Protein AF-A0A9P4Y1M3-F1 (afdb_monomer_lite)

Sequence (756 aa):
MPPRPTIQCCRALQGRNDVSVDAVWVTDDVLSRAFRRYLDVSVTKRRAVSSAPGPMYHRKRFGRRQMTELNAMQSIGSLPVWALSNAPDMTNWRWQPPKPDLWSSPPPKATIRRTLEPPTPLETTVIRPAGREVERPPPLRVDFNPQFVMSFMKELKELHINSFSTADEYRAEFIGLVCRATKIVSRGGFTSSGVGEIYFAAFEHLETARRVHPELQTLFPYLMSSAARGIMGAKSLDGNFFVPTARFWEKWLEQLRDCEVNIANTKLLMFVMDNLRPRQVRRSSNLLLSVLYRYFDLWSTSDLHGEPEVWHHGEISRLSSSASLWSGRIDKLFKAMESDLADGQVQRARSHMRLAEKLLARVQRIALKQAHLIMRYNWLQILARLPNVQTDEFKQLLCMFAPNGHAALSYMELCDLFLLHWSSQGMLTDPDWTRSIWNNIRGKDDHFAIAALALAVNKTNTPKQCTAIFWNLWSLLRFRGGPKKLLRQLSLLSDSRTVSSAFLQRLAWTSNDHRVALLLHFILCKQEGRVRNFWWPAFWDKFAAKQTTRWKYPQIDPILLARKMTIQISGKQPLNPLANQTVESSYEQQLMEVESESVERQLDSYEPVACVPKTKAWVRQVKRIQWSLKLLLHARQLTDRQALHYVTAFTGILANKQGHLSARDLATLTSVIMRTLDQGKTGSVERLRWYLGIIYTHLGEQSCIRVGVILKRRREANWQVGELPKVIITQTRTLGLSAEGEGFLTILEEFEKTRS

Structure (mmCIF, N/CA/C/O backbone):
data_AF-A0A9P4Y1M3-F1
#
_entry.id   AF-A0A9P4Y1M3-F1
#
loop_
_atom_site.group_PDB
_atom_site.id
_atom_site.type_symbol
_atom_site.label_atom_id
_atom_site.label_alt_id
_atom_site.label_comp_id
_atom_site.label_asym_id
_atom_site.label_entity_id
_atom_site.label_seq_id
_atom_site.pdbx_PDB_ins_code
_atom_site.Cartn_x
_atom_site.Cartn_y
_atom_site.Cartn_z
_atom_site.occupancy
_atom_site.B_iso_or_equiv
_atom_site.auth_seq_id
_atom_site.auth_comp_id
_atom_site.auth_asym_id
_atom_site.auth_atom_id
_atom_site.pdbx_PDB_model_num
ATOM 1 N N . MET A 1 1 ? -36.200 -4.105 -52.683 1.00 40.75 1 MET A N 1
ATOM 2 C CA . MET A 1 1 ? -35.604 -3.123 -51.750 1.00 40.75 1 MET A CA 1
ATOM 3 C C . MET A 1 1 ? -34.196 -2.803 -52.229 1.00 40.75 1 MET A C 1
ATOM 5 O O . MET A 1 1 ? -33.439 -3.746 -52.423 1.00 40.75 1 MET A O 1
ATOM 9 N N . PRO A 1 2 ? -33.875 -1.531 -52.506 1.00 37.09 2 PRO A N 1
ATOM 10 C CA . PRO A 1 2 ? -32.607 -1.148 -53.119 1.00 37.09 2 PRO A CA 1
ATOM 11 C C . PRO A 1 2 ? -31.465 -1.024 -52.086 1.00 37.09 2 PRO A C 1
ATOM 13 O O . PRO A 1 2 ? -31.733 -0.793 -50.902 1.00 37.09 2 PRO A O 1
ATOM 16 N N . PRO A 1 3 ? -30.197 -1.171 -52.517 1.00 40.81 3 PRO A N 1
ATOM 17 C CA . PRO A 1 3 ? -29.021 -1.064 -51.657 1.00 40.81 3 PRO A CA 1
ATOM 18 C C . PRO A 1 3 ? -28.727 0.390 -51.256 1.00 40.81 3 PRO A C 1
ATOM 20 O O . PRO A 1 3 ? -28.915 1.325 -52.034 1.00 40.81 3 PRO A O 1
ATOM 23 N N . ARG A 1 4 ? -28.257 0.575 -50.015 1.00 39.84 4 ARG A N 1
ATOM 24 C CA . ARG A 1 4 ? -27.884 1.882 -49.449 1.00 39.84 4 ARG A CA 1
ATOM 25 C C . ARG A 1 4 ? -26.594 2.424 -50.088 1.00 39.84 4 ARG A C 1
ATOM 27 O O . ARG A 1 4 ? -25.654 1.651 -50.266 1.00 39.84 4 ARG A O 1
A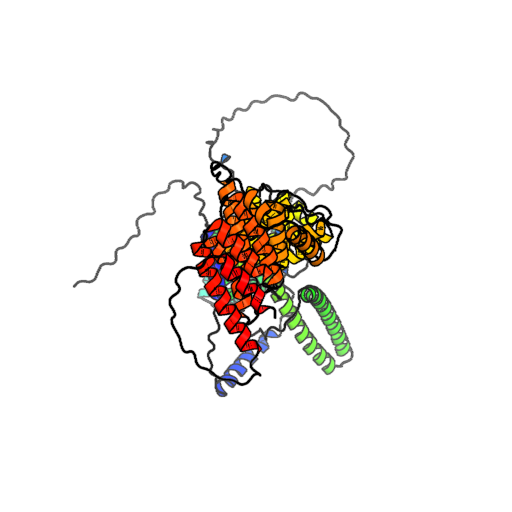TOM 34 N N . PRO A 1 5 ? -26.516 3.739 -50.361 1.00 39.72 5 PRO A N 1
ATOM 35 C CA . PRO A 1 5 ? -25.343 4.368 -50.949 1.00 39.72 5 PRO A CA 1
ATOM 36 C C . PRO A 1 5 ? -24.243 4.615 -49.908 1.00 39.72 5 PRO A C 1
ATOM 38 O O . PRO A 1 5 ? -24.502 4.956 -48.753 1.00 39.72 5 PRO A O 1
ATOM 41 N N . THR A 1 6 ? -22.996 4.489 -50.352 1.00 36.91 6 THR A N 1
ATOM 42 C CA . THR A 1 6 ? -21.794 4.996 -49.684 1.00 36.91 6 THR A CA 1
ATOM 43 C C . THR A 1 6 ? -21.804 6.522 -49.673 1.00 36.91 6 THR A C 1
ATOM 45 O O . THR A 1 6 ? -21.747 7.143 -50.734 1.00 36.91 6 THR A O 1
ATOM 48 N N . ILE A 1 7 ? -21.833 7.133 -48.486 1.00 31.00 7 ILE A N 1
ATOM 49 C CA . ILE A 1 7 ? -21.654 8.580 -48.327 1.00 31.00 7 ILE A CA 1
ATOM 50 C C . ILE A 1 7 ? -20.187 8.863 -47.999 1.00 31.00 7 ILE A C 1
ATOM 52 O O . ILE A 1 7 ? -19.670 8.498 -46.943 1.00 31.00 7 ILE A O 1
ATOM 56 N N . GLN A 1 8 ? -19.539 9.521 -48.958 1.00 38.88 8 GLN A N 1
ATOM 57 C CA . GLN A 1 8 ? -18.292 10.260 -48.816 1.00 38.88 8 GLN A CA 1
ATOM 58 C C . GLN A 1 8 ? -18.441 11.340 -47.739 1.00 38.88 8 GLN A C 1
ATOM 60 O O . GLN A 1 8 ? -19.396 12.112 -47.769 1.00 38.88 8 GLN A O 1
ATOM 65 N N . CYS A 1 9 ? -17.461 11.467 -46.846 1.00 31.34 9 CYS A N 1
ATOM 66 C CA . CYS A 1 9 ? -17.301 12.688 -46.062 1.00 31.34 9 CYS A CA 1
ATOM 67 C C . CYS A 1 9 ? -15.814 13.012 -45.869 1.00 31.34 9 CYS A C 1
ATOM 69 O O . CYS A 1 9 ? -15.238 12.836 -44.800 1.00 31.34 9 CYS A O 1
ATOM 71 N N . CYS A 1 10 ? -15.195 13.494 -46.949 1.00 41.31 10 CYS A N 1
ATOM 72 C CA . CYS A 1 10 ? -13.955 14.264 -46.921 1.00 41.31 10 CYS A CA 1
ATOM 73 C C . CYS A 1 10 ? -14.294 15.702 -47.322 1.00 41.31 10 CYS A C 1
ATOM 75 O O . CYS A 1 10 ? -14.192 16.042 -48.497 1.00 41.31 10 CYS A O 1
ATOM 77 N N . ARG A 1 11 ? -14.734 16.538 -46.373 1.00 39.62 11 ARG A N 1
ATOM 78 C CA . ARG A 1 11 ? -14.751 18.008 -46.518 1.00 39.62 11 ARG A CA 1
ATOM 79 C C . ARG A 1 11 ? -15.028 18.689 -45.175 1.00 39.62 11 ARG A C 1
ATOM 81 O O . ARG A 1 11 ? -16.129 19.148 -44.917 1.00 39.62 11 ARG A O 1
ATOM 88 N N . ALA A 1 12 ? -14.012 18.746 -44.317 1.00 36.28 12 ALA A N 1
ATOM 89 C CA . ALA A 1 12 ? -13.963 19.703 -43.207 1.00 36.28 12 ALA A CA 1
ATOM 90 C C . ALA A 1 12 ? -12.536 19.832 -42.648 1.00 36.28 12 ALA A C 1
ATOM 92 O O . ALA A 1 12 ? -12.312 19.533 -41.487 1.00 36.28 12 ALA A O 1
ATOM 93 N N . LEU A 1 13 ? -11.556 20.239 -43.462 1.00 37.47 13 LEU A N 1
ATOM 94 C CA . LEU A 1 13 ? -10.237 20.677 -42.970 1.00 37.47 13 LEU A CA 1
ATOM 95 C C . LEU A 1 13 ? -9.602 21.670 -43.959 1.00 37.47 13 LEU A C 1
ATOM 97 O O . LEU A 1 13 ? -8.548 21.426 -44.536 1.00 37.47 13 LEU A O 1
ATOM 101 N N . GLN A 1 14 ? -10.263 22.805 -44.175 1.00 38.41 14 GLN A N 1
ATOM 102 C CA . GLN A 1 14 ? -9.615 24.009 -44.698 1.00 38.41 14 GLN A CA 1
ATOM 103 C C . GLN A 1 14 ? -10.110 25.202 -43.883 1.00 38.41 14 GLN A C 1
ATOM 105 O O . GLN A 1 14 ? -11.116 25.828 -44.187 1.00 38.41 14 GLN A O 1
ATOM 110 N N . GLY A 1 15 ? -9.399 25.443 -42.787 1.00 30.00 15 GLY A N 1
ATOM 111 C CA . GLY A 1 15 ? -9.589 26.561 -41.877 1.00 30.00 15 GLY A CA 1
ATOM 112 C C . GLY A 1 15 ? -8.330 26.690 -41.035 1.00 30.00 15 GLY A C 1
ATOM 113 O O . GLY A 1 15 ? -8.211 26.086 -39.976 1.00 30.00 15 GLY A O 1
ATOM 114 N N . ARG A 1 16 ? -7.344 27.402 -41.579 1.00 40.34 16 ARG A N 1
ATOM 115 C CA . ARG A 1 16 ? -6.118 27.810 -40.895 1.00 40.34 16 ARG A CA 1
ATOM 116 C C . ARG A 1 16 ? -6.513 28.951 -39.957 1.00 40.34 16 ARG A C 1
ATOM 118 O O . ARG A 1 16 ? -6.968 29.965 -40.462 1.00 40.34 16 ARG A O 1
ATOM 125 N N . ASN A 1 17 ? -6.382 28.767 -38.646 1.00 33.19 17 ASN A N 1
ATOM 126 C CA . ASN A 1 17 ? -6.258 29.835 -37.649 1.00 33.19 17 ASN A CA 1
ATOM 127 C C . ASN A 1 17 ? -5.647 29.243 -36.372 1.00 33.19 17 ASN A C 1
ATOM 129 O O . ASN A 1 17 ? -5.970 28.117 -35.999 1.00 33.19 17 ASN A O 1
ATOM 133 N N . ASP A 1 18 ? -4.718 29.989 -35.772 1.00 38.75 18 ASP A N 1
ATOM 134 C CA . ASP A 1 18 ? -3.934 29.653 -34.582 1.00 38.75 18 ASP A CA 1
ATOM 135 C C . ASP A 1 18 ? -4.753 28.954 -33.490 1.00 38.75 18 ASP A C 1
ATOM 137 O O . ASP A 1 18 ? -5.542 29.575 -32.777 1.00 38.75 18 ASP A O 1
ATOM 141 N N . VAL A 1 19 ? -4.525 27.650 -33.318 1.00 34.62 19 VAL A N 1
ATOM 142 C CA . VAL A 1 19 ? -4.995 26.929 -32.136 1.00 34.62 19 VAL A CA 1
ATOM 143 C C . VAL A 1 19 ? -3.915 27.085 -31.074 1.00 34.62 19 VAL A C 1
ATOM 145 O O . VAL A 1 19 ? -2.858 26.453 -31.132 1.00 34.62 19 VAL A O 1
ATOM 148 N N . SER A 1 20 ? -4.188 27.984 -30.126 1.00 36.78 20 SER A N 1
ATOM 149 C CA . SER A 1 20 ? -3.577 28.011 -28.797 1.00 36.78 20 SER A CA 1
ATOM 150 C C . SER A 1 20 ? -3.309 26.587 -28.306 1.00 36.78 20 SER A C 1
ATOM 152 O O . SER A 1 20 ? -4.145 25.709 -28.474 1.00 36.78 20 SER A O 1
ATOM 154 N N . VAL A 1 21 ? -2.133 26.380 -27.712 1.00 41.00 21 VAL A N 1
ATOM 155 C CA . VAL A 1 21 ? -1.610 25.116 -27.178 1.00 41.00 21 VAL A CA 1
ATOM 156 C C . VAL A 1 21 ? -2.652 24.388 -26.323 1.00 41.00 21 VAL A C 1
ATOM 158 O O . VAL A 1 21 ? -2.670 24.516 -25.100 1.00 41.00 21 VAL A O 1
ATOM 161 N N . ASP A 1 22 ? -3.483 23.569 -26.958 1.00 35.88 22 ASP A N 1
ATOM 162 C CA . ASP A 1 22 ? -4.395 22.692 -26.245 1.00 35.88 22 ASP A CA 1
ATOM 163 C C . ASP A 1 22 ? -3.593 21.493 -25.750 1.00 35.88 22 ASP A C 1
ATOM 165 O O . ASP A 1 22 ? -3.204 20.577 -26.484 1.00 35.88 22 ASP A O 1
ATOM 169 N N . ALA A 1 23 ? -3.273 21.549 -24.459 1.00 38.03 23 ALA A N 1
ATOM 170 C CA . ALA A 1 23 ? -2.745 20.435 -23.704 1.00 38.03 23 ALA A CA 1
ATOM 171 C C . ALA A 1 23 ? -3.639 19.210 -23.942 1.00 38.03 23 ALA A C 1
ATOM 173 O O . ALA A 1 23 ? -4.783 19.177 -23.506 1.00 38.03 23 ALA A O 1
ATOM 174 N N . VAL A 1 24 ? -3.130 18.177 -24.615 1.00 46.25 24 VAL A N 1
ATOM 175 C CA . VAL A 1 24 ? -3.844 16.898 -24.656 1.00 46.25 24 VAL A CA 1
ATOM 176 C C . VAL A 1 24 ? -3.558 16.166 -23.349 1.00 46.25 24 VAL A C 1
ATOM 178 O O . VAL A 1 24 ? -2.445 15.701 -23.077 1.00 46.25 24 VAL A O 1
ATOM 181 N N . TRP A 1 25 ? -4.584 16.138 -22.510 1.00 50.44 25 TRP A N 1
ATOM 182 C CA . TRP A 1 25 ? -4.597 15.563 -21.176 1.00 50.44 25 TRP A CA 1
ATOM 183 C C . TRP A 1 25 ? -4.597 14.032 -21.264 1.00 50.44 25 TRP A C 1
ATOM 185 O O . TRP A 1 25 ? -5.602 13.422 -21.619 1.00 50.44 25 TRP A O 1
ATOM 195 N N . VAL A 1 26 ? -3.483 13.380 -20.907 1.00 47.00 26 VAL A N 1
ATOM 196 C CA . VAL A 1 26 ? -3.554 11.970 -20.494 1.00 47.00 26 VAL A CA 1
ATOM 197 C C . VAL A 1 26 ? -4.102 11.993 -19.083 1.00 47.00 26 VAL A C 1
ATOM 199 O O . VAL A 1 26 ? -3.377 12.269 -18.130 1.00 47.00 26 VAL A O 1
ATOM 202 N N . THR A 1 27 ? -5.408 11.790 -18.973 1.00 56.59 27 THR A N 1
ATOM 203 C CA . THR A 1 27 ? -6.060 11.696 -17.674 1.00 56.59 27 THR A CA 1
ATOM 204 C C . THR A 1 27 ? -5.475 10.502 -16.930 1.00 56.59 27 THR A C 1
ATOM 206 O O . THR A 1 27 ? -5.290 9.437 -17.522 1.00 56.59 27 THR A O 1
ATOM 209 N N . ASP A 1 28 ? -5.236 10.650 -15.639 1.00 54.62 28 ASP A N 1
ATOM 210 C CA . ASP A 1 28 ? -4.792 9.570 -14.750 1.00 54.62 28 ASP A CA 1
ATOM 211 C C . ASP A 1 28 ? -5.659 8.303 -14.860 1.00 54.62 28 ASP A C 1
ATOM 213 O O . ASP A 1 28 ? -5.157 7.193 -14.700 1.00 54.62 28 ASP A O 1
ATOM 217 N N . ASP A 1 29 ? -6.936 8.447 -15.218 1.00 56.72 29 ASP A N 1
ATOM 218 C CA . ASP A 1 29 ? -7.846 7.331 -15.475 1.00 56.72 29 ASP A CA 1
ATOM 219 C C . ASP A 1 29 ? -7.410 6.463 -16.674 1.00 56.72 29 ASP A C 1
ATOM 221 O O . ASP A 1 29 ? -7.508 5.239 -16.639 1.00 56.72 29 ASP A O 1
ATOM 225 N N . VAL A 1 30 ? -6.829 7.064 -17.718 1.00 66.19 30 VAL A N 1
ATOM 226 C CA . VAL A 1 30 ? -6.261 6.325 -18.859 1.00 66.19 30 VAL A CA 1
ATOM 227 C C . VAL A 1 30 ? -5.024 5.536 -18.424 1.00 66.19 30 VAL A C 1
ATOM 229 O O . VAL A 1 30 ? -4.889 4.373 -18.805 1.00 66.19 30 VAL A O 1
ATOM 232 N N . LEU A 1 31 ? -4.161 6.114 -17.579 1.00 65.25 31 LEU A N 1
ATOM 233 C CA . LEU A 1 31 ? -3.000 5.415 -17.007 1.00 65.25 31 LEU A CA 1
ATOM 234 C C . LEU A 1 31 ? -3.427 4.268 -16.080 1.00 65.25 31 LEU A C 1
ATOM 236 O O . LEU A 1 31 ? -2.904 3.160 -16.192 1.00 65.25 31 LEU A O 1
ATOM 240 N N . SER A 1 32 ? -4.412 4.504 -15.210 1.00 57.88 32 SER A N 1
ATOM 241 C CA . SER A 1 32 ? -4.974 3.489 -14.311 1.00 57.88 32 SER A CA 1
ATOM 242 C C . SER A 1 32 ? -5.628 2.341 -15.088 1.00 57.88 32 SER A C 1
ATOM 244 O O . SER A 1 32 ? -5.359 1.170 -14.808 1.00 57.88 32 SER A O 1
ATOM 246 N N . ARG A 1 33 ? -6.428 2.641 -16.123 1.00 62.94 33 ARG A N 1
ATOM 247 C CA . ARG A 1 33 ? -7.062 1.633 -16.993 1.00 62.94 33 ARG A CA 1
ATOM 248 C C . ARG A 1 33 ? -6.048 0.843 -17.810 1.00 62.94 33 ARG A C 1
ATOM 250 O O . ARG A 1 33 ? -6.165 -0.379 -17.909 1.00 62.94 33 ARG A O 1
ATOM 257 N N . ALA A 1 34 ? -5.045 1.514 -18.369 1.00 66.56 34 ALA A N 1
ATOM 258 C CA . ALA A 1 34 ? -3.950 0.851 -19.061 1.00 66.56 34 ALA A CA 1
ATOM 259 C C . ALA A 1 34 ? -3.147 -0.050 -18.125 1.00 66.56 34 ALA A C 1
ATOM 261 O O . ALA A 1 34 ? -2.665 -1.090 -18.552 1.00 66.56 34 ALA A O 1
ATOM 262 N N . PHE A 1 35 ? -3.022 0.300 -16.850 1.00 58.50 35 PHE A N 1
ATOM 263 C CA . PHE A 1 35 ? -2.371 -0.579 -15.898 1.00 58.50 35 PHE A CA 1
ATOM 264 C C . PHE A 1 35 ? -3.258 -1.760 -15.491 1.00 58.50 35 PHE A C 1
ATOM 266 O O . PHE A 1 35 ? -2.796 -2.893 -15.504 1.00 58.50 35 PHE A O 1
ATOM 273 N N . ARG A 1 36 ? -4.548 -1.541 -15.214 1.00 55.59 36 ARG A N 1
ATOM 274 C CA . ARG A 1 36 ? -5.494 -2.626 -14.889 1.00 55.59 36 ARG A CA 1
ATOM 275 C C . ARG A 1 36 ? -5.575 -3.685 -15.984 1.00 55.59 36 ARG A C 1
ATOM 277 O O . ARG A 1 36 ? -5.447 -4.865 -15.685 1.00 55.59 36 ARG A O 1
ATOM 284 N N . ARG A 1 37 ? -5.667 -3.270 -17.249 1.00 61.84 37 ARG A N 1
ATOM 285 C CA . ARG A 1 37 ? -5.639 -4.193 -18.396 1.00 61.84 37 ARG A CA 1
ATOM 286 C C . ARG A 1 37 ? -4.350 -5.026 -18.452 1.00 61.84 37 ARG A C 1
ATOM 288 O O . ARG A 1 37 ? -4.405 -6.196 -18.812 1.00 61.84 37 ARG A O 1
ATOM 295 N N . TYR A 1 38 ? -3.211 -4.461 -18.050 1.00 53.47 38 TYR A N 1
ATOM 296 C CA . TYR A 1 38 ? -1.944 -5.189 -17.935 1.00 53.47 38 TYR A CA 1
ATOM 297 C C . TYR A 1 38 ? -2.027 -6.276 -16.865 1.00 53.47 38 TYR A C 1
ATOM 299 O O . TYR A 1 38 ? -1.594 -7.409 -17.084 1.00 53.47 38 TYR A O 1
ATOM 307 N N . LEU A 1 39 ? -2.667 -5.964 -15.742 1.00 53.31 39 LEU A N 1
ATOM 308 C CA . LEU A 1 39 ? -2.856 -6.926 -14.667 1.00 53.31 39 LEU A CA 1
ATOM 309 C C . LEU A 1 39 ? -3.821 -8.042 -15.052 1.00 53.31 39 LEU A C 1
ATOM 311 O O . LEU A 1 39 ? -3.492 -9.204 -14.825 1.00 53.31 39 LEU A O 1
ATOM 315 N N . ASP A 1 40 ? -4.940 -7.720 -15.694 1.00 53.97 40 ASP A N 1
ATOM 316 C CA . ASP A 1 40 ? -5.938 -8.710 -16.110 1.00 53.97 40 ASP A CA 1
ATOM 317 C C . ASP A 1 40 ? -5.357 -9.746 -17.087 1.00 53.97 40 ASP A C 1
ATOM 319 O O . ASP A 1 40 ? -5.642 -10.938 -16.966 1.00 53.97 40 ASP A O 1
ATOM 323 N N . VAL A 1 41 ? -4.472 -9.319 -17.997 1.00 52.62 41 VAL A N 1
ATOM 324 C CA . VAL A 1 41 ? -3.749 -10.222 -18.910 1.00 52.62 41 VAL A CA 1
ATOM 325 C C . VAL A 1 41 ? -2.747 -11.101 -18.149 1.00 52.62 41 VAL A C 1
ATOM 327 O O . VAL A 1 41 ? -2.635 -12.290 -18.425 1.00 52.62 41 VAL A O 1
ATOM 330 N N . SER A 1 42 ? -2.069 -10.564 -17.130 1.00 40.19 42 SER A N 1
ATOM 331 C CA . SER A 1 42 ? -1.082 -11.320 -16.340 1.00 40.19 42 SER A CA 1
ATOM 332 C C . SER A 1 42 ? -1.685 -12.334 -15.349 1.00 40.19 42 SER A C 1
ATOM 334 O O . SER A 1 42 ? -0.982 -13.229 -14.876 1.00 40.19 42 SER A O 1
ATOM 336 N N . VAL A 1 43 ? -2.976 -12.204 -15.018 1.00 45.62 43 VAL A N 1
ATOM 337 C CA . VAL A 1 43 ? -3.683 -13.014 -14.005 1.00 45.62 43 VAL A CA 1
ATOM 338 C C . VAL A 1 43 ? -4.491 -14.157 -14.633 1.00 45.62 43 VAL A C 1
ATOM 340 O O . VAL A 1 43 ? -5.185 -14.869 -13.906 1.00 45.62 43 VAL A O 1
ATOM 343 N N . THR A 1 44 ? -4.404 -14.406 -15.951 1.00 37.22 44 THR A N 1
ATOM 344 C CA . THR A 1 44 ? -5.156 -15.497 -16.597 1.00 37.22 44 THR A CA 1
ATOM 345 C C . THR A 1 44 ? -4.968 -16.814 -15.842 1.00 37.22 44 THR A C 1
ATOM 347 O O . THR A 1 44 ? -3.913 -17.450 -15.900 1.00 37.22 44 THR A O 1
ATOM 350 N N . LYS A 1 45 ? -6.015 -17.216 -15.104 1.00 42.91 45 LYS A N 1
ATOM 351 C CA . LYS A 1 45 ? -6.105 -18.509 -14.429 1.00 42.91 45 LYS A CA 1
ATOM 352 C C . LYS A 1 45 ? -5.850 -19.563 -15.492 1.00 42.91 45 LYS A C 1
ATOM 354 O O . LYS A 1 45 ? -6.648 -19.692 -16.422 1.00 42.91 45 LYS A O 1
ATOM 359 N N . ARG A 1 46 ? -4.738 -20.292 -15.358 1.00 40.44 46 ARG A N 1
ATOM 360 C CA . ARG A 1 46 ? -4.433 -21.467 -16.177 1.00 40.44 46 ARG A CA 1
ATOM 361 C C . ARG A 1 46 ? -5.698 -22.319 -16.239 1.00 40.44 46 ARG A C 1
ATOM 363 O O . ARG A 1 46 ? -6.121 -22.862 -15.220 1.00 40.44 46 ARG A O 1
ATOM 370 N N . ARG A 1 47 ? -6.318 -22.425 -17.417 1.00 42.75 47 ARG A N 1
ATOM 371 C CA . ARG A 1 47 ? -7.251 -23.522 -17.668 1.00 42.75 47 ARG A CA 1
ATOM 372 C C . ARG A 1 47 ? -6.417 -24.785 -17.497 1.00 42.75 47 ARG A C 1
ATOM 374 O O . ARG A 1 47 ? -5.471 -24.994 -18.252 1.00 42.75 47 ARG A O 1
ATOM 381 N N . ALA A 1 48 ? -6.716 -25.572 -16.470 1.00 37.28 48 ALA A N 1
ATOM 382 C CA . ALA A 1 48 ? -6.177 -26.912 -16.328 1.00 37.28 48 ALA A CA 1
ATOM 383 C C . ALA A 1 48 ? -6.762 -27.755 -17.467 1.00 37.28 48 ALA A C 1
ATOM 385 O O . ALA A 1 48 ? -7.811 -28.373 -17.326 1.00 37.28 48 ALA A O 1
ATOM 386 N N . VAL A 1 49 ? -6.135 -27.699 -18.642 1.00 36.91 49 VAL A N 1
ATOM 387 C CA . VAL A 1 49 ? -6.467 -28.599 -19.741 1.00 36.91 49 VAL A CA 1
ATOM 388 C C . VAL A 1 49 ? -5.745 -29.906 -19.447 1.00 36.91 49 VAL A C 1
ATOM 390 O O . VAL A 1 49 ? -4.580 -30.088 -19.793 1.00 36.91 49 VAL A O 1
ATOM 393 N N . SER A 1 50 ? -6.432 -30.807 -18.750 1.00 46.41 50 SER A N 1
ATOM 394 C CA . SER A 1 50 ? -6.039 -32.207 -18.655 1.00 46.41 50 SER A CA 1
ATOM 395 C C . SER A 1 50 ? -6.178 -32.847 -20.036 1.00 46.41 50 SER A C 1
ATOM 397 O O . SER A 1 50 ? -7.261 -33.256 -20.440 1.00 46.41 50 SER A O 1
ATOM 399 N N . SER A 1 51 ? -5.083 -32.914 -20.783 1.00 41.72 51 SER A N 1
ATOM 400 C CA . SER A 1 51 ? -4.895 -33.926 -21.823 1.00 41.72 51 SER A CA 1
ATOM 401 C C . SER A 1 51 ? -3.397 -34.093 -22.039 1.00 41.72 51 SER A C 1
ATOM 403 O O . SER A 1 51 ? -2.710 -33.190 -22.512 1.00 41.72 51 SER A O 1
ATOM 405 N N . ALA A 1 52 ? -2.866 -35.233 -21.603 1.00 39.94 52 ALA A N 1
ATOM 406 C CA . ALA A 1 52 ? -1.504 -35.619 -21.924 1.00 39.94 52 ALA A CA 1
ATOM 407 C C . ALA A 1 52 ? -1.419 -35.814 -23.450 1.00 39.94 52 ALA A C 1
ATOM 409 O O . ALA A 1 52 ? -2.161 -36.635 -23.994 1.00 39.94 52 ALA A O 1
ATOM 410 N N . PRO A 1 53 ? -0.570 -35.065 -24.174 1.00 48.44 53 PRO A N 1
ATOM 411 C CA . PRO A 1 53 ? -0.410 -35.271 -25.602 1.00 48.44 53 PRO A CA 1
ATOM 412 C C . PRO A 1 53 ? 0.341 -36.589 -25.823 1.00 48.44 53 PRO A C 1
ATOM 414 O O . PRO A 1 53 ? 1.395 -36.820 -25.230 1.00 48.44 53 PRO A O 1
ATOM 417 N N . GLY A 1 54 ? -0.216 -37.463 -26.664 1.00 55.62 54 GLY A N 1
ATOM 418 C CA . GLY A 1 54 ? 0.327 -38.797 -26.912 1.00 55.62 54 GLY A CA 1
ATOM 419 C C . GLY A 1 54 ? 1.790 -38.800 -27.399 1.00 55.62 54 GLY A C 1
ATOM 420 O O . GLY A 1 54 ? 2.290 -37.800 -27.929 1.00 55.62 54 GLY A O 1
ATOM 421 N N . PRO A 1 55 ? 2.489 -39.942 -27.267 1.00 53.03 55 PRO A N 1
ATOM 422 C CA . PRO A 1 55 ? 3.947 -40.063 -27.407 1.00 53.03 55 PRO A CA 1
ATOM 423 C C . PRO A 1 55 ? 4.527 -39.574 -28.749 1.00 53.03 55 PRO A C 1
ATOM 425 O O . PRO A 1 55 ? 5.671 -39.114 -28.798 1.00 53.03 55 PRO A O 1
ATOM 428 N N . MET A 1 56 ? 3.746 -39.569 -29.835 1.00 45.44 56 MET A N 1
ATOM 429 C CA . MET A 1 56 ? 4.184 -39.002 -31.120 1.00 45.44 56 MET A CA 1
ATOM 430 C C . MET A 1 56 ? 4.313 -37.473 -31.108 1.00 45.44 56 MET A C 1
ATOM 432 O O . MET A 1 56 ? 5.204 -36.918 -31.756 1.00 45.44 56 MET A O 1
ATOM 436 N N . TYR A 1 57 ? 3.471 -36.774 -30.346 1.00 54.84 57 TYR A N 1
ATOM 437 C CA . TYR A 1 57 ? 3.528 -35.315 -30.246 1.00 54.84 57 TYR A CA 1
ATOM 438 C C . TYR A 1 57 ? 4.741 -34.859 -29.420 1.00 54.84 57 TYR A C 1
ATOM 440 O O . TYR A 1 57 ? 5.347 -33.821 -29.702 1.00 54.84 57 TYR A O 1
ATOM 448 N N . HIS A 1 58 ? 5.157 -35.686 -28.455 1.00 56.16 58 HIS A N 1
ATOM 449 C CA . HIS A 1 58 ? 6.358 -35.460 -27.656 1.00 56.16 58 HIS A CA 1
ATOM 450 C C . HIS A 1 58 ? 7.634 -35.532 -28.511 1.00 56.16 58 HIS A C 1
ATOM 452 O O . HIS A 1 58 ? 8.504 -34.674 -28.375 1.00 56.16 58 HIS A O 1
ATOM 458 N N . ARG A 1 59 ? 7.723 -36.478 -29.461 1.00 58.56 59 ARG A N 1
ATOM 459 C CA . ARG A 1 59 ? 8.876 -36.593 -30.379 1.00 58.56 59 ARG A CA 1
ATOM 460 C C . ARG A 1 59 ? 8.979 -35.417 -31.358 1.00 58.56 59 ARG A C 1
ATOM 462 O O . ARG A 1 59 ? 10.067 -34.867 -31.521 1.00 58.56 59 ARG A O 1
ATOM 469 N N . LYS A 1 60 ? 7.859 -34.949 -31.931 1.00 58.41 60 LYS A N 1
ATOM 470 C CA . LYS A 1 60 ? 7.853 -33.753 -32.805 1.00 58.41 60 LYS A CA 1
ATOM 471 C C . LYS A 1 60 ? 8.256 -32.472 -32.063 1.00 58.41 60 LYS A C 1
ATOM 473 O O . LYS A 1 60 ? 8.947 -31.629 -32.632 1.00 58.41 60 LYS A O 1
ATOM 478 N N . ARG A 1 61 ? 7.868 -32.318 -30.789 1.00 58.34 61 ARG A N 1
ATOM 479 C CA . ARG A 1 61 ? 8.307 -31.177 -29.964 1.00 58.34 61 ARG A CA 1
ATOM 480 C C . ARG A 1 61 ? 9.755 -31.301 -29.488 1.00 58.34 61 ARG A C 1
ATOM 482 O O . ARG A 1 61 ? 10.416 -30.272 -29.384 1.00 58.34 61 ARG A O 1
ATOM 489 N N . PHE A 1 62 ? 10.262 -32.511 -29.252 1.00 51.66 62 PHE A N 1
ATOM 490 C CA . PHE A 1 62 ? 11.659 -32.721 -28.857 1.00 51.66 62 PHE A CA 1
ATOM 491 C C . PHE A 1 62 ? 12.633 -32.309 -29.975 1.00 51.66 62 PHE A C 1
ATOM 493 O O . PHE A 1 62 ? 13.577 -31.568 -29.713 1.00 51.66 62 PHE A O 1
ATOM 500 N N . GLY A 1 63 ? 12.333 -32.656 -31.235 1.00 48.38 63 GLY A N 1
ATOM 501 C CA . GLY A 1 63 ? 13.140 -32.235 -32.392 1.00 48.38 63 GLY A CA 1
ATOM 502 C C . GLY A 1 63 ? 13.157 -30.716 -32.627 1.00 48.38 63 GLY A C 1
ATOM 503 O O . GLY A 1 63 ? 14.198 -30.151 -32.949 1.00 48.38 63 GLY A O 1
ATOM 504 N N . ARG A 1 64 ? 12.035 -30.014 -32.389 1.00 49.34 64 ARG A N 1
ATOM 505 C CA . ARG A 1 64 ? 11.987 -28.538 -32.481 1.00 49.34 64 ARG A CA 1
ATOM 506 C C . ARG A 1 64 ? 12.743 -27.836 -31.346 1.00 49.34 64 ARG A C 1
ATOM 508 O O . ARG A 1 64 ? 13.309 -26.770 -31.568 1.00 49.34 64 ARG A O 1
ATOM 515 N N . ARG A 1 65 ? 12.779 -28.427 -30.146 1.00 48.59 65 ARG A N 1
ATOM 516 C CA . ARG A 1 65 ? 13.524 -27.876 -29.001 1.00 48.59 65 ARG A CA 1
ATOM 517 C C . ARG A 1 65 ? 15.039 -28.005 -29.190 1.00 48.59 65 ARG A C 1
ATOM 519 O O . ARG A 1 65 ? 15.735 -27.023 -28.960 1.00 48.59 65 ARG A O 1
ATOM 526 N N . GLN A 1 66 ? 15.532 -29.120 -29.737 1.00 42.16 66 GLN A N 1
ATOM 527 C CA . GLN A 1 66 ? 16.967 -29.292 -30.019 1.00 42.16 66 GLN A CA 1
ATOM 528 C C . GLN A 1 66 ? 17.525 -28.280 -31.037 1.00 42.16 66 GLN A C 1
ATOM 530 O O . GLN A 1 66 ? 18.637 -27.790 -30.864 1.00 42.16 66 GLN A O 1
ATOM 535 N N . MET A 1 67 ? 16.744 -27.897 -32.054 1.00 40.97 67 MET A N 1
ATOM 536 C CA . MET A 1 67 ? 17.158 -26.861 -33.017 1.00 40.97 67 MET A CA 1
ATOM 537 C C . MET A 1 67 ? 17.188 -25.447 -32.417 1.00 40.97 67 MET A C 1
ATOM 539 O O . MET A 1 67 ? 17.922 -24.590 -32.896 1.00 40.97 67 MET A O 1
ATOM 543 N N . THR A 1 68 ? 16.416 -25.198 -31.356 1.00 42.72 68 THR A N 1
ATOM 544 C CA . THR A 1 68 ? 16.405 -23.895 -30.669 1.00 42.72 68 THR A CA 1
ATOM 545 C C . THR A 1 68 ? 17.542 -23.801 -29.640 1.00 42.72 68 THR A C 1
ATOM 547 O O . THR A 1 68 ? 18.097 -22.726 -29.435 1.00 42.72 68 THR A O 1
ATOM 550 N N . GLU A 1 69 ? 17.950 -24.928 -29.040 1.00 38.28 69 GLU A N 1
ATOM 551 C CA . GLU A 1 69 ? 19.080 -24.998 -28.097 1.00 38.28 69 GLU A CA 1
ATOM 552 C C . GLU A 1 69 ? 20.451 -24.815 -28.770 1.00 38.28 69 GLU A C 1
ATOM 554 O O . GLU A 1 69 ? 21.350 -24.234 -28.163 1.00 38.28 69 GLU A O 1
ATOM 559 N N . LEU A 1 70 ? 20.612 -25.216 -30.037 1.00 36.91 70 LEU A N 1
ATOM 560 C CA . LEU A 1 70 ? 21.865 -25.018 -30.783 1.00 36.91 70 LEU A CA 1
ATOM 561 C C . LEU A 1 70 ? 22.164 -23.535 -31.086 1.00 36.91 70 LEU A C 1
ATOM 563 O O . LEU A 1 70 ? 23.328 -23.144 -31.114 1.00 36.91 70 LEU A O 1
ATOM 567 N N . ASN A 1 71 ? 21.137 -22.685 -31.206 1.00 37.47 71 ASN A N 1
ATOM 568 C CA . ASN A 1 71 ? 21.299 -21.236 -31.409 1.00 37.47 71 ASN A CA 1
ATOM 569 C C . ASN A 1 71 ? 21.517 -20.445 -30.103 1.00 37.47 71 ASN A C 1
ATOM 571 O O . ASN A 1 71 ? 21.855 -19.264 -30.145 1.00 37.47 71 ASN A O 1
ATOM 575 N N . ALA A 1 72 ? 21.373 -21.080 -28.934 1.00 34.88 72 ALA A N 1
ATOM 576 C CA . ALA A 1 72 ? 21.622 -20.453 -27.634 1.00 34.88 72 ALA A CA 1
ATOM 577 C C . ALA A 1 72 ? 23.115 -20.439 -27.233 1.00 34.88 72 ALA A C 1
ATOM 579 O O . ALA A 1 72 ? 23.468 -19.879 -26.196 1.00 34.88 72 ALA A O 1
ATOM 580 N N . MET A 1 73 ? 24.003 -21.034 -28.041 1.00 32.09 73 MET A N 1
ATOM 581 C CA . MET A 1 73 ? 25.406 -21.276 -27.677 1.00 32.09 73 MET A CA 1
ATOM 582 C C . MET A 1 73 ? 26.375 -20.096 -27.888 1.00 32.09 73 MET A C 1
ATOM 584 O O . MET A 1 73 ? 27.555 -20.244 -27.588 1.00 32.09 73 MET A O 1
ATOM 588 N N . GLN A 1 74 ? 25.936 -18.922 -28.365 1.00 34.56 74 GLN A N 1
ATOM 589 C CA . GLN A 1 74 ? 26.872 -17.860 -28.797 1.00 34.56 74 GLN A CA 1
ATOM 590 C C . GLN A 1 74 ? 26.760 -16.485 -28.116 1.00 34.56 74 GLN A C 1
ATOM 592 O O . GLN A 1 74 ? 27.343 -15.520 -28.600 1.00 34.56 74 GLN A O 1
ATOM 597 N N . SER A 1 75 ? 26.098 -16.332 -26.965 1.00 35.66 75 SER A N 1
ATOM 598 C CA . SER A 1 75 ? 26.237 -15.064 -26.221 1.00 35.66 75 SER A CA 1
ATOM 599 C C . SER A 1 75 ? 26.173 -15.227 -24.706 1.00 35.66 75 SER A C 1
ATOM 601 O O . SER A 1 75 ? 25.116 -15.340 -24.089 1.00 35.66 75 SER A O 1
ATOM 603 N N . ILE A 1 76 ? 27.358 -15.189 -24.098 1.00 34.50 76 ILE A N 1
ATOM 604 C CA . ILE A 1 76 ? 27.574 -15.058 -22.657 1.00 34.50 76 ILE A CA 1
ATOM 605 C C . ILE A 1 76 ? 26.984 -13.702 -22.227 1.00 34.50 76 ILE A C 1
ATOM 607 O O . ILE A 1 76 ? 27.557 -12.640 -22.466 1.00 34.50 76 ILE A O 1
ATOM 611 N N . GLY A 1 77 ? 25.767 -13.728 -21.680 1.00 38.19 77 GLY A N 1
ATOM 612 C CA . GLY A 1 77 ? 24.981 -12.533 -21.374 1.00 38.19 77 GLY A CA 1
ATOM 613 C C . GLY A 1 77 ? 25.478 -11.786 -20.137 1.00 38.19 77 GLY A C 1
ATOM 614 O O . GLY A 1 77 ? 25.391 -12.303 -19.021 1.00 38.19 77 GLY A O 1
ATOM 615 N N . SER A 1 78 ? 25.929 -10.542 -20.327 1.00 41.72 78 SER A N 1
ATOM 616 C CA . SER A 1 78 ? 26.158 -9.587 -19.240 1.00 41.72 78 SER A CA 1
ATOM 617 C C . SER A 1 78 ? 24.836 -9.071 -18.665 1.00 41.72 78 SER A C 1
ATOM 619 O O . SER A 1 78 ? 23.850 -8.883 -19.387 1.00 41.72 78 SER A O 1
ATOM 621 N N . LEU A 1 79 ? 24.820 -8.853 -17.345 1.00 36.03 79 LEU A N 1
ATOM 622 C CA . LEU A 1 79 ? 23.683 -8.295 -16.614 1.00 36.03 79 LEU A CA 1
ATOM 623 C C . LEU A 1 79 ? 23.220 -6.972 -17.261 1.00 36.03 79 LEU A C 1
ATOM 625 O O . LEU A 1 79 ? 24.046 -6.179 -17.723 1.00 36.03 79 LEU A O 1
ATOM 629 N N . PRO A 1 80 ? 21.906 -6.710 -17.327 1.00 41.00 80 PRO A N 1
ATOM 630 C CA . PRO A 1 80 ? 21.400 -5.452 -17.863 1.00 41.00 80 PRO A CA 1
ATOM 631 C C . PRO A 1 80 ? 21.871 -4.263 -17.003 1.00 41.00 80 PRO A C 1
ATOM 633 O O . PRO A 1 80 ? 22.016 -4.393 -15.793 1.00 41.00 80 PRO A O 1
ATOM 636 N N . VAL A 1 81 ? 22.107 -3.096 -17.620 1.00 37.97 81 VAL A N 1
ATOM 637 C CA . VAL A 1 81 ? 22.819 -1.946 -17.006 1.00 37.97 81 VAL A CA 1
ATOM 638 C C . VAL A 1 81 ? 22.189 -1.425 -15.703 1.00 37.97 81 VAL A C 1
ATOM 640 O O . VAL A 1 81 ? 22.880 -0.888 -14.852 1.00 37.97 81 VAL A O 1
ATOM 643 N N . TRP A 1 82 ? 20.894 -1.638 -15.497 1.00 45.84 82 TRP A N 1
ATOM 644 C CA . TRP A 1 82 ? 20.163 -1.246 -14.285 1.00 45.84 82 TRP A CA 1
ATOM 645 C C . TRP A 1 82 ? 20.220 -2.287 -13.158 1.00 45.84 82 TRP A C 1
ATOM 647 O O . TRP A 1 82 ? 19.817 -1.998 -12.037 1.00 45.84 82 TRP A O 1
ATOM 657 N N . ALA A 1 83 ? 20.701 -3.497 -13.454 1.00 36.34 83 ALA A N 1
ATOM 658 C CA . ALA A 1 83 ? 21.141 -4.469 -12.457 1.00 36.34 83 ALA A CA 1
ATOM 659 C C . ALA A 1 83 ? 22.620 -4.261 -12.082 1.00 36.34 83 ALA A C 1
ATOM 661 O O . ALA A 1 83 ? 23.127 -4.955 -11.201 1.00 36.34 83 ALA A O 1
ATOM 662 N N . LEU A 1 84 ? 23.313 -3.326 -12.747 1.00 45.00 84 LEU A N 1
ATOM 663 C CA . LEU A 1 84 ? 24.625 -2.862 -12.318 1.00 45.00 84 LEU A CA 1
ATOM 664 C C . LEU A 1 84 ? 24.440 -1.867 -11.168 1.00 45.00 84 LEU A C 1
ATOM 666 O O . LEU A 1 84 ? 23.457 -1.130 -11.105 1.00 45.00 84 LEU A O 1
ATOM 670 N N . SER A 1 85 ? 25.408 -1.828 -10.262 1.00 35.62 85 SER A N 1
ATOM 671 C CA . SER A 1 85 ? 25.437 -1.009 -9.042 1.00 35.62 85 SER A CA 1
ATOM 672 C C . SER A 1 85 ? 25.374 0.520 -9.255 1.00 35.62 85 SER A C 1
ATOM 674 O O . SER A 1 85 ? 25.453 1.275 -8.294 1.00 35.62 85 SER A O 1
ATOM 676 N N . ASN A 1 86 ? 25.228 0.980 -10.497 1.00 38.62 86 ASN A N 1
ATOM 677 C CA . ASN A 1 86 ? 25.368 2.355 -10.973 1.00 38.62 86 ASN A CA 1
ATOM 678 C C . ASN A 1 86 ? 24.136 2.855 -11.769 1.00 38.62 86 ASN A C 1
ATOM 680 O O . ASN A 1 86 ? 24.249 3.779 -12.573 1.00 38.62 86 ASN A O 1
ATOM 684 N N . ALA A 1 87 ? 22.954 2.264 -11.552 1.00 40.53 87 ALA A N 1
ATOM 685 C CA . ALA A 1 87 ? 21.690 2.723 -12.141 1.00 40.53 87 ALA A CA 1
ATOM 686 C C . ALA A 1 87 ? 21.268 4.134 -11.639 1.00 40.53 87 ALA A C 1
ATOM 688 O O . ALA A 1 87 ? 21.490 4.438 -10.464 1.00 40.53 87 ALA A O 1
ATOM 689 N N . PRO A 1 88 ? 20.635 4.991 -12.477 1.00 43.78 88 PRO A N 1
ATOM 690 C CA . PRO A 1 88 ? 20.227 6.343 -12.082 1.00 43.78 88 PRO A CA 1
ATOM 691 C C . PRO A 1 88 ? 19.136 6.352 -10.999 1.00 43.78 88 PRO A C 1
ATOM 693 O O . PRO A 1 88 ? 18.125 5.656 -11.100 1.00 43.78 88 PRO A O 1
ATOM 696 N N . ASP A 1 89 ? 19.314 7.200 -9.985 1.00 43.44 89 ASP A N 1
ATOM 697 C CA . ASP A 1 89 ? 18.387 7.345 -8.862 1.00 43.44 89 ASP A CA 1
ATOM 698 C C . ASP A 1 89 ? 17.122 8.141 -9.249 1.00 43.44 89 ASP A C 1
ATOM 700 O O . ASP A 1 89 ? 17.119 9.372 -9.355 1.00 43.44 89 ASP A O 1
ATOM 704 N N . MET A 1 90 ? 16.017 7.416 -9.437 1.00 45.22 90 MET A N 1
ATOM 705 C CA . MET A 1 90 ? 14.696 7.952 -9.794 1.00 45.22 90 MET A CA 1
ATOM 706 C C . MET A 1 90 ? 14.002 8.701 -8.638 1.00 45.22 90 MET A C 1
ATOM 708 O O . MET A 1 90 ? 12.915 9.259 -8.825 1.00 45.22 90 MET A O 1
ATOM 712 N N . THR A 1 91 ? 14.592 8.744 -7.436 1.00 43.28 91 THR A N 1
ATOM 713 C CA . THR A 1 91 ? 14.025 9.481 -6.293 1.00 43.28 91 THR A CA 1
ATOM 714 C C . THR A 1 91 ? 14.177 11.001 -6.414 1.00 43.28 91 THR A C 1
ATOM 716 O O . THR A 1 91 ? 13.378 11.733 -5.829 1.00 43.28 91 THR A O 1
ATOM 719 N N . ASN A 1 92 ? 15.109 11.487 -7.243 1.00 42.22 92 ASN A N 1
ATOM 720 C CA . ASN A 1 92 ? 15.390 12.920 -7.421 1.00 42.22 92 ASN A CA 1
ATOM 721 C C . ASN A 1 92 ? 14.436 13.641 -8.394 1.00 42.22 92 ASN A C 1
ATOM 723 O O . ASN A 1 92 ? 14.504 14.860 -8.553 1.00 42.22 92 ASN A O 1
ATOM 727 N N . TRP A 1 93 ? 13.519 12.918 -9.040 1.00 47.94 93 TRP A N 1
ATOM 728 C CA . TRP A 1 93 ? 12.563 13.498 -9.984 1.00 47.94 93 TRP A CA 1
ATOM 729 C C . TRP A 1 93 ? 11.388 14.156 -9.242 1.00 47.94 93 TRP A C 1
ATOM 731 O O . TRP A 1 93 ? 10.549 13.471 -8.652 1.00 47.94 93 TRP A O 1
ATOM 741 N N . ARG A 1 94 ? 11.301 15.494 -9.287 1.00 40.28 94 ARG A N 1
ATOM 742 C CA . ARG A 1 94 ? 10.187 16.279 -8.721 1.00 40.28 94 ARG A CA 1
ATOM 743 C C . ARG A 1 94 ? 9.229 16.733 -9.825 1.00 40.28 94 ARG A C 1
ATOM 745 O O . ARG A 1 94 ? 9.638 17.400 -10.770 1.00 40.28 94 ARG A O 1
ATOM 752 N N . TRP A 1 95 ? 7.948 16.393 -9.699 1.00 44.78 95 TRP A N 1
ATOM 753 C CA . TRP A 1 95 ? 6.886 16.935 -10.551 1.00 44.78 95 TRP A CA 1
ATOM 754 C C . TRP A 1 95 ? 6.446 18.308 -10.018 1.00 44.78 95 TRP A C 1
ATOM 756 O O . TRP A 1 95 ? 6.263 18.453 -8.811 1.00 44.78 95 TRP A O 1
ATOM 766 N N . GLN A 1 96 ? 6.270 19.304 -10.893 1.00 36.94 96 GLN A N 1
ATOM 767 C CA . GLN A 1 96 ? 5.665 20.596 -10.543 1.00 36.94 96 GLN A CA 1
ATOM 768 C C . GLN A 1 96 ? 4.413 20.846 -11.400 1.00 36.94 96 GLN A C 1
ATOM 770 O O . GLN A 1 96 ? 4.483 20.672 -12.623 1.00 36.94 96 GLN A O 1
ATOM 775 N N . PRO A 1 97 ? 3.282 21.263 -10.795 1.00 39.22 97 PRO A N 1
ATOM 776 C CA . PRO A 1 97 ? 2.108 21.694 -11.543 1.00 39.22 97 PRO A CA 1
ATOM 777 C C . PRO A 1 97 ? 2.396 23.007 -12.298 1.00 39.22 97 PRO A C 1
ATOM 779 O O . PRO A 1 97 ? 3.206 23.814 -11.831 1.00 39.22 97 PRO A O 1
ATOM 782 N N . PRO A 1 98 ? 1.745 23.262 -13.449 1.00 48.09 98 PRO A N 1
ATOM 783 C CA . PRO A 1 98 ? 1.862 24.543 -14.145 1.00 48.09 98 PRO A CA 1
ATOM 784 C C . PRO A 1 98 ? 1.365 25.686 -13.247 1.00 48.09 98 PRO A C 1
ATOM 786 O O . PRO A 1 98 ? 0.284 25.584 -12.671 1.00 48.09 98 PRO A O 1
ATOM 789 N N . LYS A 1 99 ? 2.138 26.773 -13.126 1.00 57.94 99 LYS A N 1
ATOM 790 C CA . LYS A 1 99 ? 1.720 27.956 -12.358 1.00 57.94 99 LYS A CA 1
ATOM 791 C C . LYS A 1 99 ? 0.611 28.715 -13.113 1.00 57.94 99 LYS A C 1
ATOM 793 O O . LYS A 1 99 ? 0.793 28.966 -14.308 1.00 57.94 99 LYS A O 1
ATOM 798 N N . PRO A 1 100 ? -0.499 29.092 -12.451 1.00 49.56 100 PRO A N 1
ATOM 799 C CA . PRO A 1 100 ? -1.619 29.798 -13.082 1.00 49.56 100 PRO A CA 1
ATOM 800 C C . PRO A 1 100 ? -1.279 31.236 -13.515 1.00 49.56 100 PRO A C 1
ATOM 802 O O . PRO A 1 100 ? -1.897 31.750 -14.440 1.00 49.56 100 PRO A O 1
ATOM 805 N N . ASP A 1 101 ? -0.241 31.855 -12.948 1.00 47.38 101 ASP A N 1
ATOM 806 C CA . ASP A 1 101 ? 0.107 33.261 -13.231 1.00 47.38 101 ASP A CA 1
ATOM 807 C C . ASP A 1 101 ? 0.731 33.487 -14.619 1.00 47.38 101 ASP A C 1
ATOM 809 O O . ASP A 1 101 ? 0.853 34.618 -15.078 1.00 47.38 101 ASP A O 1
ATOM 813 N N . LEU A 1 102 ? 1.102 32.413 -15.325 1.00 48.00 102 LEU A N 1
ATOM 814 C CA . LEU A 1 102 ? 1.650 32.492 -16.685 1.00 48.00 102 LEU A CA 1
ATOM 815 C C . LEU A 1 102 ? 0.581 32.731 -17.767 1.00 48.00 102 LEU A C 1
ATOM 817 O O . LEU A 1 102 ? 0.928 32.809 -18.943 1.00 48.00 102 LEU A O 1
ATOM 821 N N . TRP A 1 103 ? -0.696 32.836 -17.388 1.00 54.97 103 TRP A N 1
ATOM 822 C CA . TRP A 1 103 ? -1.829 32.830 -18.321 1.00 54.97 103 TRP A CA 1
ATOM 823 C C . TRP A 1 103 ? -2.625 34.146 -18.359 1.00 54.97 103 TRP A C 1
ATOM 825 O O . TRP A 1 103 ? -3.542 34.260 -19.167 1.00 54.97 103 TRP A O 1
ATOM 835 N N . SER A 1 104 ? -2.276 35.148 -17.537 1.00 41.75 104 SER A N 1
ATOM 836 C CA . SER A 1 104 ? -3.121 36.344 -17.330 1.00 41.75 104 SER A CA 1
ATOM 837 C C . SER A 1 104 ? -2.540 37.673 -17.826 1.00 41.75 104 SER A C 1
ATOM 839 O O . SER A 1 104 ? -3.181 38.706 -17.646 1.00 41.75 104 SER A O 1
ATOM 841 N N . SER A 1 105 ? -1.356 37.707 -18.444 1.00 41.47 105 SER A N 1
ATOM 842 C CA . SER A 1 105 ? -0.799 38.964 -18.967 1.00 41.47 105 SER A CA 1
ATOM 843 C C . SER A 1 105 ? -0.646 38.920 -20.487 1.00 41.47 105 SER A C 1
ATOM 845 O O . SER A 1 105 ? 0.109 38.084 -20.988 1.00 41.47 105 SER A O 1
ATOM 847 N N . PRO A 1 106 ? -1.318 39.812 -21.244 1.00 52.78 106 PRO A N 1
ATOM 848 C CA . PRO A 1 106 ? -0.993 40.002 -22.649 1.00 52.78 106 PRO A CA 1
ATOM 849 C C . PRO A 1 106 ? 0.451 40.522 -22.773 1.00 52.78 106 PRO A C 1
ATOM 851 O O . PRO A 1 106 ? 0.922 41.248 -21.892 1.00 52.78 106 PRO A O 1
ATOM 854 N N . PRO A 1 107 ? 1.176 40.156 -23.843 1.00 43.25 107 PRO A N 1
ATOM 855 C CA . PRO A 1 107 ? 2.571 40.546 -24.006 1.00 43.25 107 PRO A CA 1
ATOM 856 C C . PRO A 1 107 ? 2.699 42.080 -24.058 1.00 43.25 107 PRO A C 1
ATOM 858 O O . PRO A 1 107 ? 1.953 42.723 -24.805 1.00 43.25 107 PRO A O 1
ATOM 861 N N . PRO A 1 108 ? 3.627 42.699 -23.301 1.00 40.94 108 PRO A N 1
ATOM 862 C CA . PRO A 1 108 ? 3.861 44.131 -23.403 1.00 40.94 108 PRO A CA 1
ATOM 863 C C . PRO A 1 108 ? 4.400 44.457 -24.800 1.00 40.94 108 PRO A C 1
ATOM 865 O O . PRO A 1 108 ? 5.362 43.850 -25.276 1.00 40.94 108 PRO A O 1
ATOM 868 N N . LYS A 1 109 ? 3.763 45.424 -25.470 1.00 41.12 109 LYS A N 1
ATOM 869 C CA . LYS A 1 109 ? 4.234 45.979 -26.743 1.00 41.12 109 LYS A CA 1
ATOM 870 C C . LYS A 1 109 ? 5.617 46.594 -26.524 1.00 41.12 109 LYS A C 1
ATOM 872 O O . LYS A 1 109 ? 5.765 47.537 -25.750 1.00 41.12 109 LYS A O 1
ATOM 877 N N . ALA A 1 110 ? 6.622 46.044 -27.196 1.00 36.50 110 ALA A N 1
ATOM 878 C CA . ALA A 1 110 ? 7.993 46.526 -27.137 1.00 36.50 110 ALA A CA 1
ATOM 879 C C . ALA A 1 110 ? 8.116 47.881 -27.856 1.00 36.50 110 ALA A C 1
ATOM 881 O O . ALA A 1 110 ? 8.255 47.939 -29.076 1.00 36.50 110 ALA A O 1
ATOM 882 N N . THR A 1 111 ? 8.081 48.976 -27.097 1.00 36.16 111 THR A N 1
ATOM 883 C CA . THR A 1 111 ? 8.540 50.288 -27.565 1.00 36.16 111 THR A CA 1
ATOM 884 C C . THR A 1 111 ? 10.043 50.371 -27.330 1.00 36.16 111 THR A C 1
ATOM 886 O O . THR A 1 111 ? 10.503 50.498 -26.197 1.00 36.16 111 THR A O 1
ATOM 889 N N . ILE A 1 112 ? 10.822 50.280 -28.406 1.00 44.00 112 ILE A N 1
ATOM 890 C CA . ILE A 1 112 ? 12.267 50.512 -28.383 1.00 44.00 112 ILE A CA 1
ATOM 891 C C . ILE A 1 112 ? 12.498 52.012 -28.154 1.00 44.00 112 ILE A C 1
ATOM 893 O O . ILE A 1 112 ? 12.273 52.822 -29.051 1.00 44.00 112 ILE A O 1
ATOM 897 N N . ARG A 1 113 ? 12.977 52.390 -26.966 1.00 31.12 113 ARG A N 1
ATOM 898 C CA . ARG A 1 113 ? 13.665 53.668 -26.737 1.00 31.12 113 ARG A CA 1
ATOM 899 C C . ARG A 1 113 ? 15.102 53.374 -26.319 1.00 31.12 113 ARG A C 1
ATOM 901 O O . ARG A 1 113 ? 15.346 52.798 -25.266 1.00 31.12 113 ARG A O 1
ATOM 908 N N . ARG A 1 114 ? 16.043 53.761 -27.184 1.00 44.78 114 ARG A N 1
ATOM 909 C CA . ARG A 1 114 ? 17.459 53.928 -26.847 1.00 44.78 114 ARG A CA 1
ATOM 910 C C . ARG A 1 114 ? 17.588 55.172 -25.973 1.00 44.78 114 ARG A C 1
ATOM 912 O O . ARG A 1 114 ? 17.186 56.252 -26.401 1.00 44.78 114 ARG A O 1
ATOM 919 N N . THR A 1 115 ? 18.202 55.033 -24.808 1.00 33.66 115 THR A N 1
ATOM 920 C CA . THR A 1 115 ? 18.768 56.166 -24.074 1.00 33.66 115 THR A CA 1
ATOM 921 C C . THR A 1 115 ? 20.106 55.710 -23.510 1.00 33.66 115 THR A C 1
ATOM 923 O O . THR A 1 115 ? 20.171 54.761 -22.734 1.00 33.66 115 THR A O 1
ATOM 926 N N . LEU A 1 116 ? 21.167 56.321 -24.036 1.00 55.69 116 LEU A N 1
ATOM 927 C CA . LEU A 1 116 ? 22.520 56.276 -23.501 1.00 55.69 116 LEU A CA 1
ATOM 928 C C . LEU A 1 116 ? 22.554 57.124 -22.230 1.00 55.69 116 LEU A C 1
ATOM 930 O O . LEU A 1 116 ? 22.133 58.274 -22.295 1.00 55.69 116 LEU A O 1
ATOM 934 N N . GLU A 1 117 ? 23.126 56.600 -21.149 1.00 35.03 117 GLU A N 1
ATOM 935 C CA . GLU A 1 117 ? 23.734 57.420 -20.097 1.00 35.03 117 GLU A CA 1
ATOM 936 C C . GLU A 1 117 ? 25.021 56.765 -19.548 1.00 35.03 117 GLU A C 1
ATOM 938 O O . GLU A 1 117 ? 25.189 55.547 -19.685 1.00 35.03 117 GLU A O 1
ATOM 943 N N . PRO A 1 118 ? 25.966 57.580 -19.032 1.00 47.06 118 PRO A N 1
ATOM 944 C CA . PRO A 1 118 ? 27.386 57.253 -18.871 1.00 47.06 118 PRO A CA 1
ATOM 945 C C . PRO A 1 118 ? 27.729 56.696 -17.471 1.00 47.06 118 PRO A C 1
ATOM 947 O O . PRO A 1 118 ? 26.886 56.728 -16.575 1.00 47.06 118 PRO A O 1
ATOM 950 N N . PRO A 1 119 ? 28.956 56.175 -17.247 1.00 46.94 119 PRO A N 1
ATOM 951 C CA . PRO A 1 119 ? 29.305 55.537 -15.985 1.00 46.94 119 PRO A CA 1
ATOM 952 C C . PRO A 1 119 ? 29.817 56.554 -14.958 1.00 46.94 119 PRO A C 1
ATOM 954 O O . PRO A 1 119 ? 30.727 57.333 -15.243 1.00 46.94 119 PRO A O 1
ATOM 957 N N . THR A 1 120 ? 29.297 56.469 -13.736 1.00 37.28 120 THR A N 1
ATOM 958 C CA . THR A 1 120 ? 29.894 57.088 -12.543 1.00 37.28 120 THR A CA 1
ATOM 959 C C . THR A 1 120 ? 30.475 55.974 -11.663 1.00 37.28 120 THR A C 1
ATOM 961 O O . THR A 1 120 ? 29.831 54.930 -11.518 1.00 37.28 120 THR A O 1
ATOM 964 N N . PRO A 1 121 ? 31.693 56.138 -11.115 1.00 55.12 121 PRO A N 1
ATOM 965 C CA . PRO A 1 121 ? 32.408 55.074 -10.423 1.00 55.12 121 PRO A CA 1
ATOM 966 C C . PRO A 1 121 ? 32.004 55.023 -8.949 1.00 55.12 121 PRO A C 1
ATOM 968 O O . PRO A 1 121 ? 31.624 56.049 -8.395 1.00 55.12 121 PRO A O 1
ATOM 971 N N . LEU A 1 122 ? 32.145 53.856 -8.314 1.00 37.59 122 LEU A N 1
ATOM 972 C CA . LEU A 1 122 ? 32.606 53.754 -6.927 1.00 37.59 122 LEU A CA 1
ATOM 973 C C . LEU A 1 122 ? 32.950 52.305 -6.560 1.00 37.59 122 LEU A C 1
ATOM 975 O O . LEU A 1 122 ? 32.145 51.378 -6.635 1.00 37.59 122 LEU A O 1
ATOM 979 N N . GLU A 1 123 ? 34.217 52.183 -6.189 1.00 37.16 123 GLU A N 1
ATOM 980 C CA . GLU A 1 123 ? 34.826 51.287 -5.216 1.00 37.16 123 GLU A CA 1
ATOM 981 C C . GLU A 1 123 ? 33.856 50.664 -4.201 1.00 37.16 123 GLU A C 1
ATOM 983 O O . GLU A 1 123 ? 33.099 51.366 -3.541 1.00 37.16 123 GLU A O 1
ATOM 988 N N . THR A 1 124 ? 33.985 49.358 -3.957 1.00 35.59 124 THR A N 1
ATOM 989 C CA . THR A 1 124 ? 34.317 48.858 -2.611 1.00 35.59 124 THR A CA 1
ATOM 990 C C . THR A 1 124 ? 34.938 47.469 -2.729 1.00 35.59 124 THR A C 1
ATOM 992 O O . THR A 1 124 ? 34.319 46.491 -3.147 1.00 35.59 124 THR A O 1
ATOM 995 N N . THR A 1 125 ? 36.201 47.412 -2.342 1.00 40.81 125 THR A N 1
ATOM 996 C CA . THR A 1 125 ? 37.060 46.242 -2.222 1.00 40.81 125 THR A CA 1
ATOM 997 C C . THR A 1 125 ? 36.555 45.333 -1.098 1.00 40.81 125 THR A C 1
ATOM 999 O O . THR A 1 125 ? 36.585 45.716 0.068 1.00 40.81 125 THR A O 1
ATOM 1002 N N . VAL A 1 126 ? 36.139 44.105 -1.417 1.00 38.53 126 VAL A N 1
ATOM 1003 C CA . VAL A 1 126 ? 36.035 43.017 -0.431 1.00 38.53 126 VAL A CA 1
ATOM 1004 C C . VAL A 1 126 ? 36.880 41.856 -0.930 1.00 38.53 126 VAL A C 1
ATOM 1006 O O . VAL A 1 126 ? 36.520 41.137 -1.861 1.00 38.53 126 VAL A O 1
ATOM 1009 N N . ILE A 1 127 ? 38.044 41.715 -0.302 1.00 44.66 127 ILE A N 1
ATOM 1010 C CA . ILE A 1 127 ? 39.002 40.633 -0.508 1.00 44.66 127 ILE A CA 1
ATOM 1011 C C . ILE A 1 127 ? 38.328 39.317 -0.102 1.00 44.66 127 ILE A C 1
ATOM 1013 O O . ILE A 1 127 ? 37.977 39.118 1.061 1.00 44.66 127 ILE A O 1
ATOM 1017 N N . ARG A 1 128 ? 38.152 38.408 -1.066 1.00 35.94 128 ARG A N 1
ATOM 1018 C CA . ARG A 1 128 ? 37.699 37.027 -0.849 1.00 35.94 128 ARG A CA 1
ATOM 1019 C C . ARG A 1 128 ? 38.832 36.080 -1.270 1.00 35.94 128 ARG A C 1
ATOM 1021 O O . ARG A 1 128 ? 39.435 36.314 -2.317 1.00 35.94 128 ARG A O 1
ATOM 1028 N N . PRO A 1 129 ? 39.174 35.055 -0.469 1.00 42.72 129 PRO A N 1
ATOM 1029 C CA . PRO A 1 129 ? 40.395 34.285 -0.671 1.00 42.72 129 PRO A CA 1
ATOM 1030 C C . PRO A 1 129 ? 40.292 33.377 -1.900 1.00 42.72 129 PRO A C 1
ATOM 1032 O O . PRO A 1 129 ? 39.259 32.755 -2.152 1.00 42.72 129 PRO A O 1
ATOM 1035 N N . ALA A 1 130 ? 41.395 33.323 -2.644 1.00 43.06 130 ALA A N 1
ATOM 1036 C CA . ALA A 1 130 ? 41.571 32.593 -3.889 1.00 43.06 130 ALA A CA 1
ATOM 1037 C C . ALA A 1 130 ? 41.375 31.077 -3.706 1.00 43.06 130 ALA A C 1
ATOM 1039 O O . ALA A 1 130 ? 42.294 30.344 -3.340 1.00 43.06 130 ALA A O 1
ATOM 1040 N N . GLY A 1 131 ? 40.168 30.600 -4.003 1.00 40.66 131 GLY A N 1
ATOM 1041 C CA . GLY A 1 131 ? 39.947 29.220 -4.410 1.00 40.66 131 GLY A CA 1
ATOM 1042 C C . GLY A 1 131 ? 40.333 29.090 -5.879 1.00 40.66 131 GLY A C 1
ATOM 1043 O O . GLY A 1 131 ? 39.798 29.808 -6.716 1.00 40.66 131 GLY A O 1
ATOM 1044 N N . ARG A 1 132 ? 41.283 28.204 -6.181 1.00 46.31 132 ARG A N 1
ATOM 1045 C CA . ARG A 1 132 ? 41.711 27.849 -7.541 1.00 46.31 132 ARG A CA 1
ATOM 1046 C C . ARG A 1 132 ? 40.516 27.242 -8.290 1.00 46.31 132 ARG A C 1
ATOM 1048 O O . ARG A 1 132 ? 40.269 26.040 -8.218 1.00 46.31 132 ARG A O 1
ATOM 1055 N N . GLU A 1 133 ? 39.736 28.088 -8.949 1.00 39.91 133 GLU A N 1
ATOM 1056 C CA . GLU A 1 133 ? 38.702 27.677 -9.888 1.00 39.91 133 GLU A CA 1
ATOM 1057 C C . GLU A 1 133 ? 39.433 27.154 -11.128 1.00 39.91 133 GLU A C 1
ATOM 1059 O O . GLU A 1 133 ? 40.119 27.895 -11.828 1.00 39.91 133 GLU A O 1
ATOM 1064 N N . VAL A 1 134 ? 39.390 25.838 -11.340 1.00 52.31 134 VAL A N 1
ATOM 1065 C CA . VAL A 1 134 ? 39.832 25.237 -12.599 1.00 52.31 134 VAL A CA 1
ATOM 1066 C C . VAL A 1 134 ? 38.884 25.778 -13.662 1.00 52.31 134 VAL A C 1
ATOM 1068 O O . VAL A 1 134 ? 37.741 25.322 -13.736 1.00 52.31 134 VAL A O 1
ATOM 1071 N N . GLU A 1 135 ? 39.331 26.782 -14.421 1.00 39.62 135 GLU A N 1
ATOM 1072 C CA . GLU A 1 135 ? 38.626 27.308 -15.588 1.00 39.62 135 GLU A CA 1
ATOM 1073 C C . GLU A 1 135 ? 38.226 26.123 -16.467 1.00 39.62 135 GLU A C 1
ATOM 1075 O O . GLU A 1 135 ? 39.055 25.487 -17.125 1.00 39.62 135 GLU A O 1
ATOM 1080 N N . ARG A 1 136 ? 36.938 25.765 -16.434 1.00 43.91 136 ARG A N 1
ATOM 1081 C CA . ARG A 1 136 ? 36.396 24.842 -17.423 1.00 43.91 136 ARG A CA 1
ATOM 1082 C C . ARG A 1 136 ? 36.527 25.563 -18.760 1.00 43.91 136 ARG A C 1
ATOM 1084 O O . ARG A 1 136 ? 35.995 26.671 -18.864 1.00 43.91 136 ARG A O 1
ATOM 1091 N N . PRO A 1 137 ? 37.202 24.974 -19.761 1.00 46.47 137 PRO A N 1
ATOM 1092 C CA . PRO A 1 137 ? 37.255 25.574 -21.081 1.00 46.47 137 PRO A CA 1
ATOM 1093 C C . PRO A 1 137 ? 35.817 25.877 -21.528 1.00 46.47 137 PRO A C 1
ATOM 1095 O O . PRO A 1 137 ? 34.923 25.057 -21.271 1.00 46.47 137 PRO A O 1
ATOM 1098 N N . PRO A 1 138 ? 35.564 27.056 -22.126 1.00 59.44 138 PRO A N 1
ATOM 1099 C CA . PRO A 1 138 ? 34.233 27.419 -22.585 1.00 59.44 138 PRO A CA 1
ATOM 1100 C C . PRO A 1 138 ? 33.690 26.279 -23.453 1.00 59.44 138 PRO A C 1
ATOM 1102 O O . PRO A 1 138 ? 34.458 25.709 -24.235 1.00 59.44 138 PRO A O 1
ATOM 1105 N N . PRO A 1 139 ? 32.407 25.896 -23.300 1.00 55.62 139 PRO A N 1
ATOM 1106 C CA . PRO A 1 139 ? 31.834 24.809 -24.077 1.00 55.62 139 PRO A CA 1
ATOM 1107 C C . PRO A 1 139 ? 32.086 25.109 -25.551 1.00 55.62 139 PRO A C 1
ATOM 1109 O O . PRO A 1 139 ? 31.610 26.124 -26.061 1.00 55.62 139 PRO A O 1
ATOM 1112 N N . LEU A 1 140 ? 32.890 24.255 -26.194 1.00 53.28 140 LEU A N 1
ATOM 1113 C CA . LEU A 1 140 ? 33.180 24.317 -27.620 1.00 53.28 140 LEU A CA 1
ATOM 1114 C C . LEU A 1 140 ? 31.836 24.330 -28.347 1.00 53.28 140 LEU A C 1
ATOM 1116 O O . LEU A 1 140 ? 31.178 23.298 -28.482 1.00 53.28 140 LEU A O 1
ATOM 1120 N N . ARG A 1 141 ? 31.397 25.518 -28.772 1.00 54.91 141 ARG A N 1
ATOM 1121 C CA . ARG A 1 141 ? 30.282 25.667 -29.700 1.00 54.91 141 ARG A CA 1
ATOM 1122 C C . ARG A 1 141 ? 30.788 25.135 -31.029 1.00 54.91 141 ARG A C 1
ATOM 1124 O O . ARG A 1 141 ? 31.430 25.848 -31.785 1.00 54.91 141 ARG A O 1
ATOM 1131 N N . VAL A 1 142 ? 30.575 23.844 -31.257 1.00 61.81 142 VAL A N 1
ATOM 1132 C CA . VAL A 1 142 ? 30.775 23.244 -32.571 1.00 61.81 142 VAL A CA 1
ATOM 1133 C C . VAL A 1 142 ? 29.734 23.886 -33.480 1.00 61.81 142 VAL A C 1
ATOM 1135 O O . VAL A 1 142 ? 28.535 23.649 -33.314 1.00 61.81 142 VAL A O 1
ATOM 1138 N N . ASP A 1 143 ? 30.185 24.756 -34.381 1.00 69.69 143 ASP A N 1
ATOM 1139 C CA . ASP A 1 143 ? 29.313 25.389 -35.361 1.00 69.69 143 ASP A CA 1
ATOM 1140 C C . ASP A 1 143 ? 28.622 24.303 -36.188 1.00 69.69 143 ASP A C 1
ATOM 1142 O O . ASP A 1 143 ? 29.252 23.426 -36.787 1.00 69.69 143 ASP A O 1
ATOM 1146 N N . PHE A 1 144 ? 27.291 24.326 -36.171 1.00 76.00 144 PHE A N 1
ATOM 1147 C CA . PHE A 1 144 ? 26.481 23.374 -36.913 1.00 76.00 144 PHE A CA 1
ATOM 1148 C C . PHE A 1 144 ? 26.729 23.548 -38.411 1.00 76.00 144 PHE A C 1
ATOM 1150 O O . PHE A 1 144 ? 26.438 24.606 -38.967 1.00 76.00 144 PHE A O 1
ATOM 1157 N N . ASN A 1 145 ? 27.195 22.488 -39.074 1.00 85.00 145 ASN A N 1
ATOM 1158 C CA . ASN A 1 145 ? 27.288 22.471 -40.526 1.00 85.00 145 ASN A CA 1
ATOM 1159 C C . ASN A 1 145 ? 26.074 21.731 -41.136 1.00 85.00 145 ASN A C 1
ATOM 1161 O O . ASN A 1 145 ? 26.047 20.494 -41.130 1.00 85.00 145 ASN A O 1
ATOM 1165 N N . PRO A 1 146 ? 25.078 22.444 -41.706 1.00 86.00 146 PRO A N 1
ATOM 1166 C CA . PRO A 1 146 ? 23.914 21.826 -42.350 1.00 86.00 146 PRO A CA 1
ATOM 1167 C C . PRO A 1 146 ? 24.280 20.915 -43.532 1.00 86.00 146 PRO A C 1
ATOM 1169 O O . PRO A 1 146 ? 23.493 20.039 -43.900 1.00 86.00 146 PRO A O 1
ATOM 1172 N N . GLN A 1 147 ? 25.480 21.065 -44.105 1.00 90.06 147 GLN A N 1
ATOM 1173 C CA . GLN A 1 147 ? 25.954 20.234 -45.212 1.00 90.06 147 GLN A CA 1
ATOM 1174 C C . GLN A 1 147 ? 26.046 18.754 -44.828 1.00 90.06 147 GLN A C 1
ATOM 1176 O O . GLN A 1 147 ? 25.809 17.905 -45.683 1.00 90.06 147 GLN A O 1
ATOM 1181 N N . PHE A 1 148 ? 26.302 18.413 -43.558 1.00 89.50 148 PHE A N 1
ATOM 1182 C CA . PHE A 1 148 ? 26.354 17.009 -43.136 1.00 89.50 148 PHE A CA 1
ATOM 1183 C C . PHE A 1 148 ? 24.988 16.318 -43.225 1.00 89.50 148 PHE A C 1
ATOM 1185 O O . PHE A 1 148 ? 24.919 15.154 -43.617 1.00 89.50 148 PHE A O 1
ATOM 1192 N N . VAL A 1 149 ? 23.899 17.025 -42.893 1.00 90.25 149 VAL A N 1
ATOM 1193 C CA . VAL A 1 149 ? 22.536 16.470 -42.988 1.00 90.25 149 VAL A CA 1
ATOM 1194 C C . VAL A 1 149 ? 22.184 16.256 -44.456 1.00 90.25 149 VAL A C 1
ATOM 1196 O O . VAL A 1 149 ? 21.703 15.190 -44.831 1.00 90.25 149 VAL A O 1
ATOM 1199 N N . MET A 1 150 ? 22.494 17.240 -45.302 1.00 92.25 150 MET A N 1
ATOM 1200 C CA . MET A 1 150 ? 22.232 17.165 -46.739 1.00 92.25 150 MET A CA 1
ATOM 1201 C C . MET A 1 150 ? 23.067 16.079 -47.430 1.00 92.25 150 MET A C 1
ATOM 1203 O O . MET A 1 150 ? 22.525 15.361 -48.268 1.00 92.25 150 MET A O 1
ATOM 1207 N N . SER A 1 151 ? 24.340 15.908 -47.052 1.00 93.88 151 SER A N 1
ATOM 1208 C CA . SER A 1 151 ? 25.205 14.829 -47.559 1.00 93.88 151 SER A CA 1
ATOM 1209 C C . SER A 1 151 ? 24.638 13.462 -47.203 1.00 93.88 151 SER A C 1
ATOM 1211 O O . SER A 1 151 ? 24.472 12.622 -48.081 1.00 93.88 151 SER A O 1
ATOM 1213 N N . PHE A 1 152 ? 24.241 13.264 -45.940 1.00 94.88 152 PHE A N 1
ATOM 1214 C CA . PHE A 1 152 ? 23.631 12.009 -45.509 1.00 94.88 152 PHE A CA 1
ATOM 1215 C C . PHE A 1 152 ? 22.331 11.714 -46.268 1.00 94.88 152 PHE A C 1
ATOM 1217 O O . PHE A 1 152 ? 22.129 10.602 -46.745 1.00 94.88 152 PHE A O 1
ATOM 1224 N N . MET A 1 153 ? 21.457 12.714 -46.419 1.00 95.44 153 MET A N 1
ATOM 1225 C CA . MET A 1 153 ? 20.205 12.564 -47.167 1.00 95.44 153 MET A CA 1
ATOM 1226 C C . MET A 1 153 ? 20.444 12.274 -48.654 1.00 95.44 153 MET A C 1
ATOM 1228 O O . MET A 1 153 ? 19.645 11.569 -49.268 1.00 95.44 153 MET A O 1
ATOM 1232 N N . LYS A 1 154 ? 21.523 12.807 -49.240 1.00 96.06 154 LYS A N 1
ATOM 1233 C CA . LYS A 1 154 ? 21.932 12.515 -50.617 1.00 96.06 154 LYS A CA 1
ATOM 1234 C C . LYS A 1 154 ? 22.423 11.071 -50.747 1.00 96.06 154 LYS A C 1
ATOM 1236 O O . LYS A 1 154 ? 21.889 10.352 -51.582 1.00 96.06 154 LYS A O 1
ATOM 1241 N N . GLU A 1 155 ? 23.331 10.631 -49.876 1.00 96.56 155 GLU A N 1
ATOM 1242 C CA . GLU A 1 155 ? 23.828 9.245 -49.846 1.00 96.56 155 GLU A CA 1
ATOM 1243 C C . GLU A 1 155 ? 22.682 8.239 -49.629 1.00 96.56 155 GLU A C 1
ATOM 1245 O O . GLU A 1 155 ? 22.612 7.218 -50.305 1.00 96.56 155 GLU A O 1
ATOM 1250 N N . LEU A 1 156 ? 21.726 8.549 -48.746 1.00 95.88 156 LEU A N 1
ATOM 1251 C CA . LEU A 1 156 ? 20.548 7.708 -48.508 1.00 95.88 156 LEU A CA 1
ATOM 1252 C C . LEU A 1 156 ? 19.633 7.617 -49.747 1.00 95.88 156 LEU A C 1
ATOM 1254 O O . LEU A 1 156 ? 19.038 6.573 -50.006 1.00 95.88 156 LEU A O 1
ATOM 1258 N N . LYS A 1 157 ? 19.514 8.701 -50.528 1.00 94.25 157 LYS A N 1
ATOM 1259 C CA . LYS A 1 157 ? 18.773 8.701 -51.801 1.00 94.25 157 LYS A CA 1
ATOM 1260 C C . LYS A 1 157 ? 19.507 7.925 -52.890 1.00 94.25 157 LYS A C 1
ATOM 1262 O O . LYS A 1 157 ? 18.860 7.186 -53.622 1.00 94.25 157 LYS A O 1
ATOM 1267 N N . GLU A 1 158 ? 20.827 8.062 -52.987 1.00 95.50 158 GLU A N 1
ATOM 1268 C CA . GLU A 1 158 ? 21.656 7.286 -53.919 1.00 95.50 158 GLU A CA 1
ATOM 1269 C C . GLU A 1 158 ? 21.544 5.784 -53.625 1.00 95.50 158 GLU A C 1
ATOM 1271 O O . GLU A 1 158 ? 21.354 4.994 -54.545 1.00 95.50 158 GLU A O 1
ATOM 1276 N N . LEU A 1 159 ? 21.510 5.403 -52.344 1.00 94.75 159 LEU A N 1
ATOM 1277 C CA . LEU A 1 159 ? 21.259 4.027 -51.908 1.00 94.75 159 LEU A CA 1
ATOM 1278 C C . LEU A 1 159 ? 19.867 3.519 -52.342 1.00 94.75 159 LEU A C 1
ATOM 1280 O O . LEU A 1 159 ? 19.694 2.334 -52.587 1.00 94.75 159 LEU A O 1
ATOM 1284 N N . HIS A 1 160 ? 18.871 4.397 -52.507 1.00 89.06 160 HIS A N 1
ATOM 1285 C CA . HIS A 1 160 ? 17.561 4.004 -53.045 1.00 89.06 160 HIS A CA 1
ATOM 1286 C C . HIS A 1 160 ? 17.572 3.772 -54.558 1.00 89.06 160 HIS A C 1
ATOM 1288 O O . HIS A 1 160 ? 16.858 2.906 -55.056 1.00 89.06 160 HIS A O 1
ATOM 1294 N N . ILE A 1 161 ? 18.322 4.607 -55.281 1.00 92.06 161 ILE A N 1
ATOM 1295 C CA . ILE A 1 161 ? 18.379 4.601 -56.748 1.00 92.06 161 ILE A CA 1
ATOM 1296 C C . ILE A 1 161 ? 19.221 3.425 -57.239 1.00 92.06 161 ILE A C 1
ATOM 1298 O O . ILE A 1 161 ? 18.893 2.816 -58.257 1.00 92.06 161 ILE A O 1
ATOM 1302 N N . ASN A 1 162 ? 20.283 3.092 -56.507 1.00 90.31 162 ASN A N 1
ATOM 1303 C CA . ASN A 1 162 ? 21.113 1.939 -56.802 1.00 90.31 162 ASN A CA 1
ATOM 1304 C C . ASN A 1 162 ? 20.293 0.668 -56.558 1.00 90.31 162 ASN A C 1
ATOM 1306 O O . ASN A 1 162 ? 20.044 0.268 -55.423 1.00 90.31 162 ASN A O 1
ATOM 1310 N N . SER A 1 163 ? 19.843 0.035 -57.639 1.00 81.62 163 SER A N 1
ATOM 1311 C CA . SER A 1 163 ? 19.185 -1.265 -57.586 1.00 81.62 163 SER A CA 1
ATOM 1312 C C . SER A 1 163 ? 20.209 -2.323 -57.175 1.00 81.62 163 SER A C 1
ATOM 1314 O O . SER A 1 163 ? 20.954 -2.830 -58.015 1.00 81.62 163 SER A O 1
ATOM 1316 N N . PHE A 1 164 ? 20.277 -2.629 -55.882 1.00 90.31 164 PHE A N 1
ATOM 1317 C CA . PHE A 1 164 ? 21.123 -3.703 -55.372 1.00 90.31 164 PHE A CA 1
ATOM 1318 C C . PHE A 1 164 ? 20.592 -5.060 -55.836 1.00 90.31 164 PHE A C 1
ATOM 1320 O O . PHE A 1 164 ? 19.396 -5.337 -55.734 1.00 90.31 164 PHE A O 1
ATOM 1327 N N . SER A 1 165 ? 21.487 -5.911 -56.338 1.00 88.19 165 SER A N 1
ATOM 1328 C CA . SER A 1 165 ? 21.150 -7.268 -56.779 1.00 88.19 165 SER A CA 1
ATOM 1329 C C . SER A 1 165 ? 20.805 -8.188 -55.612 1.00 88.19 165 SER A C 1
ATOM 1331 O O . SER A 1 165 ? 20.023 -9.124 -55.775 1.00 88.19 165 SER A O 1
ATOM 1333 N N . THR A 1 166 ? 21.382 -7.934 -54.435 1.00 94.44 166 THR A N 1
ATOM 1334 C CA . THR A 1 166 ? 21.183 -8.765 -53.245 1.00 94.44 166 THR A CA 1
ATOM 1335 C C . THR A 1 166 ? 20.939 -7.926 -51.990 1.00 94.44 166 THR A C 1
ATOM 1337 O O . THR A 1 166 ? 21.415 -6.796 -51.853 1.00 94.44 166 THR A O 1
ATOM 1340 N N . ALA A 1 167 ? 20.217 -8.499 -51.024 1.00 94.56 167 ALA A N 1
ATOM 1341 C CA . ALA A 1 167 ? 19.977 -7.851 -49.736 1.00 94.56 167 ALA A CA 1
ATOM 1342 C C . ALA A 1 167 ? 21.256 -7.675 -48.901 1.00 94.56 167 ALA A C 1
ATOM 1344 O O . ALA A 1 167 ? 21.326 -6.759 -48.082 1.00 94.56 167 ALA A O 1
ATOM 1345 N N . ASP A 1 168 ? 22.269 -8.519 -49.115 1.00 94.31 168 ASP A N 1
ATOM 1346 C CA . ASP A 1 168 ? 23.554 -8.430 -48.420 1.00 94.31 168 ASP A CA 1
ATOM 1347 C C . ASP A 1 168 ? 24.388 -7.232 -48.895 1.00 94.31 168 ASP A C 1
ATOM 1349 O O . ASP A 1 168 ? 24.979 -6.539 -48.064 1.00 94.31 168 ASP A O 1
ATOM 1353 N N . GLU A 1 169 ? 24.367 -6.922 -50.197 1.00 95.00 169 GLU A N 1
ATOM 1354 C CA . GLU A 1 169 ? 24.993 -5.711 -50.749 1.00 95.00 169 GLU A CA 1
ATOM 1355 C C . GLU A 1 169 ? 24.336 -4.446 -50.180 1.00 95.00 169 GLU A C 1
ATOM 1357 O O . GLU A 1 169 ? 25.023 -3.588 -49.620 1.00 95.00 169 GLU A O 1
ATOM 1362 N N . TYR A 1 170 ? 22.998 -4.374 -50.216 1.00 95.81 170 TYR A N 1
ATOM 1363 C CA . TYR A 1 170 ? 22.249 -3.273 -49.600 1.00 95.81 170 TYR A CA 1
ATOM 1364 C C . TYR A 1 170 ? 22.582 -3.149 -48.106 1.00 95.81 170 TYR A C 1
ATOM 1366 O O . TYR A 1 170 ? 22.809 -2.055 -47.584 1.00 95.81 170 TYR A O 1
ATOM 1374 N N . ARG A 1 171 ? 22.618 -4.281 -47.392 1.00 96.19 171 ARG A N 1
ATOM 1375 C CA . ARG A 1 171 ? 22.913 -4.336 -45.958 1.00 96.19 171 ARG A CA 1
ATOM 1376 C C . ARG A 1 171 ? 24.297 -3.777 -45.646 1.00 96.19 171 ARG A C 1
ATOM 1378 O O . ARG A 1 171 ? 24.414 -3.018 -44.683 1.00 96.19 171 ARG A O 1
ATOM 1385 N N . ALA A 1 172 ? 25.321 -4.153 -46.409 1.00 96.25 172 ALA A N 1
ATOM 1386 C CA . ALA A 1 172 ? 26.687 -3.679 -46.206 1.00 96.25 172 ALA A CA 1
ATOM 1387 C C . ALA A 1 172 ? 26.782 -2.155 -46.383 1.00 96.25 172 ALA A C 1
ATOM 1389 O O . ALA A 1 172 ? 27.286 -1.465 -45.490 1.00 96.25 172 ALA A O 1
ATOM 1390 N N . GLU A 1 173 ? 26.208 -1.624 -47.466 1.00 96.75 173 GLU A N 1
ATOM 1391 C CA . GLU A 1 173 ? 26.196 -0.184 -47.751 1.00 96.75 173 GLU A CA 1
ATOM 1392 C C . GLU A 1 173 ? 25.395 0.608 -46.709 1.00 96.75 173 GLU A C 1
ATOM 1394 O O . GLU A 1 173 ? 25.875 1.608 -46.162 1.00 96.75 173 GLU A O 1
ATOM 1399 N N . PHE A 1 174 ? 24.204 0.125 -46.339 1.00 97.00 174 PHE A N 1
ATOM 1400 C CA . PHE A 1 174 ? 23.361 0.775 -45.335 1.00 97.00 174 PHE A CA 1
ATOM 1401 C C . PHE A 1 174 ? 24.039 0.804 -43.957 1.00 97.00 174 PHE A C 1
ATOM 1403 O O . PHE A 1 174 ? 24.030 1.830 -43.271 1.00 97.00 174 PHE A O 1
ATOM 1410 N N . ILE A 1 175 ? 24.676 -0.299 -43.547 1.00 96.56 175 ILE A N 1
ATOM 1411 C CA . ILE A 1 175 ? 25.457 -0.357 -42.303 1.00 96.56 175 ILE A CA 1
ATOM 1412 C C . ILE A 1 175 ? 26.623 0.638 -42.350 1.00 96.56 175 ILE A C 1
ATOM 1414 O O . ILE A 1 175 ? 26.846 1.358 -41.370 1.00 96.56 175 ILE A O 1
ATOM 1418 N N . GLY A 1 176 ? 27.343 0.711 -43.473 1.00 96.69 176 GLY A N 1
ATOM 1419 C CA . GLY A 1 176 ? 28.427 1.670 -43.680 1.00 96.69 176 GLY A CA 1
ATOM 1420 C C . GLY A 1 176 ? 27.957 3.115 -43.501 1.00 96.69 176 GLY A C 1
ATOM 1421 O O . GLY A 1 176 ? 28.558 3.876 -42.733 1.00 96.69 176 GLY A O 1
ATOM 1422 N N . LEU A 1 177 ? 26.835 3.467 -44.130 1.00 97.06 177 LEU A N 1
ATOM 1423 C CA . LEU A 1 177 ? 26.211 4.787 -44.042 1.00 97.06 177 LEU A CA 1
ATOM 1424 C C . LEU A 1 177 ? 25.790 5.141 -42.602 1.00 97.06 177 LEU A C 1
ATOM 1426 O O . LEU A 1 177 ? 26.140 6.208 -42.086 1.00 97.06 177 LEU A O 1
ATOM 1430 N N . VAL A 1 178 ? 25.112 4.226 -41.902 1.00 96.81 178 VAL A N 1
ATOM 1431 C CA . VAL A 1 178 ? 24.679 4.420 -40.503 1.00 96.81 178 VAL A CA 1
ATOM 1432 C C . VAL A 1 178 ? 25.872 4.563 -39.551 1.00 96.81 178 VAL A C 1
ATOM 1434 O O . VAL A 1 178 ? 25.844 5.406 -38.648 1.00 96.81 178 VAL A O 1
ATOM 1437 N N . CYS A 1 179 ? 26.941 3.785 -39.750 1.00 96.88 179 CYS A N 1
ATOM 1438 C CA . CYS A 1 179 ? 28.182 3.892 -38.979 1.00 96.88 179 CYS A CA 1
ATOM 1439 C C . CYS A 1 179 ? 28.843 5.267 -39.134 1.00 96.88 179 CYS A C 1
ATOM 1441 O O . CYS A 1 179 ? 29.252 5.866 -38.132 1.00 96.88 179 CYS A O 1
ATOM 1443 N N . ARG A 1 180 ? 28.922 5.792 -40.368 1.00 96.56 180 ARG A N 1
ATOM 1444 C CA . ARG A 1 180 ? 29.449 7.141 -40.632 1.00 96.56 180 ARG A CA 1
ATOM 1445 C C . ARG A 1 180 ? 28.615 8.203 -39.919 1.00 96.56 180 ARG A C 1
ATOM 1447 O O . ARG A 1 180 ? 29.179 9.012 -39.182 1.00 96.56 180 ARG A O 1
ATOM 1454 N N . ALA A 1 181 ? 27.287 8.139 -40.040 1.00 95.50 181 ALA A N 1
ATOM 1455 C CA . ALA A 1 181 ? 26.389 9.052 -39.335 1.00 95.50 181 ALA A CA 1
ATOM 1456 C C . ALA A 1 181 ? 26.579 8.981 -37.815 1.00 95.50 181 ALA A C 1
ATOM 1458 O O . ALA A 1 181 ? 26.769 10.009 -37.172 1.00 95.50 181 ALA A O 1
ATOM 1459 N N . THR A 1 182 ? 26.637 7.778 -37.236 1.00 96.75 182 THR A N 1
ATOM 1460 C CA . THR A 1 182 ? 26.860 7.583 -35.792 1.00 96.75 182 THR A CA 1
ATOM 1461 C C . THR A 1 182 ? 28.158 8.227 -35.317 1.00 96.75 182 THR A C 1
ATOM 1463 O O . THR A 1 182 ? 28.161 8.902 -34.286 1.00 96.75 182 THR A O 1
ATOM 1466 N N . LYS A 1 183 ? 29.247 8.079 -36.080 1.00 96.25 183 LYS A N 1
ATOM 1467 C CA . LYS A 1 183 ? 30.546 8.689 -35.767 1.00 96.25 183 LYS A CA 1
ATOM 1468 C C . LYS A 1 183 ? 30.469 10.218 -35.775 1.00 96.25 183 LYS A C 1
ATOM 1470 O O . LYS A 1 183 ? 30.998 10.848 -34.861 1.00 96.25 183 LYS A O 1
ATOM 1475 N N . ILE A 1 184 ? 29.782 10.811 -36.751 1.00 94.19 184 ILE A N 1
ATOM 1476 C CA . ILE A 1 184 ? 29.596 12.269 -36.834 1.00 94.19 184 ILE A CA 1
ATOM 1477 C C . ILE A 1 184 ? 28.711 12.767 -35.679 1.00 94.19 184 ILE A C 1
ATOM 1479 O O . ILE A 1 184 ? 29.081 13.726 -35.003 1.00 94.19 184 ILE A O 1
ATOM 1483 N N . VAL A 1 185 ? 27.607 12.071 -35.372 1.00 95.38 185 VAL A N 1
ATOM 1484 C CA . VAL A 1 185 ? 26.730 12.392 -34.228 1.00 95.38 185 VAL A CA 1
ATOM 1485 C C . VAL A 1 185 ? 27.507 12.348 -32.912 1.00 95.38 185 VAL A C 1
ATOM 1487 O O . VAL A 1 185 ? 27.445 13.297 -32.137 1.00 95.38 185 VAL A O 1
ATOM 1490 N N . SER A 1 186 ? 28.291 11.291 -32.672 1.00 94.75 186 SER A N 1
ATOM 1491 C CA . SER A 1 186 ? 29.065 11.146 -31.429 1.00 94.75 186 SER A CA 1
ATOM 1492 C C . SER A 1 186 ? 30.128 12.228 -31.228 1.00 94.75 186 SER A C 1
ATOM 1494 O O . SER A 1 186 ? 30.565 12.443 -30.105 1.00 94.75 186 SER A O 1
ATOM 1496 N N . ARG A 1 187 ? 30.533 12.906 -32.309 1.00 94.31 187 ARG A N 1
ATOM 1497 C CA . ARG A 1 187 ? 31.496 14.015 -32.305 1.00 94.31 187 ARG A CA 1
ATOM 1498 C C . ARG A 1 187 ? 30.821 15.388 -32.219 1.00 94.31 187 ARG A C 1
ATOM 1500 O O . ARG A 1 187 ? 31.501 16.395 -32.361 1.00 94.31 187 ARG A O 1
ATOM 1507 N N . GLY A 1 188 ? 29.500 15.436 -32.029 1.00 92.19 188 GLY A N 1
ATOM 1508 C CA . GLY A 1 188 ? 28.743 16.687 -31.969 1.00 92.19 188 GLY A CA 1
ATOM 1509 C C . GLY A 1 188 ? 28.551 17.365 -33.329 1.00 92.19 188 GLY A C 1
ATOM 1510 O O . GLY A 1 188 ? 28.206 18.537 -33.374 1.00 92.19 188 GLY A O 1
ATOM 1511 N N . GLY A 1 189 ? 28.745 16.648 -34.444 1.00 90.94 189 GLY A N 1
ATOM 1512 C CA . GLY A 1 189 ? 28.624 17.219 -35.793 1.00 90.94 189 GLY A CA 1
ATOM 1513 C C . GLY A 1 189 ? 27.190 17.544 -36.234 1.00 90.94 189 GLY A C 1
ATOM 1514 O O . GLY A 1 189 ? 26.997 18.100 -37.312 1.00 90.94 189 GLY A O 1
ATOM 1515 N N . PHE A 1 190 ? 26.181 17.208 -35.425 1.00 90.25 190 PHE A N 1
ATOM 1516 C CA . PHE A 1 190 ? 24.767 17.445 -35.718 1.00 90.25 190 PHE A CA 1
ATOM 1517 C C . PHE A 1 190 ? 24.057 18.147 -34.562 1.00 90.25 190 PHE A C 1
ATOM 1519 O O . PHE A 1 190 ? 24.278 17.829 -33.393 1.00 90.25 190 PHE A O 1
ATOM 1526 N N . THR A 1 191 ? 23.117 19.035 -34.898 1.00 92.44 191 THR A N 1
ATOM 1527 C CA . THR A 1 191 ? 22.142 19.552 -33.931 1.00 92.44 191 THR A CA 1
ATOM 1528 C C . THR A 1 191 ? 21.206 18.443 -33.478 1.00 92.44 191 THR A C 1
ATOM 1530 O O . THR A 1 191 ? 20.970 17.463 -34.187 1.00 92.44 191 THR A O 1
ATOM 1533 N N . SER A 1 192 ? 20.596 18.614 -32.310 1.00 91.25 192 SER A N 1
ATOM 1534 C CA . SER A 1 192 ? 19.654 17.628 -31.794 1.00 91.25 192 SER A CA 1
ATOM 1535 C C . SER A 1 192 ? 18.427 17.393 -32.690 1.00 91.25 192 SER A C 1
ATOM 1537 O O . SER A 1 192 ? 17.916 16.273 -32.716 1.00 91.25 192 SER A O 1
ATOM 1539 N N . SER A 1 193 ? 17.985 18.403 -33.457 1.00 90.56 193 SER A N 1
ATOM 1540 C CA . SER A 1 193 ? 16.962 18.235 -34.507 1.00 90.56 193 SER A CA 1
ATOM 1541 C C . SER A 1 193 ? 17.497 17.417 -35.680 1.00 90.56 193 SER A C 1
ATOM 1543 O O . SER A 1 193 ? 16.875 16.429 -36.066 1.00 90.56 193 SER A O 1
ATOM 1545 N N . GLY A 1 194 ? 18.694 17.759 -36.177 1.00 93.00 194 GLY A N 1
ATOM 1546 C CA . GLY A 1 194 ? 19.326 17.062 -37.299 1.00 93.00 194 GLY A CA 1
ATOM 1547 C C . GLY A 1 194 ? 19.569 15.577 -37.023 1.00 93.00 194 GLY A C 1
ATOM 1548 O O . GLY A 1 194 ? 19.346 14.746 -37.898 1.00 93.00 194 GLY A O 1
ATOM 1549 N N . VAL A 1 195 ? 19.930 15.209 -35.787 1.00 93.88 195 VAL A N 1
ATOM 1550 C CA . VAL A 1 195 ? 20.045 13.795 -35.381 1.00 93.88 195 VAL A CA 1
ATOM 1551 C C . VAL A 1 195 ? 18.711 13.062 -35.497 1.00 93.88 195 VAL A C 1
ATOM 1553 O O . VAL A 1 195 ? 18.669 11.938 -35.999 1.00 93.88 195 VAL A O 1
ATOM 1556 N N . GLY A 1 196 ? 17.622 13.694 -35.050 1.00 91.19 196 GLY A N 1
ATOM 1557 C CA . GLY A 1 196 ? 16.281 13.132 -35.174 1.00 91.19 196 GLY A CA 1
ATOM 1558 C C . GLY A 1 196 ? 15.879 12.924 -36.633 1.00 91.19 196 GLY A C 1
ATOM 1559 O O . GLY A 1 196 ? 15.363 11.864 -36.966 1.00 91.19 196 GLY A O 1
ATOM 1560 N N . GLU A 1 197 ? 16.154 13.899 -37.499 1.00 92.56 197 GLU A N 1
ATOM 1561 C CA . GLU A 1 197 ? 15.830 13.851 -38.932 1.00 92.56 197 GLU A CA 1
ATOM 1562 C C . GLU A 1 197 ? 16.616 12.769 -39.681 1.00 92.56 197 GLU A C 1
ATOM 1564 O O . GLU A 1 197 ? 16.022 11.990 -40.421 1.00 92.56 197 GLU A O 1
ATOM 1569 N N . ILE A 1 198 ? 17.926 12.664 -39.442 1.00 94.75 198 ILE A N 1
ATOM 1570 C CA . ILE A 1 198 ? 18.809 11.679 -40.087 1.00 94.75 198 ILE A CA 1
ATOM 1571 C C . ILE A 1 198 ? 18.368 10.255 -39.788 1.00 94.75 198 ILE A C 1
ATOM 1573 O O . ILE A 1 198 ? 18.170 9.451 -40.699 1.00 94.75 198 ILE A O 1
ATOM 1577 N N . TYR A 1 199 ? 18.198 9.929 -38.506 1.00 95.38 199 TYR A N 1
ATOM 1578 C CA . TYR A 1 199 ? 17.830 8.569 -38.135 1.00 95.38 199 TYR A CA 1
ATOM 1579 C C . TYR A 1 199 ? 16.373 8.256 -38.460 1.00 95.38 199 TYR A C 1
ATOM 1581 O O . TYR A 1 199 ? 16.070 7.101 -38.742 1.00 95.38 199 TYR A O 1
ATOM 1589 N N . PHE A 1 200 ? 15.482 9.251 -38.460 1.00 94.19 200 PHE A N 1
ATOM 1590 C CA . PHE A 1 200 ? 14.113 9.069 -38.937 1.00 94.19 200 PHE A CA 1
ATOM 1591 C C . PHE A 1 200 ? 14.084 8.770 -40.442 1.00 94.19 200 PHE A C 1
ATOM 1593 O O . PHE A 1 200 ? 13.441 7.809 -40.852 1.00 94.19 200 PHE A O 1
ATOM 1600 N N . ALA A 1 201 ? 14.848 9.503 -41.255 1.00 94.94 201 ALA A N 1
ATOM 1601 C CA . ALA A 1 201 ? 14.958 9.241 -42.688 1.00 94.94 201 ALA A CA 1
ATOM 1602 C C . ALA A 1 201 ? 15.581 7.869 -42.979 1.00 94.94 201 ALA A C 1
ATOM 1604 O O . ALA A 1 201 ? 15.050 7.110 -43.787 1.00 94.94 201 ALA A O 1
ATOM 1605 N N . ALA A 1 202 ? 16.658 7.505 -42.271 1.00 96.12 202 ALA A N 1
ATOM 1606 C CA . ALA A 1 202 ? 17.273 6.180 -42.381 1.00 96.12 202 ALA A CA 1
ATOM 1607 C C . ALA A 1 202 ? 16.276 5.055 -42.065 1.00 96.12 202 ALA A C 1
ATOM 1609 O O . ALA A 1 202 ? 16.309 3.988 -42.674 1.00 96.12 202 ALA A O 1
ATOM 1610 N N . PHE A 1 203 ? 15.373 5.305 -41.121 1.00 95.56 203 PHE A N 1
ATOM 1611 C CA . PHE A 1 203 ? 14.342 4.366 -40.725 1.00 95.56 203 PHE A CA 1
ATOM 1612 C C . PHE A 1 203 ? 13.234 4.233 -41.775 1.00 95.56 203 PHE A C 1
ATOM 1614 O O . PHE A 1 203 ? 12.878 3.110 -42.119 1.00 95.56 203 PHE A O 1
ATOM 1621 N N . GLU A 1 204 ? 12.711 5.340 -42.314 1.00 94.88 204 GLU A N 1
ATOM 1622 C CA . GLU A 1 204 ? 11.719 5.305 -43.405 1.00 94.88 204 GLU A CA 1
ATOM 1623 C C . GLU A 1 204 ? 12.287 4.638 -44.664 1.00 94.88 204 GLU A C 1
ATOM 1625 O O . GLU A 1 204 ? 11.606 3.862 -45.344 1.00 94.88 204 GLU A O 1
ATOM 1630 N N . HIS A 1 205 ? 13.565 4.888 -44.943 1.00 94.94 205 HIS A N 1
ATOM 1631 C CA . HIS A 1 205 ? 14.278 4.255 -46.039 1.00 94.94 205 HIS A CA 1
ATOM 1632 C C . HIS A 1 205 ? 14.406 2.739 -45.828 1.00 94.94 205 HIS A C 1
ATOM 1634 O O . HIS A 1 205 ? 14.034 1.964 -46.709 1.00 94.94 205 HIS A O 1
ATOM 1640 N N . LEU A 1 206 ? 14.816 2.299 -44.632 1.00 95.75 206 LEU A N 1
ATOM 1641 C CA . LEU A 1 206 ? 14.869 0.877 -44.285 1.00 95.75 206 LEU A CA 1
ATOM 1642 C C . LEU A 1 206 ? 13.480 0.216 -44.322 1.00 95.75 206 LEU A C 1
ATOM 1644 O O . LEU A 1 206 ? 13.354 -0.927 -44.757 1.00 95.75 206 LEU A O 1
ATOM 1648 N N . GLU A 1 207 ? 12.425 0.924 -43.910 1.00 94.81 207 GLU A N 1
ATOM 1649 C CA . GLU A 1 207 ? 11.044 0.434 -43.980 1.00 94.81 207 GLU A CA 1
ATOM 1650 C C . GLU A 1 207 ? 10.580 0.227 -45.428 1.00 94.81 207 GLU A C 1
ATOM 1652 O O . GLU A 1 207 ? 9.868 -0.741 -45.709 1.00 94.81 207 GLU A O 1
ATOM 1657 N N . THR A 1 208 ? 11.024 1.089 -46.345 1.00 94.75 208 THR A N 1
ATOM 1658 C CA . THR A 1 208 ? 10.769 0.965 -47.785 1.00 94.75 208 THR A CA 1
ATOM 1659 C C . THR A 1 208 ? 11.545 -0.207 -48.381 1.00 94.75 208 THR A C 1
ATOM 1661 O O . THR A 1 208 ? 10.943 -1.062 -49.028 1.00 94.75 208 THR A O 1
ATOM 1664 N N . ALA A 1 209 ? 12.847 -0.309 -48.097 1.00 94.19 209 ALA A N 1
ATOM 1665 C CA . ALA A 1 209 ? 13.691 -1.404 -48.576 1.00 94.19 209 ALA A CA 1
ATOM 1666 C C . ALA A 1 209 ? 13.216 -2.772 -48.067 1.00 94.19 209 ALA A C 1
ATOM 1668 O O . ALA A 1 209 ? 13.193 -3.742 -48.821 1.00 94.19 209 ALA A O 1
ATOM 1669 N N . ARG A 1 210 ? 12.725 -2.844 -46.822 1.00 95.19 210 ARG A N 1
ATOM 1670 C CA . ARG A 1 210 ? 12.150 -4.067 -46.247 1.00 95.19 210 ARG A CA 1
ATOM 1671 C C . ARG A 1 210 ? 10.970 -4.616 -47.059 1.00 95.19 210 ARG A C 1
ATOM 1673 O O . ARG A 1 210 ? 10.740 -5.820 -47.052 1.00 95.19 210 ARG A O 1
ATOM 1680 N N . ARG A 1 211 ? 10.201 -3.762 -47.747 1.00 94.38 211 ARG A N 1
ATOM 1681 C CA . ARG A 1 211 ? 9.080 -4.227 -48.589 1.00 94.38 211 ARG A CA 1
ATOM 1682 C C . ARG A 1 211 ? 9.562 -5.051 -49.782 1.00 94.38 211 ARG A C 1
ATOM 1684 O O . ARG A 1 211 ? 8.818 -5.910 -50.237 1.00 94.38 211 ARG A O 1
ATOM 1691 N N . VAL A 1 212 ? 10.779 -4.786 -50.256 1.00 93.88 212 VAL A N 1
ATOM 1692 C CA . VAL A 1 212 ? 11.436 -5.534 -51.336 1.00 93.88 212 VAL A CA 1
ATOM 1693 C C . VAL A 1 212 ? 12.237 -6.711 -50.764 1.00 93.88 212 VAL A C 1
ATOM 1695 O O . VAL A 1 212 ? 12.181 -7.806 -51.310 1.00 93.88 212 VAL A O 1
ATOM 1698 N N . HIS A 1 213 ? 12.901 -6.503 -49.621 1.00 94.12 213 HIS A N 1
ATOM 1699 C CA . HIS A 1 213 ? 13.794 -7.462 -48.961 1.00 94.12 213 HIS A CA 1
ATOM 1700 C C . HIS A 1 213 ? 13.413 -7.665 -47.478 1.00 94.12 213 HIS A C 1
ATOM 1702 O O . HIS A 1 213 ? 13.940 -6.972 -46.596 1.00 94.12 213 HIS A O 1
ATOM 1708 N N . PRO A 1 214 ? 12.484 -8.585 -47.151 1.00 94.50 214 PRO A N 1
ATOM 1709 C CA . PRO A 1 214 ? 11.996 -8.800 -45.783 1.00 94.50 214 PRO A CA 1
ATOM 1710 C C . PRO A 1 214 ? 13.088 -9.131 -44.747 1.00 94.50 214 PRO A C 1
ATOM 1712 O O . PRO A 1 214 ? 12.967 -8.764 -43.575 1.00 94.50 214 PRO A O 1
ATOM 1715 N N . GLU A 1 215 ? 14.176 -9.776 -45.169 1.00 94.19 215 GLU A N 1
ATOM 1716 C CA . GLU A 1 215 ? 15.367 -10.118 -44.380 1.00 94.19 215 GLU A CA 1
ATOM 1717 C C . GLU A 1 215 ? 16.051 -8.902 -43.727 1.00 94.19 215 GLU A C 1
ATOM 1719 O O . GLU A 1 215 ? 16.675 -9.025 -42.663 1.00 94.19 215 GLU A O 1
ATOM 1724 N N . LEU A 1 216 ? 15.850 -7.701 -44.285 1.00 95.06 216 LEU A N 1
ATOM 1725 C CA . LEU A 1 216 ? 16.349 -6.442 -43.729 1.00 95.06 216 LEU A CA 1
ATOM 1726 C C . LEU A 1 216 ? 15.668 -6.049 -42.403 1.00 95.06 216 LEU A C 1
ATOM 1728 O O . LEU A 1 216 ? 16.136 -5.129 -41.730 1.00 95.06 216 LEU A O 1
ATOM 1732 N N . GLN A 1 217 ? 14.615 -6.755 -41.958 1.00 93.50 217 GLN A N 1
ATOM 1733 C CA . GLN A 1 217 ? 13.978 -6.547 -40.645 1.00 93.50 217 GLN A CA 1
ATOM 1734 C C . GLN A 1 217 ? 14.993 -6.608 -39.484 1.00 93.50 217 GLN A C 1
ATOM 1736 O O . GLN A 1 217 ? 14.847 -5.910 -38.478 1.00 93.50 217 GLN A O 1
ATOM 1741 N N . THR A 1 218 ? 16.049 -7.411 -39.629 1.00 93.25 218 THR A N 1
ATOM 1742 C CA . THR A 1 218 ? 17.124 -7.549 -38.632 1.00 93.25 218 THR A CA 1
ATOM 1743 C C . THR A 1 218 ? 17.972 -6.281 -38.456 1.00 93.25 218 THR A C 1
ATOM 1745 O O . THR A 1 218 ? 18.668 -6.147 -37.447 1.00 93.25 218 THR A O 1
ATOM 1748 N N . LEU A 1 219 ? 17.892 -5.315 -39.380 1.00 95.69 219 LEU A N 1
ATOM 1749 C CA . LEU A 1 219 ? 18.649 -4.062 -39.322 1.00 95.69 219 LEU A CA 1
ATOM 1750 C C . LEU A 1 219 ? 18.003 -2.981 -38.449 1.00 95.69 219 LEU A C 1
ATOM 1752 O O . LEU A 1 219 ? 18.705 -2.058 -38.040 1.00 95.69 219 LEU A O 1
ATOM 1756 N N . PHE A 1 220 ? 16.719 -3.093 -38.083 1.00 95.44 220 PHE A N 1
ATOM 1757 C CA . PHE A 1 220 ? 16.070 -2.108 -37.202 1.00 95.44 220 PHE A CA 1
ATOM 1758 C C . PHE A 1 220 ? 16.733 -2.026 -35.812 1.00 95.44 220 PHE A C 1
ATOM 1760 O O . PHE A 1 220 ? 17.111 -0.922 -35.406 1.00 95.44 220 PHE A O 1
ATOM 1767 N N . PRO A 1 221 ? 16.971 -3.142 -35.086 1.00 93.62 221 PRO A N 1
ATOM 1768 C CA . PRO A 1 221 ? 17.732 -3.112 -33.834 1.00 93.62 221 PRO A CA 1
ATOM 1769 C C . PRO A 1 221 ? 19.149 -2.557 -33.993 1.00 93.62 221 PRO A C 1
ATOM 1771 O O . PRO A 1 221 ? 19.641 -1.864 -33.099 1.00 93.62 221 PRO A O 1
ATOM 1774 N N . TYR A 1 222 ? 19.803 -2.823 -35.129 1.00 95.56 222 TYR A N 1
ATOM 1775 C CA . TYR A 1 222 ? 21.137 -2.300 -35.422 1.00 95.56 222 TYR A CA 1
ATOM 1776 C C . TYR A 1 222 ? 21.121 -0.776 -35.589 1.00 95.56 222 TYR A C 1
ATOM 1778 O O . TYR A 1 222 ? 21.903 -0.079 -34.939 1.00 95.56 222 TYR A O 1
ATOM 1786 N N . LEU A 1 223 ? 20.195 -0.254 -36.399 1.00 96.69 223 LEU A N 1
ATOM 1787 C CA . LEU A 1 223 ? 19.995 1.179 -36.609 1.00 96.69 223 LEU A CA 1
ATOM 1788 C C . LEU A 1 223 ? 19.715 1.894 -35.282 1.00 96.69 223 LEU A C 1
ATOM 1790 O O . LEU A 1 223 ? 20.391 2.872 -34.961 1.00 96.69 223 LEU A O 1
ATOM 1794 N N . MET A 1 224 ? 18.787 1.366 -34.477 1.00 96.56 224 MET A N 1
ATOM 1795 C CA . MET A 1 224 ? 18.467 1.909 -33.153 1.00 96.56 224 MET A CA 1
ATOM 1796 C C . MET A 1 224 ? 19.680 1.868 -32.209 1.00 96.56 224 MET A C 1
ATOM 1798 O O . MET A 1 224 ? 19.961 2.842 -31.514 1.00 96.56 224 MET A O 1
ATOM 1802 N N . SER A 1 225 ? 20.461 0.783 -32.209 1.00 95.38 225 SER A N 1
ATOM 1803 C CA . SER A 1 225 ? 21.662 0.661 -31.363 1.00 95.38 225 SER A CA 1
ATOM 1804 C C . SER A 1 225 ? 22.765 1.640 -31.763 1.00 95.38 225 SER A C 1
ATOM 1806 O O . SER A 1 225 ? 23.427 2.228 -30.905 1.00 95.38 225 SER A O 1
ATOM 1808 N N . SER A 1 226 ? 22.968 1.845 -33.061 1.00 95.88 226 SER A N 1
ATOM 1809 C CA . SER A 1 226 ? 23.928 2.816 -33.588 1.00 95.88 226 SER A CA 1
ATOM 1810 C C . SER A 1 226 ? 23.491 4.252 -33.287 1.00 95.88 226 SER A C 1
ATOM 1812 O O . SER A 1 226 ? 24.274 5.024 -32.734 1.00 95.88 226 SER A O 1
ATOM 1814 N N . ALA A 1 227 ? 22.210 4.568 -33.476 1.00 96.12 227 ALA A N 1
ATOM 1815 C CA . ALA A 1 227 ? 21.646 5.855 -33.094 1.00 96.12 227 ALA A CA 1
ATOM 1816 C C . ALA A 1 227 ? 21.748 6.138 -31.589 1.00 96.12 227 ALA A C 1
ATOM 1818 O O . ALA A 1 227 ? 22.153 7.234 -31.201 1.00 96.12 227 ALA A O 1
ATOM 1819 N N . ALA A 1 228 ? 21.468 5.145 -30.737 1.00 95.81 228 ALA A N 1
ATOM 1820 C CA . ALA A 1 228 ? 21.617 5.270 -29.290 1.00 95.81 228 ALA A CA 1
ATOM 1821 C C . ALA A 1 228 ? 23.070 5.586 -28.898 1.00 95.81 228 ALA A C 1
ATOM 1823 O O . ALA A 1 228 ? 23.306 6.496 -28.103 1.00 95.81 228 ALA A O 1
ATOM 1824 N N . ARG A 1 229 ? 24.056 4.906 -29.507 1.00 96.31 229 ARG A N 1
ATOM 1825 C CA . ARG A 1 229 ? 25.488 5.207 -29.315 1.00 96.31 229 ARG A CA 1
ATOM 1826 C C . ARG A 1 229 ? 25.843 6.626 -29.752 1.00 96.31 229 ARG A C 1
ATOM 1828 O O . ARG A 1 229 ? 26.532 7.324 -29.012 1.00 96.31 229 ARG A O 1
ATOM 1835 N N . GLY A 1 230 ? 25.347 7.063 -30.910 1.00 95.38 230 GLY A N 1
ATOM 1836 C CA . GLY A 1 230 ? 25.543 8.428 -31.397 1.00 95.38 230 GLY A CA 1
ATOM 1837 C C . GLY A 1 230 ? 25.008 9.464 -30.408 1.00 95.38 230 GLY A C 1
ATOM 1838 O O . GLY A 1 230 ? 25.747 10.353 -29.993 1.00 95.38 230 GLY A O 1
ATOM 1839 N N . ILE A 1 231 ? 23.753 9.310 -29.975 1.00 95.88 231 ILE A N 1
ATOM 1840 C CA . ILE A 1 231 ? 23.092 10.219 -29.026 1.00 95.88 231 ILE A CA 1
ATOM 1841 C C . ILE A 1 231 ? 23.819 10.242 -27.676 1.00 95.88 231 ILE A C 1
ATOM 1843 O O . ILE A 1 231 ? 24.007 11.321 -27.121 1.00 95.88 231 ILE A O 1
ATOM 1847 N N . MET A 1 232 ? 24.266 9.094 -27.150 1.00 94.38 232 MET A N 1
ATOM 1848 C CA . MET A 1 232 ? 25.066 9.057 -25.915 1.00 94.38 232 MET A CA 1
ATOM 1849 C C . MET A 1 232 ? 26.396 9.800 -26.068 1.00 94.38 232 MET A C 1
ATOM 1851 O O . MET A 1 232 ? 26.776 10.542 -25.166 1.00 94.38 232 MET A O 1
ATOM 1855 N N . GLY A 1 233 ? 27.073 9.646 -27.212 1.00 94.62 233 GLY A N 1
ATOM 1856 C CA . GLY A 1 233 ? 28.286 10.403 -27.524 1.00 94.62 233 GLY A CA 1
ATOM 1857 C C . GLY A 1 233 ? 28.028 11.911 -27.547 1.00 94.62 233 GLY A C 1
ATOM 1858 O O . GLY A 1 233 ? 28.705 12.656 -26.845 1.00 94.62 233 GLY A O 1
ATOM 1859 N N . ALA A 1 234 ? 26.978 12.357 -28.241 1.00 93.00 234 ALA A N 1
ATOM 1860 C CA . ALA A 1 234 ? 26.589 13.768 -28.263 1.00 93.00 234 ALA A CA 1
ATOM 1861 C C . ALA A 1 234 ? 26.249 14.304 -26.858 1.00 93.00 234 ALA A C 1
ATOM 1863 O O . ALA A 1 234 ? 26.667 15.399 -26.497 1.00 93.00 234 ALA A O 1
ATOM 1864 N N . LYS A 1 235 ? 25.568 13.501 -26.031 1.00 93.44 235 LYS A N 1
ATOM 1865 C CA . LYS A 1 235 ? 25.215 13.847 -24.644 1.00 93.44 235 LYS A CA 1
ATOM 1866 C C . LYS A 1 235 ? 26.421 13.923 -23.704 1.00 93.44 235 LYS A C 1
ATOM 1868 O O . LYS A 1 235 ? 26.375 14.630 -22.704 1.00 93.44 235 LYS A O 1
ATOM 1873 N N . SER A 1 236 ? 27.499 13.200 -24.016 1.00 92.19 236 SER A N 1
ATOM 1874 C CA . SER A 1 236 ? 28.766 13.305 -23.283 1.00 92.19 236 SER A CA 1
ATOM 1875 C C . SER A 1 236 ? 29.506 14.618 -23.566 1.00 92.19 236 SER A C 1
ATOM 1877 O O . SER A 1 236 ? 30.232 15.096 -22.700 1.00 92.19 236 SER A O 1
ATOM 1879 N N . LEU A 1 237 ? 29.286 15.212 -24.747 1.00 91.69 237 LEU A N 1
ATOM 1880 C CA . LEU A 1 237 ? 29.835 16.515 -25.138 1.00 91.69 237 LEU A CA 1
ATOM 1881 C C . LEU A 1 237 ? 28.958 17.670 -24.636 1.00 91.69 237 LEU A C 1
ATOM 1883 O O . LEU A 1 237 ? 29.469 18.662 -24.126 1.00 91.69 237 LEU A O 1
ATOM 1887 N N . ASP A 1 238 ? 27.637 17.520 -24.747 1.00 90.88 238 ASP A N 1
ATOM 1888 C CA . ASP A 1 238 ? 26.642 18.460 -24.237 1.00 90.88 238 ASP A CA 1
ATOM 1889 C C . ASP A 1 238 ? 25.634 17.719 -23.352 1.00 90.88 238 ASP A C 1
ATOM 1891 O O . ASP A 1 238 ? 24.742 17.024 -23.839 1.00 90.88 238 ASP A O 1
ATOM 1895 N N . GLY A 1 239 ? 25.733 17.904 -22.032 1.00 90.31 239 GLY A N 1
ATOM 1896 C CA . GLY A 1 239 ? 24.825 17.273 -21.067 1.00 90.31 239 GLY A CA 1
ATOM 1897 C C . GLY A 1 239 ? 23.342 17.616 -21.280 1.00 90.31 239 GLY A C 1
ATOM 1898 O O . GLY A 1 239 ? 22.472 16.869 -20.826 1.00 90.31 239 GLY A O 1
ATOM 1899 N N . ASN A 1 240 ? 23.041 18.703 -22.001 1.00 91.38 240 ASN A N 1
ATOM 1900 C CA . ASN A 1 240 ? 21.682 19.116 -22.349 1.00 91.38 240 ASN A CA 1
ATOM 1901 C C . ASN A 1 240 ? 21.197 18.563 -23.700 1.00 91.38 240 ASN A C 1
ATOM 1903 O O . ASN A 1 240 ? 20.040 18.802 -24.076 1.00 91.38 240 ASN A O 1
ATOM 1907 N N . PHE A 1 241 ? 22.034 17.807 -24.416 1.00 92.50 241 PHE A N 1
ATOM 1908 C CA . PHE A 1 241 ? 21.700 17.242 -25.715 1.00 92.50 241 PHE A CA 1
ATOM 1909 C C . PHE A 1 241 ? 20.471 16.330 -25.624 1.00 92.50 241 PHE A C 1
ATOM 1911 O O . PHE A 1 241 ? 20.404 15.387 -24.828 1.00 92.50 241 PHE A O 1
ATOM 1918 N N . PHE A 1 242 ? 19.478 16.601 -26.469 1.00 93.00 242 PHE A N 1
ATOM 1919 C CA . PHE A 1 242 ? 18.224 15.857 -26.484 1.00 93.00 242 PHE A CA 1
ATOM 1920 C C . PHE A 1 242 ? 17.502 15.997 -27.822 1.00 93.00 242 PHE A C 1
ATOM 1922 O O . PHE A 1 242 ? 17.253 17.119 -28.257 1.00 93.00 242 PHE A O 1
ATOM 1929 N N . VAL A 1 243 ? 17.090 14.870 -28.413 1.00 94.00 243 VAL A N 1
ATOM 1930 C CA . VAL A 1 243 ? 16.353 14.811 -29.686 1.00 94.00 243 VAL A CA 1
ATOM 1931 C C . VAL A 1 243 ? 14.885 15.235 -29.480 1.00 94.00 243 VAL A C 1
ATOM 1933 O O . VAL A 1 243 ? 14.104 14.482 -28.878 1.00 94.00 243 VAL A O 1
ATOM 1936 N N . PRO A 1 244 ? 14.466 16.421 -29.973 1.00 91.12 244 PRO A N 1
ATOM 1937 C CA . PRO A 1 244 ? 13.146 16.981 -29.678 1.00 91.12 244 PRO A CA 1
ATOM 1938 C C . PRO A 1 244 ? 12.008 16.310 -30.453 1.00 91.12 244 PRO A C 1
ATOM 1940 O O . PRO A 1 244 ? 10.854 16.338 -30.013 1.00 91.12 244 PRO A O 1
ATOM 1943 N N . THR A 1 245 ? 12.321 15.675 -31.578 1.00 92.44 245 THR A N 1
ATOM 1944 C CA . THR A 1 245 ? 11.354 15.122 -32.524 1.00 92.44 245 THR A CA 1
ATOM 1945 C C . THR A 1 245 ? 10.576 13.956 -31.910 1.00 92.44 245 THR A C 1
ATOM 1947 O O . THR A 1 245 ? 11.090 12.854 -31.774 1.00 92.44 245 THR A O 1
ATOM 1950 N N . ALA A 1 246 ? 9.309 14.167 -31.540 1.00 88.88 246 ALA A N 1
ATOM 1951 C CA . ALA A 1 246 ? 8.489 13.114 -30.924 1.00 88.88 246 ALA A CA 1
ATOM 1952 C C . ALA A 1 246 ? 8.263 11.908 -31.855 1.00 88.88 246 ALA A C 1
ATOM 1954 O O . ALA A 1 246 ? 8.334 10.769 -31.401 1.00 88.88 246 ALA A O 1
ATOM 1955 N N . ARG A 1 247 ? 8.080 12.161 -33.161 1.00 91.25 247 ARG A N 1
ATOM 1956 C CA . ARG A 1 247 ? 7.889 11.118 -34.187 1.00 91.25 247 ARG A CA 1
ATOM 1957 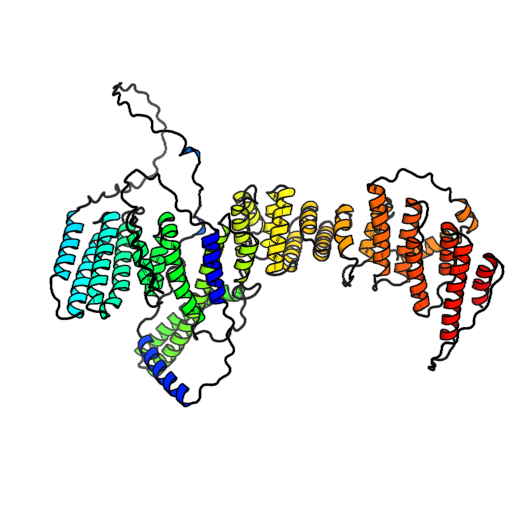C C . ARG A 1 247 ? 9.045 10.118 -34.249 1.00 91.25 247 ARG A C 1
ATOM 1959 O O . ARG A 1 247 ? 8.822 8.947 -34.526 1.00 91.25 247 ARG A O 1
ATOM 1966 N N . PHE A 1 248 ? 10.264 10.575 -33.961 1.00 93.75 248 PHE A N 1
ATOM 1967 C CA . PHE A 1 248 ? 11.443 9.716 -33.894 1.00 93.75 248 PHE A CA 1
ATOM 1968 C C . PHE A 1 248 ? 11.285 8.649 -32.802 1.00 93.75 248 PHE A C 1
ATOM 1970 O O . PHE A 1 248 ? 11.436 7.461 -33.073 1.00 93.75 248 PHE A O 1
ATOM 1977 N N . TRP A 1 249 ? 10.887 9.051 -31.593 1.00 94.00 249 TRP A N 1
ATOM 1978 C CA . TRP A 1 249 ? 10.690 8.119 -30.483 1.00 94.00 249 TRP A CA 1
ATOM 1979 C C . TRP A 1 249 ? 9.450 7.233 -30.649 1.00 94.00 249 TRP A C 1
ATOM 1981 O O . TRP A 1 249 ? 9.490 6.060 -30.284 1.00 94.00 249 TRP A O 1
ATOM 1991 N N . GLU A 1 250 ? 8.368 7.762 -31.229 1.00 93.69 250 GLU A N 1
ATOM 1992 C CA . GLU A 1 250 ? 7.170 6.978 -31.569 1.00 93.69 250 GLU A CA 1
ATOM 1993 C C . GLU A 1 250 ? 7.527 5.824 -32.512 1.00 93.69 250 GLU A C 1
ATOM 1995 O O . GLU A 1 250 ? 7.193 4.675 -32.225 1.00 93.69 250 GLU A O 1
ATOM 2000 N N . LYS A 1 251 ? 8.298 6.098 -33.572 1.00 93.75 251 LYS A N 1
ATOM 2001 C CA . LYS A 1 251 ? 8.763 5.067 -34.508 1.00 93.75 251 LYS A CA 1
ATOM 2002 C C . LYS A 1 251 ? 9.634 4.006 -33.838 1.00 93.75 251 LYS A C 1
ATOM 2004 O O . LYS A 1 251 ? 9.469 2.819 -34.110 1.00 93.75 251 LYS A O 1
ATOM 2009 N N . TRP A 1 252 ? 10.515 4.394 -32.917 1.00 94.62 252 TRP A N 1
ATOM 2010 C CA . TRP A 1 252 ? 11.306 3.422 -32.153 1.00 94.62 252 TRP A CA 1
ATOM 2011 C C . TRP A 1 252 ? 10.428 2.507 -31.306 1.00 94.62 252 TRP A C 1
ATOM 2013 O O . TRP A 1 252 ? 10.640 1.298 -31.291 1.00 94.62 252 TRP A O 1
ATOM 2023 N N . LEU A 1 253 ? 9.423 3.063 -30.627 1.00 93.00 253 LEU A N 1
ATOM 2024 C CA . LEU A 1 253 ? 8.486 2.272 -29.833 1.00 93.00 253 LEU A CA 1
ATOM 2025 C C . LEU A 1 253 ? 7.619 1.361 -30.713 1.00 93.00 253 LEU A C 1
ATOM 2027 O O . LEU A 1 253 ? 7.375 0.223 -30.324 1.00 93.00 253 LEU A O 1
ATOM 2031 N N . GLU A 1 254 ? 7.208 1.802 -31.905 1.00 94.19 254 GLU A N 1
ATOM 2032 C CA . GLU A 1 254 ? 6.533 0.943 -32.892 1.00 94.19 254 GLU A CA 1
ATOM 2033 C C . GLU A 1 254 ? 7.400 -0.262 -33.281 1.00 94.19 254 GLU A C 1
ATOM 2035 O O . GLU A 1 254 ? 6.916 -1.391 -33.264 1.00 94.19 254 GLU A O 1
ATOM 2040 N N . GLN A 1 255 ? 8.693 -0.068 -33.553 1.00 94.19 255 GLN A N 1
ATOM 2041 C CA . GLN A 1 255 ? 9.561 -1.200 -33.909 1.00 94.19 255 GLN A CA 1
ATOM 2042 C C . GLN A 1 255 ? 9.892 -2.081 -32.722 1.00 94.19 255 GLN A C 1
ATOM 2044 O O . GLN A 1 255 ? 9.904 -3.297 -32.865 1.00 94.19 255 GLN A O 1
ATOM 2049 N N . LEU A 1 256 ? 10.133 -1.509 -31.542 1.00 90.81 256 LEU A N 1
ATOM 2050 C CA . LEU A 1 256 ? 10.346 -2.298 -30.328 1.00 90.81 256 LEU A CA 1
ATOM 2051 C C . LEU A 1 256 ? 9.109 -3.121 -29.965 1.00 90.81 256 LEU A C 1
ATOM 2053 O O . LEU A 1 256 ? 9.250 -4.214 -29.420 1.00 90.81 256 LEU A O 1
ATOM 2057 N N . ARG A 1 257 ? 7.908 -2.632 -30.302 1.00 92.25 257 ARG A N 1
ATOM 2058 C CA . ARG A 1 257 ? 6.664 -3.393 -30.164 1.00 92.25 257 ARG A CA 1
ATOM 2059 C C . ARG A 1 257 ? 6.672 -4.587 -31.099 1.00 92.25 257 ARG A C 1
ATOM 2061 O O . ARG A 1 257 ? 6.150 -5.618 -30.704 1.00 92.25 257 ARG A O 1
ATOM 2068 N N . ASP A 1 258 ? 7.233 -4.460 -32.298 1.00 90.38 258 ASP A N 1
ATOM 2069 C CA . ASP A 1 258 ? 7.174 -5.485 -33.342 1.00 90.38 258 ASP A CA 1
ATOM 2070 C C . ASP A 1 258 ? 8.362 -6.473 -33.294 1.00 90.38 258 ASP A C 1
ATOM 2072 O O . ASP A 1 258 ? 8.219 -7.628 -33.708 1.00 90.38 258 ASP A O 1
ATOM 2076 N N . CYS A 1 259 ? 9.483 -6.074 -32.687 1.00 87.50 259 CYS A N 1
ATOM 2077 C CA . CYS A 1 259 ? 10.691 -6.878 -32.516 1.00 87.50 259 CYS A CA 1
ATOM 2078 C C . CYS A 1 259 ? 10.543 -8.039 -31.512 1.00 87.50 259 CYS A C 1
ATOM 2080 O O . CYS A 1 259 ? 9.707 -8.033 -30.608 1.00 87.50 259 CYS A O 1
ATOM 2082 N N . GLU A 1 260 ? 11.414 -9.044 -31.649 1.00 86.12 260 GLU A N 1
ATOM 2083 C CA . GLU A 1 260 ? 11.549 -10.125 -30.669 1.00 86.12 260 GLU A CA 1
ATOM 2084 C C . GLU A 1 260 ? 12.110 -9.599 -29.340 1.00 86.12 260 GLU A C 1
ATOM 2086 O O . GLU A 1 260 ? 13.023 -8.768 -29.307 1.00 86.12 260 GLU A O 1
ATOM 2091 N N . VAL A 1 261 ? 11.577 -10.090 -28.223 1.00 80.00 261 VAL A N 1
ATOM 2092 C CA . VAL A 1 261 ? 12.016 -9.680 -26.887 1.00 80.00 261 VAL A CA 1
ATOM 2093 C C . VAL A 1 261 ? 13.351 -10.344 -26.569 1.00 80.00 261 VAL A C 1
ATOM 2095 O O . VAL A 1 261 ? 13.412 -11.515 -26.210 1.00 80.00 261 VAL A O 1
ATOM 2098 N N . ASN A 1 262 ? 14.433 -9.579 -26.683 1.00 82.56 262 ASN A N 1
ATOM 2099 C CA . ASN A 1 262 ? 15.781 -10.014 -26.329 1.00 82.56 262 ASN A CA 1
ATOM 2100 C C . ASN A 1 262 ? 16.529 -8.926 -25.535 1.00 82.56 262 ASN A C 1
ATOM 2102 O O . ASN A 1 262 ? 16.028 -7.816 -25.312 1.00 82.56 262 ASN A O 1
ATOM 2106 N N . ILE A 1 263 ? 17.743 -9.246 -25.077 1.00 74.56 263 ILE A N 1
ATOM 2107 C CA . ILE A 1 263 ? 18.551 -8.350 -24.234 1.00 74.56 263 ILE A CA 1
ATOM 2108 C C . ILE A 1 263 ? 18.857 -7.031 -24.958 1.00 74.56 263 ILE A C 1
ATOM 2110 O O . ILE A 1 263 ? 18.779 -5.966 -24.344 1.00 74.56 263 ILE A O 1
ATOM 2114 N N . ALA A 1 264 ? 19.174 -7.084 -26.255 1.00 79.56 264 ALA A N 1
ATOM 2115 C CA . ALA A 1 264 ? 19.487 -5.897 -27.045 1.00 79.56 264 ALA A CA 1
ATOM 2116 C C . ALA A 1 264 ? 18.277 -4.954 -27.142 1.00 79.56 264 ALA A C 1
ATOM 2118 O O . ALA A 1 264 ? 18.383 -3.779 -26.797 1.00 79.56 264 ALA A O 1
ATOM 2119 N N . ASN A 1 265 ? 17.101 -5.481 -27.485 1.00 83.50 265 ASN A N 1
ATOM 2120 C CA . ASN A 1 265 ? 15.872 -4.693 -27.599 1.00 83.50 265 ASN A CA 1
ATOM 2121 C C . ASN A 1 265 ? 15.396 -4.161 -26.239 1.00 83.50 265 ASN A C 1
ATOM 2123 O O . ASN A 1 265 ? 14.864 -3.060 -26.150 1.00 83.50 265 ASN A O 1
ATOM 2127 N N . THR A 1 266 ? 15.654 -4.889 -25.147 1.00 77.44 266 THR A N 1
ATOM 2128 C CA . THR A 1 266 ? 15.396 -4.399 -23.781 1.00 77.44 266 THR A CA 1
ATOM 2129 C C . THR A 1 266 ? 16.289 -3.205 -23.432 1.00 77.44 266 THR A C 1
ATOM 2131 O O . THR A 1 266 ? 15.804 -2.213 -22.888 1.00 77.44 266 THR A O 1
ATOM 2134 N N . LYS A 1 267 ? 17.585 -3.264 -23.777 1.00 79.31 267 LYS A N 1
ATOM 2135 C CA . LYS A 1 267 ? 18.515 -2.135 -23.598 1.00 79.31 267 LYS A CA 1
ATOM 2136 C C . LYS A 1 267 ? 18.081 -0.919 -24.424 1.00 79.31 267 LYS A C 1
ATOM 2138 O O . LYS A 1 267 ? 18.165 0.202 -23.933 1.00 79.31 267 LYS A O 1
ATOM 2143 N N . LEU A 1 268 ? 17.571 -1.139 -25.636 1.00 87.44 268 LEU A N 1
ATOM 2144 C CA . LEU A 1 268 ? 17.015 -0.075 -26.475 1.00 87.44 268 LEU A CA 1
ATOM 2145 C C . LEU A 1 268 ? 15.749 0.542 -25.878 1.00 87.44 268 LEU A C 1
ATOM 2147 O O . LEU A 1 268 ? 15.653 1.764 -25.819 1.00 87.44 268 LEU A O 1
ATOM 2151 N N . LEU A 1 269 ? 14.809 -0.271 -25.384 1.00 86.75 269 LEU A N 1
ATOM 2152 C CA . LEU A 1 269 ? 13.598 0.226 -24.726 1.00 86.75 269 LEU A CA 1
ATOM 2153 C C . LEU A 1 269 ? 13.937 1.114 -23.531 1.00 86.75 269 LEU A C 1
ATOM 2155 O O . LEU A 1 269 ? 13.385 2.201 -23.393 1.00 86.75 269 LEU A O 1
ATOM 2159 N N . MET A 1 270 ? 14.874 0.686 -22.691 1.00 75.25 270 MET A N 1
ATOM 2160 C CA . MET A 1 270 ? 15.333 1.527 -21.596 1.00 75.25 270 MET A CA 1
ATOM 2161 C C . MET A 1 270 ? 15.965 2.825 -22.067 1.00 75.25 270 MET A C 1
ATOM 2163 O O . MET A 1 270 ? 15.638 3.878 -21.538 1.00 75.25 270 MET A O 1
ATOM 2167 N N . PHE A 1 271 ? 16.857 2.748 -23.057 1.00 89.88 271 PHE A N 1
ATOM 2168 C CA . PHE A 1 271 ? 17.496 3.931 -23.609 1.00 89.88 271 PHE A CA 1
ATOM 2169 C C . PHE A 1 271 ? 16.442 4.936 -24.093 1.00 89.88 271 PHE A C 1
ATOM 2171 O O . PHE A 1 271 ? 16.576 6.133 -23.844 1.00 89.88 271 PHE A O 1
ATOM 2178 N N . VAL A 1 272 ? 15.365 4.455 -24.723 1.00 88.31 272 VAL A N 1
ATOM 2179 C CA . VAL A 1 272 ? 14.209 5.279 -25.090 1.00 88.31 272 VAL A CA 1
ATOM 2180 C C . VAL A 1 272 ? 13.552 5.875 -23.843 1.00 88.31 272 VAL A C 1
ATOM 2182 O O . VAL A 1 272 ? 13.380 7.088 -23.788 1.00 88.31 272 VAL A O 1
ATOM 2185 N N . MET A 1 273 ? 13.232 5.078 -22.820 1.00 82.31 273 MET A N 1
ATOM 2186 C CA . MET A 1 273 ? 12.606 5.589 -21.590 1.00 82.31 273 MET A CA 1
ATOM 2187 C C . MET A 1 273 ? 13.455 6.649 -20.871 1.00 82.31 273 MET A C 1
ATOM 2189 O O . MET A 1 273 ? 12.905 7.658 -20.436 1.00 82.31 273 MET A O 1
ATOM 2193 N N . ASP A 1 274 ? 14.773 6.460 -20.799 1.00 83.50 274 ASP A N 1
ATOM 2194 C CA . ASP A 1 274 ? 15.710 7.373 -20.131 1.00 83.50 274 ASP A CA 1
ATOM 2195 C C . ASP A 1 274 ? 15.888 8.696 -20.889 1.00 83.50 274 ASP A C 1
ATOM 2197 O O . ASP A 1 274 ? 16.261 9.719 -20.308 1.00 83.50 274 ASP A O 1
ATOM 2201 N N . ASN A 1 275 ? 15.648 8.686 -22.203 1.00 87.69 275 ASN A N 1
ATOM 2202 C CA . ASN A 1 275 ? 15.795 9.865 -23.050 1.00 87.69 275 ASN A CA 1
ATOM 2203 C C . ASN A 1 275 ? 14.466 10.516 -23.427 1.00 87.69 275 ASN A C 1
ATOM 2205 O O . ASN A 1 275 ? 14.494 11.642 -23.911 1.00 87.69 275 ASN A O 1
ATOM 2209 N N . LEU A 1 276 ? 13.316 9.891 -23.172 1.00 84.19 276 LEU A N 1
ATOM 2210 C CA . LEU A 1 276 ? 12.008 10.497 -23.400 1.00 84.19 276 LEU A CA 1
ATOM 2211 C C . LEU A 1 276 ? 11.746 11.630 -22.397 1.00 84.19 276 LEU A C 1
ATOM 2213 O O . LEU A 1 276 ? 11.642 11.420 -21.188 1.00 84.19 276 LEU A O 1
ATOM 2217 N N . ARG A 1 277 ? 11.525 12.853 -22.894 1.00 84.06 277 ARG A N 1
ATOM 2218 C CA . ARG A 1 277 ? 11.013 13.934 -22.031 1.00 84.06 277 ARG A CA 1
ATOM 2219 C C . ARG A 1 277 ? 9.567 13.644 -21.613 1.00 84.06 277 ARG A C 1
ATOM 2221 O O . ARG A 1 277 ? 8.822 13.059 -22.400 1.00 84.06 277 ARG A O 1
ATOM 2228 N N . PRO A 1 278 ? 9.090 14.167 -20.465 1.00 75.62 278 PRO A N 1
ATOM 2229 C CA . PRO A 1 278 ? 7.714 13.951 -19.999 1.00 75.62 278 PRO A CA 1
ATOM 2230 C C . PRO A 1 278 ? 6.629 14.235 -21.053 1.00 75.62 278 PRO A C 1
ATOM 2232 O O . PRO A 1 278 ? 5.627 13.526 -21.127 1.00 75.62 278 PRO A O 1
ATOM 2235 N N . ARG A 1 279 ? 6.844 15.239 -21.921 1.00 75.06 279 ARG A N 1
ATOM 2236 C CA . ARG A 1 279 ? 5.945 15.549 -23.050 1.00 75.06 279 ARG A CA 1
ATOM 2237 C C . ARG A 1 279 ? 5.877 14.415 -24.083 1.00 75.06 279 ARG A C 1
ATOM 2239 O O . ARG A 1 279 ? 4.793 14.091 -24.555 1.00 75.06 279 ARG A O 1
ATOM 2246 N N . GLN A 1 280 ? 7.011 13.798 -24.413 1.00 80.19 280 GLN A N 1
ATOM 2247 C CA . GLN A 1 280 ? 7.085 12.689 -25.368 1.00 80.19 280 GLN A CA 1
ATOM 2248 C C . GLN A 1 280 ? 6.589 11.372 -24.755 1.00 80.19 280 GLN A C 1
ATOM 2250 O O . GLN A 1 280 ? 5.927 10.611 -25.457 1.00 80.19 280 GLN A O 1
ATOM 2255 N N . VAL A 1 281 ? 6.828 11.133 -23.454 1.00 70.81 281 VAL A N 1
ATOM 2256 C CA . VAL A 1 281 ? 6.256 9.982 -22.723 1.00 70.81 281 VAL A CA 1
ATOM 2257 C C . VAL A 1 281 ? 4.731 10.001 -22.808 1.00 70.81 281 VAL A C 1
ATOM 2259 O O . VAL A 1 281 ? 4.123 8.983 -23.118 1.00 70.81 281 VAL A O 1
ATOM 2262 N N . ARG A 1 282 ? 4.100 11.164 -22.585 1.00 67.50 282 ARG A N 1
ATOM 2263 C CA . ARG A 1 282 ? 2.637 11.304 -22.689 1.00 67.50 282 ARG A CA 1
ATOM 2264 C C . ARG A 1 282 ? 2.134 10.968 -24.088 1.00 67.50 282 ARG A C 1
ATOM 2266 O O . ARG A 1 282 ? 1.223 10.154 -24.224 1.00 67.50 282 ARG A O 1
ATOM 2273 N N . ARG A 1 283 ? 2.756 11.557 -25.111 1.00 76.38 283 ARG A N 1
ATOM 2274 C CA . ARG A 1 283 ? 2.371 11.366 -26.515 1.00 76.38 283 ARG A CA 1
ATOM 2275 C C . ARG A 1 283 ? 2.544 9.913 -26.974 1.00 76.38 283 ARG A C 1
ATOM 2277 O O . ARG A 1 283 ? 1.686 9.383 -27.665 1.00 76.38 283 ARG A O 1
ATOM 2284 N N . SER A 1 284 ? 3.593 9.252 -26.491 1.00 76.06 284 SER A N 1
ATOM 2285 C CA . SER A 1 284 ? 3.932 7.872 -26.857 1.00 76.06 284 SER A CA 1
ATOM 2286 C C . SER A 1 284 ? 3.419 6.832 -25.855 1.00 76.06 284 SER A C 1
ATOM 2288 O O . SER A 1 284 ? 3.803 5.668 -25.935 1.00 76.06 284 SER A O 1
ATOM 2290 N N . SER A 1 285 ? 2.571 7.222 -24.897 1.00 69.38 285 SER A N 1
ATOM 2291 C CA . SER A 1 285 ? 2.167 6.371 -23.767 1.00 69.38 285 SER A CA 1
ATOM 2292 C C . SER A 1 285 ? 1.498 5.072 -24.214 1.00 69.38 285 SER A C 1
ATOM 2294 O O . SER A 1 285 ? 1.867 4.008 -23.730 1.00 69.38 285 SER A O 1
ATOM 2296 N N . ASN A 1 286 ? 0.589 5.126 -25.191 1.00 68.31 286 ASN A N 1
ATOM 2297 C CA . ASN A 1 286 ? -0.071 3.936 -25.740 1.00 68.31 286 ASN A CA 1
ATOM 2298 C C . ASN A 1 286 ? 0.914 2.974 -26.422 1.00 68.31 286 ASN A C 1
ATOM 2300 O O . ASN A 1 286 ? 0.787 1.758 -26.274 1.00 68.31 286 ASN A O 1
ATOM 2304 N N . LEU A 1 287 ? 1.909 3.503 -27.142 1.00 74.38 287 LEU A N 1
ATOM 2305 C CA . LEU A 1 287 ? 2.952 2.695 -27.778 1.00 74.38 287 LEU A CA 1
ATOM 2306 C C . LEU A 1 287 ? 3.878 2.084 -26.728 1.00 74.38 287 LEU A C 1
ATOM 2308 O O . LEU A 1 287 ? 4.101 0.880 -26.755 1.00 74.38 287 LEU A O 1
ATOM 2312 N N . LEU A 1 288 ? 4.336 2.880 -25.758 1.00 69.44 288 LEU A N 1
ATOM 2313 C CA . LEU A 1 288 ? 5.160 2.412 -24.645 1.00 69.44 288 LEU A CA 1
ATOM 2314 C C . LEU A 1 288 ? 4.456 1.299 -23.865 1.00 69.44 288 LEU A C 1
ATOM 2316 O O . LEU A 1 288 ? 5.046 0.253 -23.610 1.00 69.44 288 LEU A O 1
ATOM 2320 N N . LEU A 1 289 ? 3.175 1.493 -23.550 1.00 65.31 289 LEU A N 1
ATOM 2321 C CA . LEU A 1 289 ? 2.342 0.467 -22.938 1.00 65.31 289 LEU A CA 1
ATOM 2322 C C . LEU A 1 289 ? 2.294 -0.777 -23.822 1.00 65.31 289 LEU A C 1
ATOM 2324 O O . LEU A 1 289 ? 2.544 -1.860 -23.315 1.00 65.31 289 LEU A O 1
ATOM 2328 N N . SER A 1 290 ? 2.040 -0.644 -25.126 1.00 70.75 290 SER A N 1
ATOM 2329 C CA . SER A 1 290 ? 1.976 -1.782 -26.060 1.00 70.75 290 SER A CA 1
ATOM 2330 C C . SER A 1 290 ? 3.279 -2.589 -26.113 1.00 70.75 290 SER A C 1
ATOM 2332 O O . SER A 1 290 ? 3.231 -3.819 -26.111 1.00 70.75 290 SER A O 1
ATOM 2334 N N . VAL A 1 291 ? 4.439 -1.918 -26.110 1.00 71.06 291 VAL A N 1
ATOM 2335 C CA . VAL A 1 291 ? 5.750 -2.582 -26.004 1.00 71.06 291 VAL A CA 1
ATOM 2336 C C . VAL A 1 291 ? 5.834 -3.358 -24.690 1.00 71.06 291 VAL A C 1
ATOM 2338 O O . VAL A 1 291 ? 6.136 -4.549 -24.692 1.00 71.06 291 VAL A O 1
ATOM 2341 N N . LEU A 1 292 ? 5.510 -2.708 -23.569 1.00 70.25 292 LEU A N 1
ATOM 2342 C CA . LEU A 1 292 ? 5.550 -3.329 -22.246 1.00 70.25 292 LEU A CA 1
ATOM 2343 C C . LEU A 1 292 ? 4.600 -4.534 -22.154 1.00 70.25 292 LEU A C 1
ATOM 2345 O O . LEU A 1 292 ? 5.012 -5.591 -21.690 1.00 70.25 292 LEU A O 1
ATOM 2349 N N . TYR A 1 293 ? 3.371 -4.420 -22.662 1.00 70.25 293 TYR A N 1
ATOM 2350 C CA . TYR A 1 293 ? 2.398 -5.513 -22.736 1.00 70.25 293 TYR A CA 1
ATOM 2351 C C . TYR A 1 293 ? 2.970 -6.745 -23.424 1.00 70.25 293 TYR A C 1
ATOM 2353 O O . TYR A 1 293 ? 2.902 -7.835 -22.863 1.00 70.25 293 TYR A O 1
ATOM 2361 N N . ARG A 1 294 ? 3.568 -6.578 -24.609 1.00 70.94 294 ARG A N 1
ATOM 2362 C CA . ARG A 1 294 ? 4.161 -7.696 -25.352 1.00 70.94 294 ARG A CA 1
ATOM 2363 C C . ARG A 1 294 ? 5.321 -8.330 -24.585 1.00 70.94 294 ARG A C 1
ATOM 2365 O O . ARG A 1 294 ? 5.425 -9.553 -24.534 1.00 70.94 294 ARG A O 1
ATOM 2372 N N . TYR A 1 295 ? 6.163 -7.508 -23.960 1.00 73.62 295 TYR A N 1
ATOM 2373 C CA . TYR A 1 295 ? 7.259 -7.979 -23.110 1.00 73.62 295 TYR A CA 1
ATOM 2374 C C . TYR A 1 295 ? 6.748 -8.812 -21.930 1.00 73.62 295 TYR A C 1
ATOM 2376 O O . TYR A 1 295 ? 7.336 -9.840 -21.592 1.00 73.62 295 TYR A O 1
ATOM 2384 N N . PHE A 1 296 ? 5.637 -8.404 -21.321 1.00 63.81 296 PHE A N 1
ATOM 2385 C CA . PHE A 1 296 ? 5.047 -9.126 -20.204 1.00 63.81 296 PHE A CA 1
ATOM 2386 C C . PHE A 1 296 ? 4.255 -10.379 -20.607 1.00 63.81 296 PHE A C 1
ATOM 2388 O O . PHE A 1 296 ? 4.273 -11.363 -19.868 1.00 63.81 296 PHE A O 1
ATOM 2395 N N . ASP A 1 297 ? 3.588 -10.376 -21.760 1.00 67.56 297 ASP A N 1
ATOM 2396 C CA . ASP A 1 297 ? 2.838 -11.527 -22.282 1.00 67.56 297 ASP A CA 1
ATOM 2397 C C . ASP A 1 297 ? 3.773 -12.707 -22.605 1.00 67.56 297 ASP A C 1
ATOM 2399 O O . ASP A 1 297 ? 3.584 -13.822 -22.108 1.00 67.56 297 ASP A O 1
ATOM 2403 N N . LEU A 1 298 ? 4.877 -12.430 -23.311 1.00 61.41 298 LEU A N 1
ATOM 2404 C CA . LEU A 1 298 ? 5.964 -13.389 -23.560 1.00 61.41 298 LEU A CA 1
ATOM 2405 C C . LEU A 1 298 ? 6.582 -13.933 -22.265 1.00 61.41 298 LEU A C 1
ATOM 2407 O O . LEU A 1 298 ? 7.006 -15.086 -22.202 1.00 61.41 298 LEU A O 1
ATOM 2411 N N . TRP A 1 299 ? 6.619 -13.116 -21.212 1.00 52.06 299 TRP A N 1
ATOM 2412 C CA . TRP A 1 299 ? 7.104 -13.545 -19.904 1.00 52.06 299 TRP A CA 1
ATOM 2413 C C . TRP A 1 299 ? 6.118 -14.488 -19.201 1.00 52.06 299 TRP A C 1
ATOM 2415 O O . TRP A 1 299 ? 6.530 -15.507 -18.651 1.00 52.06 299 TRP A O 1
ATOM 2425 N N . SER A 1 300 ? 4.814 -14.199 -19.259 1.00 49.16 300 SER A N 1
ATOM 2426 C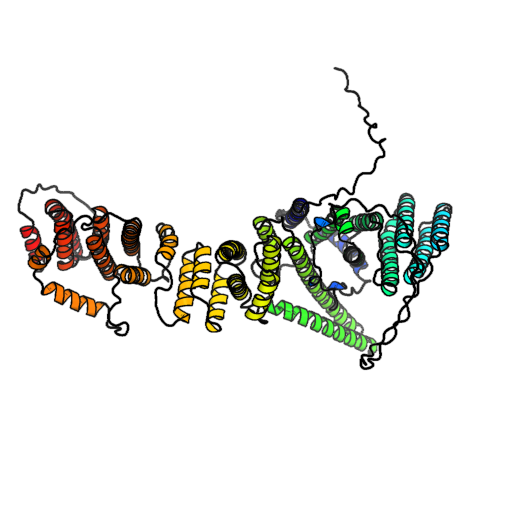 CA . SER A 1 300 ? 3.771 -15.030 -18.638 1.00 49.16 300 SER A CA 1
ATOM 2427 C C . SER A 1 300 ? 3.645 -16.431 -19.258 1.00 49.16 300 SER A C 1
ATOM 2429 O O . SER A 1 300 ? 3.222 -17.376 -18.588 1.00 49.16 300 SER A O 1
ATOM 2431 N N . THR A 1 301 ? 4.057 -16.568 -20.519 1.00 48.28 301 THR A N 1
ATOM 2432 C CA . THR A 1 301 ? 3.960 -17.789 -21.330 1.00 48.28 301 THR A CA 1
ATOM 2433 C C . THR A 1 301 ? 5.255 -18.610 -21.371 1.00 48.28 301 THR A C 1
ATOM 2435 O O . THR A 1 301 ? 5.277 -19.686 -21.967 1.00 48.28 301 THR A O 1
ATOM 2438 N N . SER A 1 302 ? 6.335 -18.150 -20.727 1.00 45.91 302 SER A N 1
ATOM 2439 C CA . SER A 1 302 ? 7.627 -18.842 -20.740 1.00 45.91 302 SER A CA 1
ATOM 2440 C C . SER A 1 302 ? 7.672 -20.028 -19.762 1.00 45.91 302 SER A C 1
ATOM 2442 O O . SER A 1 302 ? 7.591 -19.859 -18.545 1.00 45.91 302 SER A O 1
ATOM 2444 N N . ASP A 1 303 ? 7.895 -21.238 -20.291 1.00 40.72 303 ASP A N 1
ATOM 2445 C CA . ASP A 1 303 ? 8.077 -22.492 -19.530 1.00 40.72 303 ASP A CA 1
ATOM 2446 C C . ASP A 1 303 ? 9.378 -22.525 -18.681 1.00 40.72 303 ASP A C 1
ATOM 2448 O O . ASP A 1 303 ? 9.658 -23.509 -17.997 1.00 40.72 303 ASP A O 1
ATOM 2452 N N . LEU A 1 304 ? 10.189 -21.455 -18.674 1.00 44.25 304 LEU A N 1
ATOM 2453 C CA . LEU A 1 304 ? 11.465 -21.339 -17.938 1.00 44.25 304 LEU A CA 1
ATOM 2454 C C . LEU A 1 304 ? 11.320 -21.305 -16.398 1.00 44.25 304 LEU A C 1
ATOM 2456 O O . LEU A 1 304 ? 12.286 -21.052 -15.664 1.00 44.25 304 LEU A O 1
ATOM 2460 N N . HIS A 1 305 ? 10.121 -21.544 -15.878 1.00 45.25 305 HIS A N 1
ATOM 2461 C CA . HIS A 1 305 ? 9.785 -21.413 -14.469 1.00 45.25 305 HIS A CA 1
ATOM 2462 C C . HIS A 1 305 ? 9.438 -22.779 -13.867 1.00 45.25 305 HIS A C 1
ATOM 2464 O O . HIS A 1 305 ? 8.281 -23.185 -13.837 1.00 45.25 305 HIS A O 1
ATOM 2470 N N . GLY A 1 306 ? 10.460 -23.475 -13.354 1.00 37.34 306 GLY A N 1
ATOM 2471 C CA . GLY A 1 306 ? 10.255 -24.542 -12.368 1.00 37.34 306 GLY A CA 1
ATOM 2472 C C . GLY A 1 306 ? 9.530 -24.009 -11.124 1.00 37.34 306 GLY A C 1
ATOM 2473 O O . GLY A 1 306 ? 9.576 -22.803 -10.855 1.00 37.34 306 GLY A O 1
ATOM 2474 N N . GLU A 1 307 ? 8.842 -24.900 -10.405 1.00 32.44 307 GLU A N 1
ATOM 2475 C CA . GLU A 1 307 ? 8.003 -24.559 -9.248 1.00 32.44 307 GLU A CA 1
ATOM 2476 C C . GLU A 1 307 ? 8.720 -23.670 -8.211 1.00 32.44 307 GLU A C 1
ATOM 2478 O O . GLU A 1 307 ? 9.938 -23.769 -8.028 1.00 32.44 307 GLU A O 1
ATOM 2483 N N . PRO A 1 308 ? 7.994 -22.767 -7.526 1.00 38.62 308 PRO A N 1
ATOM 2484 C CA . PRO A 1 308 ? 8.592 -21.895 -6.532 1.00 38.62 308 PRO A CA 1
ATOM 2485 C C . PRO A 1 308 ? 8.832 -22.654 -5.219 1.00 38.62 308 PRO A C 1
ATOM 2487 O O . PRO A 1 308 ? 7.928 -22.788 -4.398 1.00 38.62 308 PRO A O 1
ATOM 2490 N N . GLU A 1 309 ? 10.073 -23.085 -4.985 1.00 40.69 309 GLU A N 1
ATOM 2491 C CA . GLU A 1 309 ? 10.556 -23.335 -3.620 1.00 40.69 309 GLU A CA 1
ATOM 2492 C C . GLU A 1 309 ? 10.479 -22.040 -2.789 1.00 40.69 309 GLU A C 1
ATOM 2494 O O . GLU A 1 309 ? 10.524 -20.932 -3.331 1.00 40.69 309 GLU A O 1
ATOM 2499 N N . VAL A 1 310 ? 10.325 -22.187 -1.473 1.00 38.47 310 VAL A N 1
ATOM 2500 C CA . VAL A 1 310 ? 10.157 -21.118 -0.474 1.00 38.47 310 VAL A CA 1
ATOM 2501 C C . VAL A 1 310 ? 11.528 -20.572 -0.065 1.00 38.47 310 VAL A C 1
ATOM 2503 O O . VAL A 1 310 ? 12.404 -21.350 0.287 1.00 38.47 310 VAL A O 1
ATOM 2506 N N . TRP A 1 311 ? 11.724 -19.254 -0.086 1.00 41.41 311 TRP A N 1
ATOM 2507 C CA . TRP A 1 311 ? 12.953 -18.585 0.370 1.00 41.41 311 TRP A CA 1
ATOM 2508 C C . TRP A 1 311 ? 12.575 -17.439 1.356 1.00 41.41 311 TRP A C 1
ATOM 2510 O O . TRP A 1 311 ? 11.395 -17.136 1.568 1.00 41.41 311 TRP A O 1
ATOM 2520 N N . HIS A 1 312 ? 13.530 -16.676 1.893 1.00 41.38 312 HIS A N 1
ATOM 2521 C CA . HIS A 1 312 ? 13.293 -15.518 2.782 1.00 41.38 312 HIS A CA 1
ATOM 2522 C C . HIS A 1 312 ? 13.915 -14.188 2.286 1.00 41.38 312 HIS A C 1
ATOM 2524 O O . HIS A 1 312 ? 14.786 -14.167 1.427 1.00 41.38 312 HIS A O 1
ATOM 2530 N N . HIS A 1 313 ? 13.494 -13.026 2.813 1.00 36.97 313 HIS A N 1
ATOM 2531 C CA . HIS A 1 313 ? 14.013 -11.706 2.381 1.00 36.97 313 HIS A CA 1
ATOM 2532 C C . HIS A 1 313 ? 15.483 -11.479 2.781 1.00 36.97 313 HIS A C 1
ATOM 2534 O O . HIS A 1 313 ? 16.262 -10.931 1.998 1.00 36.97 313 HIS A O 1
ATOM 2540 N N . GLY A 1 314 ? 15.884 -11.986 3.954 1.00 44.41 314 GLY A N 1
ATOM 2541 C CA . GLY A 1 314 ? 17.293 -12.091 4.341 1.00 44.41 314 GLY A CA 1
ATOM 2542 C C . GLY A 1 314 ? 18.084 -12.981 3.381 1.00 44.41 314 GLY A C 1
ATOM 2543 O O . GLY A 1 314 ? 19.260 -12.723 3.154 1.00 44.41 314 GLY A O 1
ATOM 2544 N N . GLU A 1 315 ? 17.423 -13.950 2.738 1.00 42.00 315 GLU A N 1
ATOM 2545 C CA . GLU A 1 315 ? 17.996 -14.759 1.664 1.00 42.00 315 GLU A CA 1
ATOM 2546 C C . GLU A 1 315 ? 18.057 -14.031 0.330 1.00 42.00 315 GLU A C 1
ATOM 2548 O O . GLU A 1 315 ? 18.916 -14.402 -0.434 1.00 42.00 315 GLU A O 1
ATOM 2553 N N . ILE A 1 316 ? 17.266 -12.989 0.035 1.00 39.47 316 ILE A N 1
ATOM 2554 C CA . ILE A 1 316 ? 17.439 -12.177 -1.190 1.00 39.47 316 ILE A CA 1
ATOM 2555 C C . ILE A 1 316 ? 18.660 -11.269 -1.067 1.00 39.47 316 ILE A C 1
ATOM 2557 O O . ILE A 1 316 ? 19.462 -11.222 -1.990 1.00 39.47 316 ILE A O 1
ATOM 2561 N N . SER A 1 317 ? 18.871 -10.612 0.078 1.00 41.94 317 SER A N 1
ATOM 2562 C CA . SER A 1 317 ? 20.144 -9.926 0.335 1.00 41.94 317 SER A CA 1
ATOM 2563 C C . SER A 1 317 ? 21.293 -10.932 0.378 1.00 41.94 317 SER A C 1
ATOM 2565 O O . SER A 1 317 ? 22.281 -10.725 -0.315 1.00 41.94 317 SER A O 1
ATOM 2567 N N . ARG A 1 318 ? 21.135 -12.088 1.051 1.00 44.09 318 ARG A N 1
ATOM 2568 C CA . ARG A 1 318 ? 22.110 -13.190 0.965 1.00 44.09 318 ARG A CA 1
ATOM 2569 C C . ARG A 1 318 ? 22.237 -13.766 -0.431 1.00 44.09 318 ARG A C 1
ATOM 2571 O O . ARG A 1 318 ? 23.292 -14.309 -0.672 1.00 44.09 318 ARG A O 1
ATOM 2578 N N . LEU A 1 319 ? 21.252 -13.693 -1.323 1.00 43.59 319 LEU A N 1
ATOM 2579 C CA . LEU A 1 319 ? 21.258 -14.221 -2.694 1.00 43.59 319 LEU A CA 1
ATOM 2580 C C . LEU A 1 319 ? 21.770 -13.196 -3.682 1.00 43.59 319 LEU A C 1
ATOM 2582 O O . LEU A 1 319 ? 22.259 -13.605 -4.712 1.00 43.59 319 LEU A O 1
ATOM 2586 N N . SER A 1 320 ? 21.665 -11.904 -3.398 1.00 42.03 320 SER A N 1
ATOM 2587 C CA . SER A 1 320 ? 22.347 -10.836 -4.118 1.00 42.03 320 SER A CA 1
ATOM 2588 C C . SER A 1 320 ? 23.824 -10.875 -3.740 1.00 42.03 320 SER A C 1
ATOM 2590 O O . SER A 1 320 ? 24.679 -10.904 -4.617 1.00 42.03 320 SER A O 1
ATOM 2592 N N . SER A 1 321 ? 24.125 -11.016 -2.443 1.00 47.59 321 SER A N 1
ATOM 2593 C CA . SER A 1 321 ? 25.463 -11.337 -1.945 1.00 47.59 321 SER A CA 1
ATOM 2594 C C . SER A 1 321 ? 25.920 -12.722 -2.390 1.00 47.59 321 SER A C 1
ATOM 2596 O O . SER A 1 321 ? 27.094 -12.907 -2.649 1.00 47.59 321 SER A O 1
ATOM 2598 N N . SER A 1 322 ? 25.031 -13.711 -2.520 1.00 45.03 322 SER A N 1
ATOM 2599 C CA . SER A 1 322 ? 25.407 -15.024 -3.044 1.00 45.03 322 SER A CA 1
ATOM 2600 C C . SER A 1 322 ? 25.508 -14.959 -4.544 1.00 45.03 322 SER A C 1
ATOM 2602 O O . SER A 1 322 ? 26.327 -15.673 -5.050 1.00 45.03 322 SER A O 1
ATOM 2604 N N . ALA A 1 323 ? 24.744 -14.154 -5.277 1.00 43.00 323 ALA A N 1
ATOM 2605 C CA . ALA A 1 323 ? 24.857 -13.985 -6.723 1.00 43.00 323 ALA A CA 1
ATOM 2606 C C . ALA A 1 323 ? 26.165 -13.277 -7.057 1.00 43.00 323 ALA A C 1
ATOM 2608 O O . ALA A 1 323 ? 26.818 -13.677 -8.011 1.00 43.00 323 ALA A O 1
ATOM 2609 N N . SER A 1 324 ? 26.604 -12.323 -6.229 1.00 49.28 324 SER A N 1
ATOM 2610 C CA . SER A 1 324 ? 27.963 -11.792 -6.306 1.00 49.28 324 SER A CA 1
ATOM 2611 C C . SER A 1 324 ? 29.002 -12.848 -5.903 1.00 49.28 324 SER A C 1
ATOM 2613 O O . SER A 1 324 ? 29.988 -13.020 -6.612 1.00 49.28 324 SER A O 1
ATOM 2615 N N . LEU A 1 325 ? 28.753 -13.658 -4.867 1.00 51.75 325 LEU A N 1
ATOM 2616 C CA . LEU A 1 325 ? 29.619 -14.783 -4.473 1.00 51.75 325 LEU A CA 1
ATOM 2617 C C . LEU A 1 325 ? 29.643 -15.918 -5.514 1.00 51.75 325 LEU A C 1
ATOM 2619 O O . LEU A 1 325 ? 30.658 -16.581 -5.675 1.00 51.75 325 LEU A O 1
ATOM 2623 N N . TRP A 1 326 ? 28.546 -16.135 -6.236 1.00 50.97 326 TRP A N 1
ATOM 2624 C CA . TRP A 1 326 ? 28.348 -17.092 -7.319 1.00 50.97 326 TRP A CA 1
ATOM 2625 C C . TRP A 1 326 ? 28.997 -16.540 -8.575 1.00 50.97 326 TRP A C 1
ATOM 2627 O O . TRP A 1 326 ? 29.611 -17.325 -9.271 1.00 50.97 326 TRP A O 1
ATOM 2637 N N . SER A 1 327 ? 28.956 -15.225 -8.822 1.00 53.41 327 SER A N 1
ATOM 2638 C CA . SER A 1 327 ? 29.772 -14.588 -9.860 1.00 53.41 327 SER A CA 1
ATOM 2639 C C . SER A 1 327 ? 31.257 -14.787 -9.560 1.00 53.41 327 SER A C 1
ATOM 2641 O O . SER A 1 327 ? 31.961 -15.332 -10.393 1.00 53.41 327 SER A O 1
ATOM 2643 N N . GLY A 1 328 ? 31.694 -14.583 -8.310 1.00 65.25 328 GLY A N 1
ATOM 2644 C CA . GLY A 1 328 ? 33.069 -14.875 -7.901 1.00 65.25 328 GLY A CA 1
ATOM 2645 C C . GLY A 1 328 ? 33.425 -16.368 -7.929 1.00 65.25 328 GLY A C 1
ATOM 2646 O O . GLY A 1 328 ? 34.578 -16.727 -8.151 1.00 65.25 328 GLY A O 1
ATOM 2647 N N . ARG A 1 329 ? 32.461 -17.277 -7.719 1.00 64.19 329 ARG A N 1
ATOM 2648 C CA . ARG A 1 329 ? 32.653 -18.729 -7.908 1.00 64.19 329 ARG A CA 1
ATOM 2649 C C . ARG A 1 329 ? 32.682 -19.115 -9.383 1.00 64.19 329 ARG A C 1
ATOM 2651 O O . ARG A 1 329 ? 33.427 -20.022 -9.723 1.00 64.19 329 ARG A O 1
ATOM 2658 N N . ILE A 1 330 ? 31.900 -18.447 -10.228 1.00 60.81 330 ILE A N 1
ATOM 2659 C CA . ILE A 1 330 ? 31.936 -18.580 -11.685 1.00 60.81 330 ILE A CA 1
ATOM 2660 C C . ILE A 1 330 ? 33.307 -18.115 -12.181 1.00 60.81 330 ILE A C 1
ATOM 2662 O O . ILE A 1 330 ? 33.937 -18.857 -12.916 1.00 60.81 330 ILE A O 1
ATOM 2666 N N . ASP A 1 331 ? 33.839 -17.000 -11.677 1.00 66.88 331 ASP A N 1
ATOM 2667 C CA . ASP A 1 331 ? 35.192 -16.528 -12.002 1.00 66.88 331 ASP A CA 1
ATOM 2668 C C . ASP A 1 331 ? 36.272 -17.525 -11.556 1.00 66.88 331 ASP A C 1
ATOM 2670 O O . ASP A 1 331 ? 37.220 -17.797 -12.287 1.00 66.88 331 ASP A O 1
ATOM 2674 N N . LYS A 1 332 ? 36.129 -18.127 -10.366 1.00 72.88 332 LYS A N 1
ATOM 2675 C CA . LYS A 1 332 ? 37.027 -19.203 -9.902 1.00 72.88 332 LYS A CA 1
ATOM 2676 C C . LYS A 1 332 ? 36.909 -20.475 -10.746 1.00 72.88 332 LYS A C 1
ATOM 2678 O O . LYS A 1 332 ? 37.919 -21.126 -10.977 1.00 72.88 332 LYS A O 1
ATOM 2683 N N . LEU A 1 333 ? 35.704 -20.824 -11.199 1.00 65.50 333 LEU A N 1
ATOM 2684 C CA . LEU A 1 333 ? 35.465 -21.945 -12.112 1.00 65.50 333 LEU A CA 1
ATOM 2685 C C . LEU A 1 333 ? 36.063 -21.676 -13.489 1.00 65.50 333 LEU A C 1
ATOM 2687 O O . LEU A 1 333 ? 36.677 -22.576 -14.041 1.00 65.50 333 LEU A O 1
ATOM 2691 N N . PHE A 1 334 ? 35.954 -20.451 -14.006 1.00 61.12 334 PHE A N 1
ATOM 2692 C CA . PHE A 1 334 ? 36.626 -20.045 -15.238 1.00 61.12 334 PHE A CA 1
ATOM 2693 C C . PHE A 1 334 ? 38.144 -20.164 -15.102 1.00 61.12 334 PHE A C 1
ATOM 2695 O O . PHE A 1 334 ? 38.766 -20.788 -15.950 1.00 61.12 334 PHE A O 1
ATOM 2702 N N . LYS A 1 335 ? 38.729 -19.707 -13.988 1.00 77.94 335 LYS A N 1
ATOM 2703 C CA . LYS A 1 335 ? 40.165 -19.898 -13.711 1.00 77.94 335 LYS A CA 1
ATOM 2704 C C . LYS A 1 335 ? 40.568 -21.373 -13.591 1.00 77.94 335 LYS A C 1
ATOM 2706 O O . LYS A 1 335 ? 41.630 -21.759 -14.064 1.00 77.94 335 LYS A O 1
ATOM 2711 N N . ALA A 1 336 ? 39.730 -22.211 -12.976 1.00 73.12 336 ALA A N 1
ATOM 2712 C CA . ALA A 1 336 ? 39.970 -23.653 -12.897 1.00 73.12 336 ALA A CA 1
ATOM 2713 C C . ALA A 1 336 ? 39.864 -24.329 -14.274 1.00 73.12 336 ALA A C 1
ATOM 2715 O O . ALA A 1 336 ? 40.659 -25.206 -14.584 1.00 73.12 336 ALA A O 1
ATOM 2716 N N . MET A 1 337 ? 38.930 -23.887 -15.120 1.00 70.88 337 MET A N 1
ATOM 2717 C CA . MET A 1 337 ? 38.819 -24.333 -16.510 1.00 70.88 337 MET A CA 1
ATOM 2718 C C . MET A 1 337 ? 40.032 -23.917 -17.339 1.00 70.88 337 MET A C 1
ATOM 2720 O O . MET A 1 337 ? 40.530 -24.730 -18.107 1.00 70.88 337 MET A O 1
ATOM 2724 N N . GLU A 1 338 ? 40.510 -22.680 -17.187 1.00 75.00 338 GLU A N 1
ATOM 2725 C CA . GLU A 1 338 ? 41.732 -22.192 -17.837 1.00 75.00 338 GLU A CA 1
ATOM 2726 C C . GLU A 1 338 ? 42.947 -23.039 -17.432 1.00 75.00 338 GLU A C 1
ATOM 2728 O O . GLU A 1 338 ? 43.713 -23.445 -18.302 1.00 75.00 338 GLU A O 1
ATOM 2733 N N . SER A 1 339 ? 43.073 -23.383 -16.144 1.00 84.44 339 SER A N 1
ATOM 2734 C CA . SER A 1 339 ? 44.116 -24.290 -15.640 1.00 84.44 339 SER A CA 1
ATOM 2735 C C . SER A 1 339 ? 43.978 -25.707 -16.205 1.00 84.44 339 SER A C 1
ATOM 2737 O O . SER A 1 339 ? 44.933 -26.235 -16.760 1.00 84.44 339 SER A O 1
ATOM 2739 N N . ASP A 1 340 ? 42.786 -26.312 -16.138 1.00 71.62 340 ASP A N 1
ATOM 2740 C CA . ASP A 1 340 ? 42.541 -27.658 -16.675 1.00 71.62 340 ASP A CA 1
ATOM 2741 C C . ASP A 1 340 ? 42.819 -27.728 -18.187 1.00 71.62 340 ASP A C 1
ATOM 2743 O O . ASP A 1 340 ? 43.269 -28.756 -18.689 1.00 71.62 340 ASP A O 1
ATOM 2747 N N . LEU A 1 341 ? 42.542 -26.651 -18.931 1.00 68.81 341 LEU A N 1
ATOM 2748 C CA . LEU A 1 341 ? 42.851 -26.556 -20.359 1.00 68.81 341 LEU A CA 1
ATOM 2749 C C . LEU A 1 341 ? 44.355 -26.412 -20.610 1.00 68.81 341 LEU A C 1
ATOM 2751 O O . LEU A 1 341 ? 44.860 -27.052 -21.532 1.00 68.81 341 LEU A O 1
ATOM 2755 N N . ALA A 1 342 ? 45.064 -25.626 -19.794 1.00 84.50 342 ALA A N 1
ATOM 2756 C CA . ALA A 1 342 ? 46.521 -25.503 -19.859 1.00 84.50 342 ALA A CA 1
ATOM 2757 C C . ALA A 1 342 ? 47.228 -26.843 -19.573 1.00 84.50 342 ALA A C 1
ATOM 2759 O O . ALA A 1 342 ? 48.214 -27.165 -20.230 1.00 84.50 342 ALA A O 1
ATOM 2760 N N . ASP A 1 343 ? 46.664 -27.660 -18.680 1.00 90.81 343 ASP A N 1
ATOM 2761 C CA . ASP A 1 343 ? 47.178 -28.986 -18.307 1.00 90.81 343 ASP A CA 1
ATOM 2762 C C . ASP A 1 343 ? 46.710 -30.124 -19.248 1.00 90.81 343 ASP A C 1
ATOM 2764 O O . ASP A 1 343 ? 46.941 -31.307 -18.977 1.00 90.81 343 ASP A O 1
ATOM 2768 N N . GLY A 1 344 ? 45.994 -29.810 -20.337 1.00 88.94 344 GLY A N 1
ATOM 2769 C CA . GLY A 1 344 ? 45.464 -30.797 -21.292 1.00 88.94 344 GLY A CA 1
ATOM 2770 C C . GLY A 1 344 ? 44.299 -31.658 -20.766 1.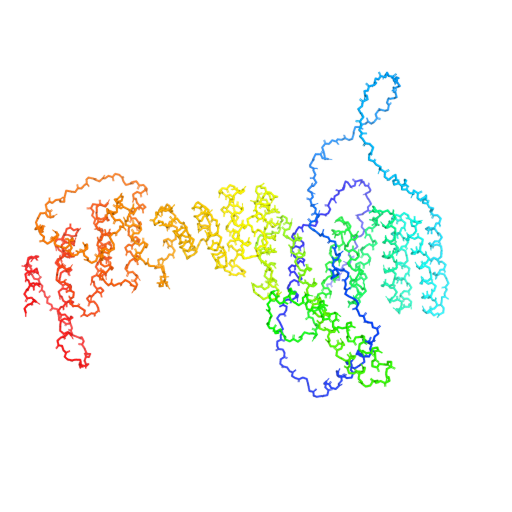00 88.94 344 GLY A C 1
ATOM 2771 O O . GLY A 1 344 ? 43.881 -32.618 -21.418 1.00 88.94 344 GLY A O 1
ATOM 2772 N N . GLN A 1 345 ? 43.721 -31.324 -19.609 1.00 87.00 345 GLN A N 1
ATOM 2773 C CA . GLN A 1 345 ? 42.636 -32.051 -18.936 1.00 87.00 345 GLN A CA 1
ATOM 2774 C C . GLN A 1 345 ? 41.244 -31.677 -19.482 1.00 87.00 345 GLN A C 1
ATOM 2776 O O . GLN A 1 345 ? 40.342 -31.247 -18.756 1.00 87.00 345 GLN A O 1
ATOM 2781 N N . VAL A 1 346 ? 41.021 -31.902 -20.780 1.00 81.31 346 VAL A N 1
ATOM 2782 C CA . VAL A 1 346 ? 39.812 -31.463 -21.512 1.00 81.31 346 VAL A CA 1
ATOM 2783 C C . VAL A 1 346 ? 38.496 -31.953 -20.881 1.00 81.31 346 VAL A C 1
ATOM 2785 O O . VAL A 1 346 ? 37.505 -31.221 -20.850 1.00 81.31 346 VAL A O 1
ATOM 2788 N N . GLN A 1 347 ? 38.456 -33.175 -20.336 1.00 82.81 347 GLN A N 1
ATOM 2789 C CA . GLN A 1 347 ? 37.233 -33.709 -19.714 1.00 82.81 347 GLN A CA 1
ATOM 2790 C C . GLN A 1 347 ? 36.890 -33.019 -18.386 1.00 82.81 347 GLN A C 1
ATOM 2792 O O . GLN A 1 347 ? 35.709 -32.795 -18.102 1.00 82.81 347 GLN A O 1
ATOM 2797 N N . ARG A 1 348 ? 37.901 -32.626 -17.596 1.00 70.69 348 ARG A N 1
ATOM 2798 C CA . ARG A 1 348 ? 37.696 -31.859 -16.356 1.00 70.69 348 ARG A CA 1
ATOM 2799 C C . ARG A 1 348 ? 37.203 -30.453 -16.673 1.00 70.69 348 ARG A C 1
ATOM 2801 O O . ARG A 1 348 ? 36.143 -30.074 -16.167 1.00 70.69 348 ARG A O 1
ATOM 2808 N N . ALA A 1 349 ? 37.838 -29.777 -17.632 1.00 60.66 349 ALA A N 1
ATOM 2809 C CA . ALA A 1 349 ? 37.388 -28.478 -18.131 1.00 60.66 349 ALA A CA 1
ATOM 2810 C C . ALA A 1 349 ? 35.928 -28.520 -18.626 1.00 60.66 349 ALA A C 1
ATOM 2812 O O . ALA A 1 349 ? 35.122 -27.653 -18.284 1.00 60.66 349 ALA A O 1
ATOM 2813 N N . ARG A 1 350 ? 35.529 -29.575 -19.355 1.00 72.25 350 ARG A N 1
ATOM 2814 C CA . ARG A 1 350 ? 34.141 -29.762 -19.824 1.00 72.25 350 ARG A CA 1
ATOM 2815 C C . ARG A 1 350 ? 33.142 -29.955 -18.679 1.00 72.25 350 ARG A C 1
ATOM 2817 O O . ARG A 1 350 ? 32.004 -29.487 -18.762 1.00 72.25 350 ARG A O 1
ATOM 2824 N N . SER A 1 351 ? 33.542 -30.647 -17.613 1.00 74.88 351 SER A N 1
ATOM 2825 C CA . SER A 1 351 ? 32.709 -30.827 -16.419 1.00 74.88 351 SER A CA 1
ATOM 2826 C C . SER A 1 351 ? 32.508 -29.508 -15.661 1.00 74.88 351 SER A C 1
ATOM 2828 O O . SER A 1 351 ? 31.374 -29.175 -15.301 1.00 74.88 351 SER A O 1
ATOM 2830 N N . HIS A 1 352 ? 33.572 -28.708 -15.524 1.00 65.44 352 HIS A N 1
ATOM 2831 C CA . HIS A 1 352 ? 33.526 -27.369 -14.944 1.00 65.44 352 HIS A CA 1
ATOM 2832 C C . HIS A 1 352 ? 32.686 -26.405 -15.796 1.00 65.44 352 HIS A C 1
ATOM 2834 O O . HIS A 1 352 ? 31.882 -25.663 -15.234 1.00 65.44 352 HIS A O 1
ATOM 2840 N N . MET A 1 353 ? 32.751 -26.500 -17.131 1.00 63.75 353 MET A N 1
ATOM 2841 C CA . MET A 1 353 ? 31.925 -25.706 -18.053 1.00 63.75 353 MET A CA 1
ATOM 2842 C C . MET A 1 353 ? 30.425 -25.939 -17.836 1.00 63.75 353 MET A C 1
ATOM 2844 O O . MET A 1 353 ? 29.674 -24.988 -17.627 1.00 63.75 353 MET A O 1
ATOM 2848 N N . ARG A 1 354 ? 29.979 -27.203 -17.776 1.00 69.19 354 ARG A N 1
ATOM 2849 C CA . ARG A 1 354 ? 28.564 -27.538 -17.511 1.00 69.19 354 ARG A CA 1
ATOM 2850 C C . ARG A 1 354 ? 28.085 -27.036 -16.148 1.00 69.19 354 ARG A C 1
ATOM 2852 O O . ARG A 1 354 ? 26.910 -26.703 -15.974 1.00 69.19 354 ARG A O 1
ATOM 2859 N N . LEU A 1 355 ? 28.970 -27.025 -15.152 1.00 67.25 355 LEU A N 1
ATOM 2860 C CA . LEU A 1 355 ? 28.658 -26.515 -13.820 1.00 67.25 355 LEU A CA 1
ATOM 2861 C C . LEU A 1 355 ? 28.568 -24.980 -13.832 1.00 67.25 355 LEU A C 1
ATOM 2863 O O . LEU A 1 355 ? 27.607 -24.434 -13.288 1.00 67.25 355 LEU A O 1
ATOM 2867 N N . ALA A 1 356 ? 29.494 -24.298 -14.511 1.00 62.09 356 ALA A N 1
ATOM 2868 C CA . ALA A 1 356 ? 29.467 -22.851 -14.716 1.00 62.09 356 ALA A CA 1
ATOM 2869 C C . ALA A 1 356 ? 28.193 -22.403 -15.453 1.00 62.09 356 ALA A C 1
ATOM 2871 O O . ALA A 1 356 ? 27.534 -21.468 -15.002 1.00 62.09 356 ALA A O 1
ATOM 2872 N N . GLU A 1 357 ? 27.766 -23.119 -16.498 1.00 65.81 357 GLU A N 1
ATOM 2873 C CA . GLU A 1 357 ? 26.512 -22.863 -17.224 1.00 65.81 357 GLU A CA 1
ATOM 2874 C C . GLU A 1 357 ? 25.279 -22.951 -16.311 1.00 65.81 357 GLU A C 1
ATOM 2876 O O . GLU A 1 357 ? 24.437 -22.049 -16.294 1.00 65.81 357 GLU A O 1
ATOM 2881 N N . LYS A 1 358 ? 25.179 -24.007 -15.489 1.00 73.88 358 LYS A N 1
ATOM 2882 C CA . LYS A 1 358 ? 24.072 -24.167 -14.528 1.00 73.88 358 LYS A CA 1
ATOM 2883 C C . LYS A 1 358 ? 24.043 -23.040 -13.495 1.00 73.88 358 LYS A C 1
ATOM 2885 O O . LYS A 1 358 ? 22.961 -22.560 -13.141 1.00 73.88 358 LYS A O 1
ATOM 2890 N N . LEU A 1 359 ? 25.211 -22.624 -13.003 1.00 65.31 359 LEU A N 1
ATOM 2891 C CA . LEU A 1 359 ? 25.329 -21.528 -12.043 1.00 65.31 359 LEU A CA 1
ATOM 2892 C C . LEU A 1 359 ? 24.993 -20.178 -12.678 1.00 65.31 359 LEU A C 1
ATOM 2894 O O . LEU A 1 359 ? 24.212 -19.426 -12.095 1.00 65.31 359 LEU A O 1
ATOM 2898 N N . LEU A 1 360 ? 25.483 -19.907 -13.888 1.00 66.25 360 LEU A N 1
ATOM 2899 C CA . LEU A 1 360 ? 25.178 -18.694 -14.642 1.00 66.25 360 LEU A CA 1
ATOM 2900 C C . LEU A 1 360 ? 23.675 -18.581 -14.917 1.00 66.25 360 LEU A C 1
ATOM 2902 O O . LEU A 1 360 ? 23.072 -17.553 -14.611 1.00 66.25 360 LEU A O 1
ATOM 2906 N N . ALA A 1 361 ? 23.033 -19.661 -15.373 1.00 68.25 361 ALA A N 1
ATOM 2907 C CA . ALA A 1 361 ? 21.587 -19.698 -15.591 1.00 68.25 361 ALA A CA 1
ATOM 2908 C C . ALA A 1 361 ? 20.782 -19.481 -14.294 1.00 68.25 361 ALA A C 1
ATOM 2910 O O . ALA A 1 361 ? 19.658 -18.972 -14.323 1.00 68.25 361 ALA A O 1
ATOM 2911 N N . ARG A 1 362 ? 21.317 -19.874 -13.129 1.00 70.50 362 ARG A N 1
ATOM 2912 C CA . ARG A 1 362 ? 20.692 -19.602 -11.822 1.00 70.50 362 ARG A CA 1
ATOM 2913 C C . ARG A 1 362 ? 20.864 -18.136 -11.418 1.00 70.50 362 ARG A C 1
ATOM 2915 O O . ARG A 1 362 ? 19.882 -17.518 -11.011 1.00 70.50 362 ARG A O 1
ATOM 2922 N N . VAL A 1 363 ? 22.064 -17.576 -11.576 1.00 66.69 363 VAL A N 1
ATOM 2923 C CA . VAL A 1 363 ? 22.367 -16.161 -11.297 1.00 66.69 363 VAL A CA 1
ATOM 2924 C C . VAL A 1 363 ? 21.531 -15.241 -12.188 1.00 66.69 363 VAL A C 1
ATOM 2926 O O . VAL A 1 363 ? 20.878 -14.335 -11.676 1.00 66.69 363 VAL A O 1
ATOM 2929 N N . GLN A 1 364 ? 21.450 -15.521 -13.490 1.00 70.25 364 GLN A N 1
ATOM 2930 C CA . GLN A 1 364 ? 20.626 -14.761 -14.435 1.00 70.25 364 GLN A CA 1
ATOM 2931 C C . GLN A 1 364 ? 19.136 -14.816 -14.076 1.00 70.25 364 GLN A C 1
ATOM 2933 O O . GLN A 1 364 ? 18.471 -13.782 -14.075 1.00 70.25 364 GLN A O 1
ATOM 2938 N N . ARG A 1 365 ? 18.604 -15.990 -13.697 1.00 70.75 365 ARG A N 1
ATOM 2939 C CA . ARG A 1 365 ? 17.206 -16.117 -13.243 1.00 70.75 365 ARG A CA 1
ATOM 2940 C C . ARG A 1 365 ? 16.923 -15.301 -11.982 1.00 70.75 365 ARG A C 1
ATOM 2942 O O . ARG A 1 365 ? 15.849 -14.715 -11.873 1.00 70.75 365 ARG A O 1
ATOM 2949 N N . ILE A 1 366 ? 17.857 -15.260 -11.034 1.00 68.00 366 ILE A N 1
ATOM 2950 C CA . ILE A 1 366 ? 17.719 -14.459 -9.810 1.00 68.00 366 ILE A CA 1
ATOM 2951 C C . ILE A 1 366 ? 17.782 -12.966 -10.144 1.00 68.00 366 ILE A C 1
ATOM 2953 O O . ILE A 1 366 ? 16.892 -12.220 -9.735 1.00 68.00 366 ILE A O 1
ATOM 2957 N N . ALA A 1 367 ? 18.760 -12.548 -10.951 1.00 68.81 367 ALA A N 1
ATOM 2958 C CA . ALA A 1 367 ? 18.903 -11.164 -11.385 1.00 68.81 367 ALA A CA 1
ATOM 2959 C C . ALA A 1 367 ? 17.659 -10.670 -12.138 1.00 68.81 367 ALA A C 1
ATOM 2961 O O . ALA A 1 367 ? 17.147 -9.600 -11.828 1.00 68.81 367 ALA A O 1
ATOM 2962 N N . LEU A 1 368 ? 17.106 -11.476 -13.053 1.00 70.19 368 LEU A N 1
ATOM 2963 C CA . LEU A 1 368 ? 15.892 -11.151 -13.810 1.00 70.19 368 LEU A CA 1
ATOM 2964 C C . LEU A 1 368 ? 14.622 -11.123 -12.937 1.00 70.19 368 LEU A C 1
ATOM 2966 O O . LEU A 1 368 ? 13.676 -10.397 -13.232 1.00 70.19 368 LEU A O 1
ATOM 2970 N N . LYS A 1 369 ? 14.576 -11.878 -11.835 1.00 71.25 369 LYS A N 1
ATOM 2971 C CA . LYS A 1 369 ? 13.485 -11.752 -10.853 1.00 71.25 369 LYS A CA 1
ATOM 2972 C C . LYS A 1 369 ? 13.613 -10.462 -10.043 1.00 71.25 369 LYS A C 1
ATOM 2974 O O . LYS A 1 369 ? 12.623 -9.755 -9.872 1.00 71.25 369 LYS A O 1
ATOM 2979 N N . GLN A 1 370 ? 14.817 -10.136 -9.577 1.00 73.44 370 GLN A N 1
ATOM 2980 C CA . GLN A 1 370 ? 15.088 -8.929 -8.789 1.00 73.44 370 GLN A CA 1
ATOM 2981 C C . GLN A 1 370 ? 14.819 -7.655 -9.596 1.00 73.44 370 GLN A C 1
ATOM 2983 O O . GLN A 1 370 ? 14.065 -6.789 -9.166 1.00 73.44 370 GLN A O 1
ATOM 2988 N N . ALA A 1 371 ? 15.353 -7.605 -10.809 1.00 71.81 371 ALA A N 1
ATOM 2989 C CA . ALA A 1 371 ? 15.010 -6.667 -11.864 1.00 71.81 371 ALA A CA 1
ATOM 2990 C C . ALA A 1 371 ? 13.531 -6.318 -11.966 1.00 71.81 371 ALA A C 1
ATOM 2992 O O . ALA A 1 371 ? 13.121 -5.160 -11.995 1.00 71.81 371 ALA A O 1
ATOM 2993 N N . HIS A 1 372 ? 12.724 -7.368 -12.054 1.00 70.12 372 HIS A N 1
ATOM 2994 C CA . HIS A 1 372 ? 11.315 -7.253 -12.318 1.00 70.12 372 HIS A CA 1
ATOM 2995 C C . HIS A 1 372 ? 10.577 -6.723 -11.091 1.00 70.12 372 HIS A C 1
ATOM 2997 O O . HIS A 1 372 ? 9.676 -5.897 -11.228 1.00 70.12 372 HIS A O 1
ATOM 3003 N N . LEU A 1 373 ? 10.992 -7.137 -9.890 1.00 77.31 373 LEU A N 1
ATOM 3004 C CA . LEU A 1 373 ? 10.497 -6.561 -8.642 1.00 77.31 373 LEU A CA 1
ATOM 3005 C C . LEU A 1 373 ? 10.831 -5.068 -8.546 1.00 77.31 373 LEU A C 1
ATOM 3007 O O . LEU A 1 373 ? 9.933 -4.283 -8.250 1.00 77.31 373 LEU A O 1
ATOM 3011 N N . ILE A 1 374 ? 12.064 -4.674 -8.886 1.00 79.06 374 ILE A N 1
ATOM 3012 C CA . ILE A 1 374 ? 12.485 -3.265 -8.939 1.00 79.06 374 ILE A CA 1
ATOM 3013 C C . ILE A 1 374 ? 11.624 -2.488 -9.940 1.00 79.06 374 ILE A C 1
ATOM 3015 O O . ILE A 1 374 ? 11.100 -1.427 -9.611 1.00 79.06 374 ILE A O 1
ATOM 3019 N N . MET A 1 375 ? 11.401 -3.025 -11.142 1.00 77.19 375 MET A N 1
ATOM 3020 C CA . MET A 1 375 ? 10.588 -2.352 -12.156 1.00 77.19 375 MET A CA 1
ATOM 3021 C C . MET A 1 375 ? 9.126 -2.200 -11.718 1.00 77.19 375 MET A C 1
ATOM 3023 O O . MET A 1 375 ? 8.554 -1.120 -11.850 1.00 77.19 375 MET A O 1
ATOM 3027 N N . ARG A 1 376 ? 8.521 -3.252 -11.151 1.00 82.38 376 ARG A N 1
ATOM 3028 C CA . ARG A 1 376 ? 7.153 -3.186 -10.613 1.00 82.38 376 ARG A CA 1
ATOM 3029 C C . ARG A 1 376 ? 7.051 -2.173 -9.475 1.00 82.38 376 ARG A C 1
ATOM 3031 O O . ARG A 1 376 ? 6.051 -1.466 -9.378 1.00 82.38 376 ARG A O 1
ATOM 3038 N N . TYR A 1 377 ? 8.069 -2.104 -8.620 1.00 87.25 377 TYR A N 1
ATOM 3039 C CA . TYR A 1 377 ? 8.128 -1.139 -7.530 1.00 87.25 377 TYR A CA 1
ATOM 3040 C C . TYR A 1 377 ? 8.229 0.296 -8.058 1.00 87.25 377 TYR A C 1
ATOM 3042 O O . TYR A 1 377 ? 7.413 1.136 -7.684 1.00 87.25 377 TYR A O 1
ATOM 3050 N N . ASN A 1 378 ? 9.140 0.562 -8.997 1.00 85.19 378 ASN A N 1
ATOM 3051 C CA . ASN A 1 378 ? 9.281 1.871 -9.641 1.00 85.19 378 ASN A CA 1
ATOM 3052 C C . ASN A 1 378 ? 7.984 2.299 -10.338 1.00 85.19 378 ASN A C 1
ATOM 3054 O O . ASN A 1 378 ? 7.573 3.455 -10.252 1.00 85.19 378 ASN A O 1
ATOM 3058 N N . TRP A 1 379 ? 7.290 1.359 -10.979 1.00 85.81 379 TRP A N 1
ATOM 3059 C CA . TRP A 1 379 ? 5.993 1.631 -11.585 1.00 85.81 379 TRP A CA 1
ATOM 3060 C C . TRP A 1 379 ? 4.930 1.998 -10.544 1.00 85.81 379 TRP A C 1
ATOM 3062 O O . TRP A 1 379 ? 4.212 2.985 -10.706 1.00 85.81 379 TRP A O 1
ATOM 3072 N N . LEU A 1 380 ? 4.862 1.265 -9.429 1.00 90.12 380 LEU A N 1
ATOM 3073 C CA . LEU A 1 380 ? 3.992 1.631 -8.312 1.00 90.12 380 LEU A CA 1
ATOM 3074 C C . LEU A 1 380 ? 4.336 3.001 -7.728 1.00 90.12 380 LEU A C 1
ATOM 3076 O O . LEU A 1 380 ? 3.419 3.718 -7.343 1.00 90.12 380 LEU A O 1
ATOM 3080 N N . GLN A 1 381 ? 5.612 3.386 -7.669 1.00 92.38 381 GLN A N 1
ATOM 3081 C CA . GLN A 1 381 ? 5.996 4.726 -7.220 1.00 92.38 381 GLN A CA 1
ATOM 3082 C C . GLN A 1 381 ? 5.458 5.812 -8.152 1.00 92.38 381 GLN A C 1
ATOM 3084 O O . GLN A 1 381 ? 5.010 6.853 -7.674 1.00 92.38 381 GLN A O 1
ATOM 3089 N N . ILE A 1 382 ? 5.482 5.580 -9.469 1.00 87.62 382 ILE A N 1
ATOM 3090 C CA . ILE A 1 382 ? 4.894 6.502 -10.448 1.00 87.62 382 ILE A CA 1
ATOM 3091 C C . ILE A 1 382 ? 3.389 6.615 -10.208 1.00 87.62 382 ILE A C 1
ATOM 3093 O O . ILE A 1 382 ? 2.883 7.724 -10.070 1.00 87.62 382 ILE A O 1
ATOM 3097 N N . LEU A 1 383 ? 2.684 5.488 -10.084 1.00 87.56 383 LEU A N 1
ATOM 3098 C CA . LEU A 1 383 ? 1.235 5.486 -9.862 1.00 87.56 383 LEU A CA 1
ATOM 3099 C C . LEU A 1 383 ? 0.840 6.083 -8.507 1.00 87.56 383 LEU A C 1
ATOM 3101 O O . LEU A 1 383 ? -0.155 6.793 -8.421 1.00 87.56 383 LEU A O 1
ATOM 3105 N N . ALA A 1 384 ? 1.645 5.871 -7.466 1.00 93.19 384 ALA A N 1
ATOM 3106 C CA . ALA A 1 384 ? 1.461 6.500 -6.163 1.00 93.19 384 ALA A CA 1
ATOM 3107 C C . ALA A 1 384 ? 1.607 8.029 -6.223 1.00 93.19 384 ALA A C 1
ATOM 3109 O O . ALA A 1 384 ? 1.127 8.709 -5.331 1.00 93.19 384 ALA A O 1
ATOM 3110 N N . ARG A 1 385 ? 2.266 8.596 -7.239 1.00 93.56 385 ARG A N 1
ATOM 3111 C CA . ARG A 1 385 ? 2.409 10.053 -7.397 1.00 93.56 385 ARG A CA 1
ATOM 3112 C C . ARG A 1 385 ? 1.256 10.694 -8.174 1.00 93.56 385 ARG A C 1
ATOM 3114 O O . ARG A 1 385 ? 1.223 11.919 -8.265 1.00 93.56 385 ARG A O 1
ATOM 3121 N N . LEU A 1 386 ? 0.343 9.906 -8.741 1.00 89.62 386 LEU A N 1
ATOM 3122 C CA . LEU A 1 386 ? -0.759 10.418 -9.553 1.00 89.62 386 LEU A CA 1
ATOM 3123 C C . LEU A 1 386 ? -1.957 10.820 -8.669 1.00 89.62 386 LEU A C 1
ATOM 3125 O O . LEU A 1 386 ? -2.490 9.971 -7.949 1.00 89.62 386 LEU A O 1
ATOM 3129 N N . PRO A 1 387 ? -2.411 12.087 -8.720 1.00 92.44 387 PRO A N 1
ATOM 3130 C CA . PRO A 1 387 ? -3.442 12.606 -7.824 1.00 92.44 387 PRO A CA 1
ATOM 3131 C C . PRO A 1 387 ? -4.841 12.026 -8.071 1.00 92.44 387 PRO A C 1
ATOM 3133 O O . PRO A 1 387 ? -5.645 12.014 -7.146 1.00 92.44 387 PRO A O 1
ATOM 3136 N N . ASN A 1 388 ? -5.165 11.508 -9.260 1.00 89.38 388 ASN A N 1
ATOM 3137 C CA . ASN A 1 388 ? -6.488 10.913 -9.492 1.00 89.38 388 ASN A CA 1
ATOM 3138 C C . ASN A 1 388 ? -6.521 9.387 -9.324 1.00 89.38 388 ASN A C 1
ATOM 3140 O O . ASN A 1 388 ? -7.587 8.789 -9.471 1.00 89.38 388 ASN A O 1
ATOM 3144 N N . VAL A 1 389 ? -5.394 8.734 -9.013 1.00 90.81 389 VAL A N 1
ATOM 3145 C CA . VAL A 1 389 ? -5.423 7.306 -8.668 1.00 90.81 389 VAL A CA 1
ATOM 3146 C C . VAL A 1 389 ? -6.084 7.175 -7.304 1.00 90.81 389 VAL A C 1
ATOM 3148 O O . VAL A 1 389 ? -5.495 7.513 -6.282 1.00 90.81 389 VAL A O 1
ATOM 3151 N N . GLN A 1 390 ? -7.322 6.685 -7.277 1.00 93.50 390 GLN A N 1
ATOM 3152 C CA . GLN A 1 390 ? -8.062 6.535 -6.028 1.00 93.50 390 GLN A CA 1
ATOM 3153 C C . GLN A 1 390 ? -7.386 5.511 -5.113 1.00 93.50 390 GLN A C 1
ATOM 3155 O O . GLN A 1 390 ? -6.771 4.545 -5.568 1.00 93.50 390 GLN A O 1
ATOM 3160 N N . THR A 1 391 ? -7.558 5.662 -3.799 1.00 93.75 391 THR A N 1
ATOM 3161 C CA . THR A 1 391 ? -6.985 4.719 -2.828 1.00 93.75 391 THR A CA 1
ATOM 3162 C C . THR A 1 391 ? -7.445 3.276 -3.071 1.00 93.75 391 THR A C 1
ATOM 3164 O O . THR A 1 391 ? -6.667 2.349 -2.853 1.00 93.75 391 THR A O 1
ATOM 3167 N N . ASP A 1 392 ? -8.678 3.049 -3.528 1.00 93.06 392 ASP A N 1
ATOM 3168 C CA . ASP A 1 392 ? -9.160 1.693 -3.815 1.00 93.06 392 ASP A CA 1
ATOM 3169 C C . ASP A 1 392 ? -8.498 1.078 -5.050 1.00 93.06 392 ASP A C 1
ATOM 3171 O O . ASP A 1 392 ? -8.151 -0.104 -5.029 1.00 93.06 392 ASP A O 1
ATOM 3175 N N . GLU A 1 393 ? -8.214 1.881 -6.074 1.00 91.50 393 GLU A N 1
ATOM 3176 C CA . GLU A 1 393 ? -7.402 1.447 -7.211 1.00 91.50 393 GLU A CA 1
ATOM 3177 C C . GLU A 1 393 ? -5.981 1.147 -6.745 1.00 91.50 393 GLU A C 1
ATOM 3179 O O . GLU A 1 393 ? -5.480 0.051 -6.967 1.00 91.50 393 GLU A O 1
ATOM 3184 N N . PHE A 1 394 ? -5.367 2.057 -5.988 1.00 93.75 394 PHE A N 1
ATOM 3185 C CA . PHE A 1 394 ? -4.029 1.864 -5.438 1.00 93.75 394 PHE A CA 1
ATOM 3186 C C . PHE A 1 394 ? -3.912 0.592 -4.578 1.00 93.75 394 PHE A C 1
ATOM 3188 O O . PHE A 1 394 ? -2.920 -0.132 -4.678 1.00 93.75 394 PHE A O 1
ATOM 3195 N N . LYS A 1 395 ? -4.944 0.251 -3.789 1.00 92.88 395 LYS A N 1
ATOM 3196 C CA . LYS A 1 395 ? -5.035 -1.038 -3.073 1.00 92.88 395 LYS A CA 1
ATOM 3197 C C . LYS A 1 395 ? -4.998 -2.220 -4.036 1.00 92.88 395 LYS A C 1
ATOM 3199 O O . LYS A 1 395 ? -4.236 -3.154 -3.793 1.00 92.88 395 LYS A O 1
ATOM 3204 N N . GLN A 1 396 ? -5.784 -2.178 -5.115 1.00 89.62 396 GLN A N 1
ATOM 3205 C CA . GLN A 1 396 ? -5.780 -3.221 -6.148 1.00 89.62 396 GLN A CA 1
ATOM 3206 C C . GLN A 1 396 ? -4.383 -3.392 -6.754 1.00 89.62 396 GLN A C 1
ATOM 3208 O O . GLN A 1 396 ? -3.917 -4.512 -6.944 1.00 89.62 396 GLN A O 1
ATOM 3213 N N . LEU A 1 397 ? -3.658 -2.294 -6.956 1.00 88.12 397 LEU A N 1
ATOM 3214 C CA . LEU A 1 397 ? -2.297 -2.350 -7.483 1.00 88.12 397 LEU A CA 1
ATOM 3215 C C . LEU A 1 397 ? -1.319 -2.950 -6.468 1.00 88.12 397 LEU A C 1
ATOM 3217 O O . LEU A 1 397 ? -0.482 -3.781 -6.812 1.00 88.12 397 LEU A O 1
ATOM 3221 N N . LEU A 1 398 ? -1.449 -2.616 -5.186 1.00 90.19 398 LEU A N 1
ATOM 3222 C CA . LEU A 1 398 ? -0.630 -3.233 -4.141 1.00 90.19 398 LEU A CA 1
ATOM 3223 C C . LEU A 1 398 ? -0.837 -4.754 -4.029 1.00 90.19 398 LEU A C 1
ATOM 3225 O O . LEU A 1 398 ? 0.080 -5.438 -3.574 1.00 90.19 398 LEU A O 1
ATOM 3229 N N . CYS A 1 399 ? -1.977 -5.296 -4.486 1.00 86.25 399 CYS A N 1
ATOM 3230 C CA . CYS A 1 399 ? -2.250 -6.743 -4.523 1.00 86.25 399 CYS A CA 1
ATOM 3231 C C . CYS A 1 399 ? -1.267 -7.530 -5.381 1.00 86.25 399 CYS A C 1
ATOM 3233 O O . CYS A 1 399 ? -1.080 -8.723 -5.153 1.00 86.25 399 CYS A O 1
ATOM 3235 N N . MET A 1 400 ? -0.670 -6.889 -6.388 1.00 81.06 400 MET A N 1
ATOM 3236 C CA . MET A 1 400 ? 0.279 -7.558 -7.280 1.00 81.06 400 MET A CA 1
ATOM 3237 C C . MET A 1 400 ? 1.515 -8.066 -6.539 1.00 81.06 400 MET A C 1
ATOM 3239 O O . MET A 1 400 ? 2.221 -8.952 -7.021 1.00 81.06 400 MET A O 1
ATOM 3243 N N . PHE A 1 401 ? 1.807 -7.460 -5.392 1.00 84.38 401 PHE A N 1
ATOM 3244 C CA . PHE A 1 401 ? 2.884 -7.873 -4.523 1.00 84.38 401 PHE A CA 1
ATOM 3245 C C . PHE A 1 401 ? 2.310 -8.796 -3.467 1.00 84.38 401 PHE A C 1
ATOM 3247 O O . PHE A 1 401 ? 1.349 -8.454 -2.773 1.00 84.38 401 PHE A O 1
ATOM 3254 N N . ALA A 1 402 ? 2.932 -9.960 -3.312 1.00 80.81 402 ALA A N 1
ATOM 3255 C CA . ALA A 1 402 ? 2.489 -10.918 -2.321 1.00 80.81 402 ALA A CA 1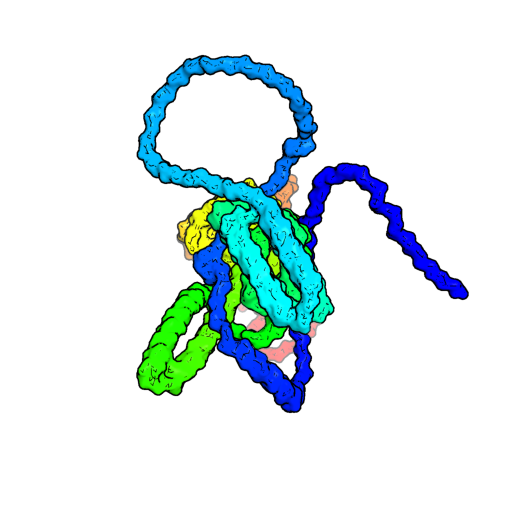
ATOM 3256 C C . ALA A 1 402 ? 2.473 -10.262 -0.919 1.00 80.81 402 ALA A C 1
ATOM 3258 O O . ALA A 1 402 ? 3.329 -9.424 -0.600 1.00 80.81 402 ALA A O 1
ATOM 3259 N N . PRO A 1 403 ? 1.499 -10.600 -0.057 1.00 79.38 403 PRO A N 1
ATOM 3260 C CA . PRO A 1 403 ? 1.450 -10.075 1.306 1.00 79.38 403 PRO A CA 1
ATOM 3261 C C . PRO A 1 403 ? 2.639 -10.549 2.154 1.00 79.38 403 PRO A C 1
ATOM 3263 O O . PRO A 1 403 ? 3.081 -9.848 3.067 1.00 79.38 403 PRO A O 1
ATOM 3266 N N . ASN A 1 404 ? 3.156 -11.735 1.824 1.00 77.12 404 ASN A N 1
ATOM 3267 C CA . ASN A 1 404 ? 4.329 -12.373 2.404 1.00 77.12 404 ASN A CA 1
ATOM 3268 C C . ASN A 1 404 ? 5.118 -13.082 1.280 1.00 77.12 404 ASN A C 1
ATOM 3270 O O . ASN A 1 404 ? 4.532 -13.439 0.260 1.00 77.12 404 ASN A O 1
ATOM 3274 N N . GLY A 1 405 ? 6.416 -13.325 1.477 1.00 75.62 405 GLY A N 1
ATOM 3275 C CA . GLY A 1 405 ? 7.267 -14.072 0.535 1.00 75.62 405 GLY A CA 1
ATOM 3276 C C . GLY A 1 405 ? 8.110 -13.194 -0.401 1.00 75.62 405 GLY A C 1
ATOM 3277 O O . GLY A 1 405 ? 8.276 -12.003 -0.162 1.00 75.62 405 GLY A O 1
ATOM 3278 N N . HIS A 1 406 ? 8.654 -13.792 -1.468 1.00 62.31 406 HIS A N 1
ATOM 3279 C CA . HIS A 1 406 ? 9.664 -13.194 -2.369 1.00 62.31 406 HIS A CA 1
ATOM 3280 C C . HIS A 1 406 ? 9.271 -11.918 -3.077 1.00 62.31 406 HIS A C 1
ATOM 3282 O O . HIS A 1 406 ? 10.121 -11.083 -3.358 1.00 62.31 406 HIS A O 1
ATOM 3288 N N . ALA A 1 407 ? 7.993 -11.811 -3.415 1.00 74.38 407 ALA A N 1
ATOM 3289 C CA . ALA A 1 407 ? 7.448 -10.663 -4.110 1.00 74.38 407 ALA A CA 1
ATOM 3290 C C . ALA A 1 407 ? 6.757 -9.696 -3.142 1.00 74.38 407 ALA A C 1
ATOM 3292 O O . ALA A 1 407 ? 5.981 -8.855 -3.587 1.00 74.38 407 ALA A O 1
ATOM 3293 N N . ALA A 1 408 ? 6.958 -9.842 -1.828 1.00 83.81 408 ALA A N 1
ATOM 3294 C CA . ALA A 1 408 ? 6.473 -8.870 -0.865 1.00 83.81 408 ALA A CA 1
ATOM 3295 C C . ALA A 1 408 ? 7.414 -7.666 -0.837 1.00 83.81 408 ALA A C 1
ATOM 3297 O O . ALA A 1 408 ? 8.629 -7.819 -0.819 1.00 83.81 408 ALA A O 1
ATOM 3298 N N . LEU A 1 409 ? 6.829 -6.473 -0.812 1.00 90.25 409 LEU A N 1
ATOM 3299 C CA . LEU A 1 409 ? 7.561 -5.243 -0.544 1.00 90.25 409 LEU A CA 1
ATOM 3300 C C . LEU A 1 409 ? 7.987 -5.261 0.922 1.00 90.25 409 LEU A C 1
ATOM 3302 O O . LEU A 1 409 ? 7.198 -5.674 1.785 1.00 90.25 409 LEU A O 1
ATOM 3306 N N . SER A 1 410 ? 9.192 -4.772 1.190 1.00 91.75 410 SER A N 1
ATOM 3307 C CA . SER A 1 410 ? 9.619 -4.435 2.548 1.00 91.75 410 SER A CA 1
ATOM 3308 C C . SER A 1 410 ? 8.652 -3.429 3.182 1.00 91.75 410 SER A C 1
ATOM 3310 O O . SER A 1 410 ? 7.892 -2.733 2.490 1.00 91.75 410 SER A O 1
ATOM 3312 N N . TYR A 1 411 ? 8.642 -3.338 4.514 1.00 94.12 411 TYR A N 1
ATOM 3313 C CA . TYR A 1 411 ? 7.766 -2.366 5.168 1.00 94.12 411 TYR A CA 1
ATOM 3314 C C . TYR A 1 411 ? 8.205 -0.929 4.879 1.00 94.12 411 TYR A C 1
ATOM 3316 O O . TYR A 1 411 ? 7.352 -0.053 4.784 1.00 94.12 411 TYR A O 1
ATOM 3324 N N . MET A 1 412 ? 9.499 -0.698 4.671 1.00 94.88 412 MET A N 1
ATOM 3325 C CA . MET A 1 412 ? 10.065 0.557 4.193 1.00 94.88 412 MET A CA 1
ATOM 3326 C C . MET A 1 412 ? 9.510 0.956 2.829 1.00 94.88 412 MET A C 1
ATOM 3328 O O . MET A 1 412 ? 8.906 2.019 2.723 1.00 94.88 412 MET A O 1
ATOM 3332 N N . GLU A 1 413 ? 9.650 0.098 1.816 1.00 94.50 413 GLU A N 1
ATOM 3333 C CA . GLU A 1 413 ? 9.130 0.356 0.464 1.00 94.50 413 GLU A CA 1
ATOM 3334 C C . GLU A 1 413 ? 7.616 0.584 0.487 1.00 94.50 413 GLU A C 1
ATOM 3336 O O . GLU A 1 413 ? 7.090 1.456 -0.202 1.00 94.50 413 GLU A O 1
ATOM 3341 N N . LEU A 1 414 ? 6.898 -0.178 1.317 1.00 95.50 414 LEU A N 1
ATOM 3342 C CA . LEU A 1 414 ? 5.464 -0.001 1.499 1.00 95.50 414 LEU A CA 1
ATOM 3343 C C . LEU A 1 414 ? 5.119 1.359 2.121 1.00 95.50 414 LEU A C 1
ATOM 3345 O O . LEU A 1 414 ? 4.203 2.032 1.650 1.00 95.50 414 LEU A O 1
ATOM 3349 N N . CYS A 1 415 ? 5.835 1.766 3.166 1.00 97.06 415 CYS A N 1
ATOM 3350 C CA . CYS A 1 415 ? 5.650 3.064 3.806 1.00 97.06 415 CYS A CA 1
ATOM 3351 C C . CYS A 1 415 ? 6.011 4.224 2.868 1.00 97.06 415 CYS A C 1
ATOM 3353 O O . CYS A 1 415 ? 5.294 5.224 2.852 1.00 97.06 415 CYS A O 1
ATOM 3355 N N . ASP A 1 416 ? 7.055 4.084 2.050 1.00 96.44 416 ASP A N 1
ATOM 3356 C CA . ASP A 1 416 ? 7.413 5.070 1.028 1.00 96.44 416 ASP A CA 1
ATOM 3357 C C . ASP A 1 416 ? 6.311 5.226 -0.020 1.00 96.44 416 ASP A C 1
ATOM 3359 O O . ASP A 1 416 ? 5.926 6.349 -0.354 1.00 96.44 416 ASP A O 1
ATOM 3363 N N . LEU A 1 417 ? 5.743 4.112 -0.488 1.00 96.69 417 LEU A N 1
ATOM 3364 C CA . LEU A 1 417 ? 4.594 4.112 -1.390 1.00 96.69 417 LEU A CA 1
ATOM 3365 C C . LEU A 1 417 ? 3.361 4.774 -0.759 1.00 96.69 417 LEU A C 1
ATOM 3367 O O . LEU A 1 417 ? 2.664 5.524 -1.440 1.00 96.69 417 LEU A O 1
ATOM 3371 N N . PHE A 1 418 ? 3.105 4.556 0.536 1.00 97.56 418 PHE A N 1
ATOM 3372 C CA . PHE A 1 418 ? 2.019 5.236 1.253 1.00 97.56 418 PHE A CA 1
ATOM 3373 C C . PHE A 1 418 ? 2.257 6.741 1.366 1.00 97.56 418 PHE A C 1
ATOM 3375 O O . PHE A 1 418 ? 1.336 7.511 1.116 1.00 97.56 418 PHE A O 1
ATOM 3382 N N . LEU A 1 419 ? 3.480 7.170 1.689 1.00 97.94 419 LEU A N 1
ATOM 3383 C CA . LEU A 1 419 ? 3.836 8.589 1.749 1.00 97.94 419 LEU A CA 1
ATOM 3384 C C . LEU A 1 419 ? 3.693 9.270 0.386 1.00 97.94 419 LEU A C 1
ATOM 3386 O O . LEU A 1 419 ? 3.143 10.367 0.317 1.00 97.94 419 LEU A O 1
ATOM 3390 N N . LEU A 1 420 ? 4.146 8.624 -0.695 1.00 96.88 420 LEU A N 1
ATOM 3391 C CA . LEU A 1 420 ? 3.961 9.128 -2.059 1.00 96.88 420 LEU A CA 1
ATOM 3392 C C . LEU A 1 420 ? 2.472 9.255 -2.399 1.00 96.88 420 LEU A C 1
ATOM 3394 O O . LEU A 1 420 ? 2.045 10.322 -2.839 1.00 96.88 420 LEU A O 1
ATOM 3398 N N . HIS A 1 421 ? 1.689 8.212 -2.109 1.00 97.25 421 HIS A N 1
ATOM 3399 C CA . HIS A 1 421 ? 0.251 8.205 -2.355 1.00 97.25 421 HIS A CA 1
ATOM 3400 C C . HIS A 1 421 ? -0.473 9.296 -1.569 1.00 97.25 421 HIS A C 1
ATOM 3402 O O . HIS A 1 421 ? -1.118 10.149 -2.169 1.00 97.25 421 HIS A O 1
ATOM 3408 N N . TRP A 1 422 ? -0.316 9.354 -0.248 1.00 97.94 422 TRP A N 1
ATOM 3409 C CA . TRP A 1 422 ? -0.971 10.370 0.581 1.00 97.94 422 TRP A CA 1
ATOM 3410 C C . TRP A 1 422 ? -0.519 11.797 0.257 1.00 97.94 422 TRP A C 1
ATOM 3412 O O . TRP A 1 422 ? -1.328 12.716 0.365 1.00 97.94 422 TRP A O 1
ATOM 3422 N N . SER A 1 423 ? 0.734 11.985 -0.170 1.00 97.50 423 SER A N 1
ATOM 3423 C CA . SER A 1 423 ? 1.226 13.271 -0.673 1.00 97.50 423 SER A CA 1
ATOM 3424 C C . SER A 1 423 ? 0.503 13.683 -1.959 1.00 97.50 423 SER A C 1
ATOM 3426 O O . SER A 1 423 ? -0.040 14.782 -2.024 1.00 97.50 423 SER A O 1
ATOM 3428 N N . SER A 1 424 ? 0.396 12.781 -2.946 1.00 96.00 424 SER A N 1
ATOM 3429 C CA . SER A 1 424 ? -0.314 13.059 -4.208 1.00 96.00 424 SER A CA 1
ATOM 3430 C C . SER A 1 424 ? -1.801 13.371 -4.013 1.00 96.00 424 SER A C 1
ATOM 3432 O O . SER A 1 424 ? -2.365 14.171 -4.750 1.00 96.00 424 SER A O 1
ATOM 3434 N N . GLN A 1 425 ? -2.420 12.772 -2.991 1.00 96.62 425 GLN A N 1
ATOM 3435 C CA . GLN A 1 425 ? -3.822 12.982 -2.626 1.00 96.62 425 GLN A CA 1
ATOM 3436 C C . GLN A 1 425 ? -4.041 14.244 -1.769 1.00 96.62 425 GLN A C 1
ATOM 3438 O O . GLN A 1 425 ? -5.161 14.491 -1.327 1.00 96.62 425 GLN A O 1
ATOM 3443 N N . GLY A 1 426 ? -2.986 15.007 -1.451 1.00 96.25 426 GLY A N 1
ATOM 3444 C CA . GLY A 1 426 ? -3.080 16.178 -0.572 1.00 96.25 426 GLY A CA 1
ATOM 3445 C C . GLY A 1 426 ? -3.517 15.846 0.861 1.00 96.25 426 GLY A C 1
ATOM 3446 O O . GLY A 1 426 ? -4.050 16.701 1.564 1.00 96.25 426 GLY A O 1
ATOM 3447 N N . MET A 1 427 ? -3.331 14.599 1.310 1.00 97.25 427 MET A N 1
ATOM 3448 C CA . MET A 1 427 ? -3.730 14.174 2.658 1.00 97.25 427 MET A CA 1
ATOM 3449 C C . MET A 1 427 ? -2.742 14.637 3.736 1.00 97.25 427 MET A C 1
ATOM 3451 O O . MET A 1 427 ? -3.128 14.741 4.900 1.00 97.25 427 MET A O 1
ATOM 3455 N N . LEU A 1 428 ? -1.480 14.872 3.362 1.00 97.88 428 LEU A N 1
ATOM 3456 C CA . LEU A 1 428 ? -0.405 15.300 4.258 1.00 97.88 428 LEU A CA 1
ATOM 3457 C C . LEU A 1 428 ? -0.268 16.827 4.244 1.00 97.88 428 LEU A C 1
ATOM 3459 O O . LEU A 1 428 ? -0.162 17.412 3.172 1.00 97.88 428 LEU A O 1
ATOM 3463 N N . THR A 1 429 ? -0.207 17.456 5.423 1.00 97.25 429 THR A N 1
ATOM 3464 C CA . THR A 1 429 ? 0.024 18.910 5.549 1.00 97.25 429 THR A CA 1
ATOM 3465 C C . THR A 1 429 ? 1.401 19.315 5.030 1.00 97.25 429 THR A C 1
ATOM 3467 O O . THR A 1 429 ? 1.522 20.275 4.280 1.00 97.25 429 THR A O 1
ATOM 3470 N N . ASP A 1 430 ? 2.431 18.568 5.425 1.00 97.62 430 ASP A N 1
ATOM 3471 C CA . ASP A 1 430 ? 3.808 18.753 4.971 1.00 97.62 430 ASP A CA 1
ATOM 3472 C C . ASP A 1 430 ? 4.422 17.367 4.691 1.00 97.62 430 ASP A C 1
ATOM 3474 O O . ASP A 1 430 ? 4.807 16.644 5.629 1.00 97.62 430 ASP A O 1
ATOM 3478 N N . PRO A 1 431 ? 4.442 16.930 3.417 1.00 97.50 431 PRO A N 1
ATOM 3479 C CA . PRO A 1 431 ? 4.966 15.624 3.033 1.00 97.50 431 PRO A CA 1
ATOM 3480 C C . PRO A 1 431 ? 6.455 15.447 3.348 1.00 97.50 431 PRO A C 1
ATOM 3482 O O . PRO A 1 431 ? 6.859 14.367 3.793 1.00 97.50 431 PRO A O 1
ATOM 3485 N N . ASP A 1 432 ? 7.260 16.493 3.153 1.00 97.50 432 ASP A N 1
ATOM 3486 C CA . ASP A 1 432 ? 8.712 16.441 3.326 1.00 97.50 432 ASP A CA 1
ATOM 3487 C C . ASP A 1 432 ? 9.067 16.364 4.813 1.00 97.50 432 ASP A C 1
ATOM 3489 O O . ASP A 1 432 ? 9.863 15.511 5.225 1.00 97.50 432 ASP A O 1
ATOM 3493 N N . TRP A 1 433 ? 8.392 17.159 5.648 1.00 97.94 433 TRP A N 1
ATOM 3494 C CA . TRP A 1 433 ? 8.550 17.082 7.097 1.00 97.94 433 TRP A CA 1
ATOM 3495 C C . TRP A 1 433 ? 8.081 15.739 7.660 1.00 97.94 433 TRP A C 1
ATOM 3497 O O . TRP A 1 433 ? 8.771 15.124 8.476 1.00 97.94 433 TRP A O 1
ATOM 3507 N N . THR A 1 434 ? 6.950 15.216 7.173 1.00 98.25 434 THR A N 1
ATOM 3508 C CA . THR A 1 434 ? 6.452 13.892 7.586 1.00 98.25 434 THR A CA 1
ATOM 3509 C C . THR A 1 434 ? 7.454 12.790 7.244 1.00 98.25 434 THR A C 1
ATOM 3511 O O . THR A 1 434 ? 7.734 11.933 8.087 1.00 98.25 434 THR A O 1
ATOM 3514 N N . ARG A 1 435 ? 8.039 12.825 6.039 1.00 98.00 435 ARG A N 1
ATOM 3515 C CA . ARG A 1 435 ? 9.075 11.872 5.616 1.00 98.00 435 ARG A CA 1
ATOM 3516 C C . ARG A 1 435 ? 10.351 12.010 6.452 1.00 98.00 435 ARG A C 1
ATOM 3518 O O . ARG A 1 435 ? 10.926 10.991 6.833 1.00 98.00 435 ARG A O 1
ATOM 3525 N N . SER A 1 436 ? 10.762 13.233 6.788 1.00 98.00 436 SER A N 1
ATOM 3526 C CA . SER A 1 436 ? 11.916 13.493 7.659 1.00 98.00 436 SER A CA 1
ATOM 3527 C C . SER A 1 436 ? 11.722 12.907 9.064 1.00 98.00 436 SER A C 1
ATOM 3529 O O . SER A 1 436 ? 12.552 12.120 9.530 1.00 98.00 436 SER A O 1
ATOM 3531 N N . ILE A 1 437 ? 10.577 13.179 9.709 1.00 97.88 437 ILE A N 1
ATOM 3532 C CA . ILE A 1 437 ? 10.243 12.591 11.016 1.00 97.88 437 ILE A CA 1
ATOM 3533 C C . ILE A 1 437 ? 10.182 11.063 10.929 1.00 97.88 437 ILE A C 1
ATOM 3535 O O . ILE A 1 437 ? 10.685 10.379 11.821 1.00 97.88 437 ILE A O 1
ATOM 3539 N N . TRP A 1 438 ? 9.585 10.509 9.872 1.00 97.75 438 TRP A N 1
ATOM 3540 C CA . TRP A 1 438 ? 9.517 9.061 9.679 1.00 97.75 438 TRP A CA 1
ATOM 3541 C C . TRP A 1 438 ? 10.909 8.423 9.584 1.00 97.75 438 TRP A C 1
ATOM 3543 O O . TRP A 1 438 ? 11.175 7.452 10.296 1.00 97.75 438 TRP A O 1
ATOM 3553 N N . ASN A 1 439 ? 11.809 8.996 8.780 1.00 96.81 439 ASN A N 1
ATOM 3554 C CA . ASN A 1 439 ? 13.194 8.540 8.658 1.00 96.81 439 ASN A CA 1
ATOM 3555 C C . ASN A 1 439 ? 13.950 8.615 9.995 1.00 96.81 439 ASN A C 1
ATOM 3557 O O . ASN A 1 439 ? 14.659 7.675 10.349 1.00 96.81 439 ASN A O 1
ATOM 3561 N N . ASN A 1 440 ? 13.741 9.676 10.780 1.00 97.06 440 ASN A N 1
ATOM 3562 C CA . ASN A 1 440 ? 14.335 9.819 12.112 1.00 97.06 440 ASN A CA 1
ATOM 3563 C C . ASN A 1 440 ? 13.789 8.772 13.110 1.00 97.06 440 ASN A C 1
ATOM 3565 O O . ASN A 1 440 ? 14.542 8.146 13.857 1.00 97.06 440 ASN A O 1
ATOM 3569 N N . ILE A 1 441 ? 12.474 8.527 13.119 1.00 96.44 441 ILE A N 1
ATOM 3570 C CA . ILE A 1 441 ? 11.877 7.559 14.052 1.00 96.44 441 ILE A CA 1
ATOM 3571 C C . ILE A 1 441 ? 12.281 6.123 13.710 1.00 96.44 441 ILE A C 1
ATOM 3573 O O . ILE A 1 441 ? 12.593 5.362 14.624 1.00 96.44 441 ILE A O 1
ATOM 3577 N N . ARG A 1 442 ? 12.270 5.748 12.425 1.00 95.25 442 ARG A N 1
ATOM 3578 C CA . ARG A 1 442 ? 12.551 4.367 11.999 1.00 95.25 442 ARG A CA 1
ATOM 3579 C C . ARG A 1 442 ? 14.039 4.004 12.047 1.00 95.25 442 ARG A C 1
ATOM 3581 O O . ARG A 1 442 ? 14.364 2.831 12.191 1.00 95.25 442 ARG A O 1
ATOM 3588 N N . GLY A 1 443 ? 14.936 4.979 11.875 1.00 93.38 443 GLY A N 1
ATOM 3589 C CA . GLY A 1 443 ? 16.365 4.710 11.707 1.00 93.38 443 GLY A CA 1
ATOM 3590 C C . GLY A 1 443 ? 16.643 3.827 10.481 1.00 93.38 443 GLY A C 1
ATOM 3591 O O . GLY A 1 443 ? 16.149 4.097 9.386 1.00 93.38 443 GLY A O 1
ATOM 3592 N N . LYS A 1 444 ? 17.430 2.760 10.660 1.00 90.25 444 LYS A N 1
ATOM 3593 C CA . LYS A 1 444 ? 17.742 1.776 9.603 1.00 90.25 444 LYS A CA 1
ATOM 3594 C C . LYS A 1 444 ? 16.870 0.510 9.666 1.00 90.25 444 LYS A C 1
ATOM 3596 O O . LYS A 1 444 ? 17.022 -0.367 8.822 1.00 90.25 444 LYS A O 1
ATOM 3601 N N . ASP A 1 445 ? 15.945 0.424 10.621 1.00 91.19 445 ASP A N 1
ATOM 3602 C CA . ASP A 1 445 ? 15.252 -0.821 10.952 1.00 91.19 445 ASP A CA 1
ATOM 3603 C C . ASP A 1 445 ? 13.870 -0.937 10.290 1.00 91.19 445 ASP A C 1
ATOM 3605 O O . ASP A 1 445 ? 12.921 -0.221 10.624 1.00 91.19 445 ASP A O 1
ATOM 3609 N N . ASP A 1 446 ? 13.710 -1.931 9.409 1.00 91.50 446 ASP A N 1
ATOM 3610 C CA . ASP A 1 446 ? 12.423 -2.243 8.761 1.00 91.50 446 ASP A CA 1
ATOM 3611 C C . ASP A 1 446 ? 11.349 -2.710 9.770 1.00 91.50 446 ASP A C 1
ATOM 3613 O O . ASP A 1 446 ? 10.140 -2.555 9.566 1.00 91.50 446 ASP A O 1
ATOM 3617 N N . HIS A 1 447 ? 11.789 -3.220 10.925 1.00 92.94 447 HIS A N 1
ATOM 3618 C CA . HIS A 1 447 ? 10.932 -3.713 12.004 1.00 92.94 447 HIS A CA 1
ATOM 3619 C C . HIS A 1 447 ? 10.054 -2.635 12.644 1.00 92.94 447 HIS A C 1
ATOM 3621 O O . HIS A 1 447 ? 9.056 -2.987 13.268 1.00 92.94 447 HIS A O 1
ATOM 3627 N N . PHE A 1 448 ? 10.373 -1.351 12.478 1.00 95.06 448 PHE A N 1
ATOM 3628 C CA . PHE A 1 448 ? 9.574 -0.248 13.018 1.00 95.06 448 PHE A CA 1
ATOM 3629 C C . PHE A 1 448 ? 8.889 0.582 11.935 1.00 95.06 448 PHE A C 1
ATOM 3631 O O . PHE A 1 448 ? 8.187 1.533 12.270 1.00 95.06 448 PHE A O 1
ATOM 3638 N N . ALA A 1 449 ? 9.064 0.261 10.650 1.00 96.31 449 ALA A N 1
ATOM 3639 C CA . ALA A 1 449 ? 8.741 1.180 9.561 1.00 96.31 449 ALA A CA 1
ATOM 3640 C C . ALA A 1 449 ? 7.275 1.659 9.548 1.00 96.31 449 ALA A C 1
ATOM 3642 O O . ALA A 1 449 ? 7.035 2.847 9.324 1.00 96.31 449 ALA A O 1
ATOM 3643 N N . ILE A 1 450 ? 6.298 0.784 9.821 1.00 97.56 450 ILE A N 1
ATOM 3644 C CA . ILE A 1 450 ? 4.864 1.133 9.824 1.00 97.56 450 ILE A CA 1
ATOM 3645 C C . ILE A 1 450 ? 4.492 1.876 11.111 1.00 97.56 450 ILE A C 1
ATOM 3647 O O . ILE A 1 450 ? 3.776 2.876 11.064 1.00 97.56 450 ILE A O 1
ATOM 3651 N N . ALA A 1 451 ? 4.983 1.413 12.265 1.00 97.81 451 ALA A N 1
ATOM 3652 C CA . ALA A 1 451 ? 4.752 2.087 13.545 1.00 97.81 451 ALA A CA 1
ATOM 3653 C C . ALA A 1 451 ? 5.345 3.506 13.551 1.00 97.81 451 ALA A C 1
ATOM 3655 O O . ALA A 1 451 ? 4.677 4.459 13.954 1.00 97.81 451 ALA A O 1
ATOM 3656 N N . ALA A 1 452 ? 6.564 3.652 13.027 1.00 97.88 452 ALA A N 1
ATOM 3657 C CA . ALA A 1 452 ? 7.241 4.923 12.831 1.00 97.88 452 ALA A CA 1
ATOM 3658 C C . ALA A 1 452 ? 6.463 5.837 11.880 1.00 97.88 452 ALA A C 1
ATOM 3660 O O . ALA A 1 452 ? 6.324 7.022 12.169 1.00 97.88 452 ALA A O 1
ATOM 3661 N N . LEU A 1 453 ? 5.915 5.298 10.781 1.00 98.44 453 LEU A N 1
ATOM 3662 C CA . LEU A 1 453 ? 5.101 6.071 9.839 1.00 98.44 453 LEU A CA 1
ATOM 3663 C C . LEU A 1 453 ? 3.831 6.597 10.514 1.00 98.44 453 LEU A C 1
ATOM 3665 O O . LEU A 1 453 ? 3.524 7.783 10.411 1.00 98.44 453 LEU A O 1
ATOM 3669 N N . ALA A 1 454 ? 3.115 5.741 11.248 1.00 98.25 454 ALA A N 1
ATOM 3670 C CA . ALA A 1 454 ? 1.915 6.148 11.974 1.00 98.25 454 ALA A CA 1
ATOM 3671 C C . ALA A 1 454 ? 2.224 7.248 13.009 1.00 98.25 454 ALA A C 1
ATOM 3673 O O . ALA A 1 454 ? 1.473 8.219 13.127 1.00 98.25 454 ALA A O 1
ATOM 3674 N N . LEU A 1 455 ? 3.345 7.124 13.728 1.00 97.94 455 LEU A N 1
ATOM 3675 C CA . LEU A 1 455 ? 3.780 8.123 14.703 1.00 97.94 455 LEU A CA 1
ATOM 3676 C C . LEU A 1 455 ? 4.209 9.439 14.034 1.00 97.94 455 LEU A C 1
ATOM 3678 O O . LEU A 1 455 ? 3.873 10.507 14.545 1.00 97.94 455 LEU A O 1
ATOM 3682 N N . ALA A 1 456 ? 4.897 9.374 12.889 1.00 98.25 456 ALA A N 1
ATOM 3683 C CA . ALA A 1 456 ? 5.285 10.543 12.103 1.00 98.25 456 ALA A CA 1
ATOM 3684 C C . ALA A 1 456 ? 4.056 11.318 11.616 1.00 98.25 456 ALA A C 1
ATOM 3686 O O . ALA A 1 456 ? 3.950 12.510 11.888 1.00 98.25 456 ALA A O 1
ATOM 3687 N N . VAL A 1 457 ? 3.077 10.622 11.023 1.00 98.31 457 VAL A N 1
ATOM 3688 C CA . VAL A 1 457 ? 1.795 11.210 10.600 1.00 98.31 457 VAL A CA 1
ATOM 3689 C C . VAL A 1 457 ? 1.103 11.926 11.761 1.00 98.31 457 VAL A C 1
ATOM 3691 O O . VAL A 1 457 ? 0.633 13.049 11.591 1.00 98.31 457 VAL A O 1
ATOM 3694 N N . ASN A 1 458 ? 1.077 11.318 12.952 1.00 97.94 458 ASN A N 1
ATOM 3695 C CA . ASN A 1 458 ? 0.460 11.928 14.131 1.00 97.94 458 ASN A CA 1
ATOM 3696 C C . ASN A 1 458 ? 1.178 13.182 14.638 1.00 97.94 458 ASN A C 1
ATOM 3698 O O . ASN A 1 458 ? 0.541 14.016 15.275 1.00 97.94 458 ASN A O 1
ATOM 3702 N N . LYS A 1 459 ? 2.494 13.288 14.425 1.00 97.62 459 LYS A N 1
ATOM 3703 C CA . LYS A 1 459 ? 3.280 14.456 14.838 1.00 97.62 459 LYS A CA 1
ATOM 3704 C C . LYS A 1 459 ? 3.145 15.624 13.863 1.00 97.62 459 LYS A C 1
ATOM 3706 O O . LYS A 1 459 ? 3.201 16.762 14.308 1.00 97.62 459 LYS A O 1
ATOM 3711 N N . THR A 1 460 ? 2.983 15.354 12.569 1.00 97.88 460 THR A N 1
ATOM 3712 C CA . THR A 1 460 ? 3.007 16.394 11.527 1.00 97.88 460 THR A CA 1
ATOM 3713 C C . THR A 1 460 ? 1.636 16.879 11.070 1.00 97.88 460 THR A C 1
ATOM 3715 O O . THR A 1 460 ? 1.549 17.937 10.456 1.00 97.88 460 THR A O 1
ATOM 3718 N N . ASN A 1 461 ? 0.561 16.138 11.347 1.00 98.00 461 ASN A N 1
ATOM 3719 C CA . ASN A 1 461 ? -0.773 16.457 10.837 1.00 98.00 461 ASN A CA 1
ATOM 3720 C C . ASN A 1 461 ? -1.747 16.823 11.960 1.00 98.00 461 ASN A C 1
ATOM 3722 O O . ASN A 1 461 ? -1.616 16.392 13.107 1.00 98.00 461 ASN A O 1
ATOM 3726 N N . THR A 1 462 ? -2.795 17.574 11.616 1.00 97.38 462 THR A N 1
ATOM 3727 C CA . THR A 1 462 ? -3.867 17.883 12.571 1.00 97.38 462 THR A CA 1
ATOM 3728 C C . THR A 1 462 ? -4.623 16.608 12.978 1.00 97.38 462 THR A C 1
ATOM 3730 O O . THR A 1 462 ? -4.678 15.642 12.208 1.00 97.38 462 THR A O 1
ATOM 3733 N N . PRO A 1 463 ? -5.290 16.569 14.149 1.00 96.75 463 PRO A N 1
ATOM 3734 C CA . PRO A 1 463 ? -6.054 15.393 14.577 1.00 96.75 463 PRO A CA 1
ATOM 3735 C C . PRO A 1 463 ? -7.122 14.932 13.569 1.00 96.75 463 PRO A C 1
ATOM 3737 O O . PRO A 1 463 ? -7.368 13.728 13.436 1.00 96.75 463 PRO A O 1
ATOM 3740 N N . LYS A 1 464 ? -7.738 15.872 12.834 1.00 95.56 464 LYS A N 1
ATOM 3741 C CA . LYS A 1 464 ? -8.730 15.574 11.788 1.00 95.56 464 LYS A CA 1
ATOM 3742 C C . LYS A 1 464 ? -8.083 14.854 10.598 1.00 95.56 464 LYS A C 1
ATOM 3744 O O . LYS A 1 464 ? -8.550 13.782 10.221 1.00 95.56 464 LYS A O 1
ATOM 3749 N N . GLN A 1 465 ? -6.968 15.372 10.080 1.00 96.31 465 GLN A N 1
ATOM 3750 C CA . GLN A 1 465 ? -6.213 14.744 8.985 1.00 96.31 465 GLN A CA 1
ATOM 3751 C C . GLN A 1 465 ? -5.632 13.385 9.393 1.00 96.31 465 GLN A C 1
ATOM 3753 O O . GLN A 1 465 ? -5.791 12.407 8.664 1.00 96.31 465 GLN A O 1
ATOM 3758 N N . CYS A 1 466 ? -5.061 13.278 10.600 1.00 97.62 466 CYS A N 1
ATOM 3759 C CA . CYS A 1 466 ? -4.573 12.007 11.149 1.00 97.62 466 CYS A CA 1
ATOM 3760 C C . CYS A 1 466 ? -5.659 10.931 11.133 1.00 97.62 466 CYS A C 1
ATOM 3762 O O . CYS A 1 466 ? -5.389 9.772 10.835 1.00 97.62 466 CYS A O 1
ATOM 3764 N N . THR A 1 467 ? -6.901 11.314 11.446 1.00 96.44 467 THR A N 1
ATOM 3765 C CA . THR A 1 467 ? -8.029 10.383 11.454 1.00 96.44 467 THR A CA 1
ATOM 3766 C C . THR A 1 467 ? -8.277 9.819 10.053 1.00 96.44 467 THR A C 1
ATOM 3768 O O . THR A 1 467 ? -8.394 8.603 9.910 1.00 96.44 467 THR A O 1
ATOM 3771 N N . ALA A 1 468 ? -8.289 10.665 9.018 1.00 96.38 468 ALA A N 1
ATOM 3772 C CA . ALA A 1 468 ? -8.460 10.234 7.629 1.00 96.38 468 ALA A CA 1
ATOM 3773 C C . ALA A 1 468 ? -7.292 9.354 7.144 1.00 96.38 468 ALA A C 1
ATOM 3775 O O . ALA A 1 468 ? -7.516 8.274 6.591 1.00 96.38 468 ALA A O 1
ATOM 3776 N N . ILE A 1 469 ? -6.049 9.762 7.420 1.00 97.75 469 ILE A N 1
ATOM 3777 C CA . ILE A 1 469 ? -4.851 8.998 7.039 1.00 97.75 469 ILE A CA 1
ATOM 3778 C C . ILE A 1 469 ? -4.825 7.640 7.745 1.00 97.75 469 ILE A C 1
ATOM 3780 O O . ILE A 1 469 ? -4.551 6.625 7.113 1.00 97.75 469 ILE A O 1
ATOM 3784 N N . PHE A 1 470 ? -5.166 7.567 9.034 1.00 98.12 470 PHE A N 1
ATOM 3785 C CA . PHE A 1 470 ? -5.204 6.288 9.744 1.00 98.12 470 PHE A CA 1
ATOM 3786 C C . PHE A 1 470 ? -6.311 5.360 9.251 1.00 98.12 470 PHE A C 1
ATOM 3788 O O . PHE A 1 470 ? -6.094 4.152 9.205 1.00 98.12 470 PHE A O 1
ATOM 3795 N N . TRP A 1 471 ? -7.472 5.876 8.834 1.00 96.94 471 TRP A N 1
ATOM 3796 C CA . TRP A 1 471 ? -8.475 5.045 8.153 1.00 96.94 471 TRP A CA 1
ATOM 3797 C C . TRP A 1 471 ? -7.909 4.423 6.876 1.00 96.94 471 TRP A C 1
ATOM 3799 O O . TRP A 1 471 ? -8.072 3.221 6.649 1.00 96.94 471 TRP A O 1
ATOM 3809 N N . ASN A 1 472 ? -7.206 5.230 6.080 1.00 96.94 472 ASN A N 1
ATOM 3810 C CA . ASN A 1 472 ? -6.546 4.792 4.856 1.00 96.94 472 ASN A CA 1
ATOM 3811 C C . ASN A 1 472 ? -5.470 3.728 5.158 1.00 96.94 472 ASN A C 1
ATOM 3813 O O . ASN A 1 472 ? -5.529 2.621 4.619 1.00 96.94 472 ASN A O 1
ATOM 3817 N N . LEU A 1 473 ? -4.588 3.999 6.128 1.00 97.50 473 LEU A N 1
ATOM 3818 C CA . LEU A 1 473 ? -3.567 3.071 6.623 1.00 97.50 473 LEU A CA 1
ATOM 3819 C C . LEU A 1 473 ? -4.178 1.741 7.070 1.00 97.50 473 LEU A C 1
ATOM 3821 O O . LEU A 1 473 ? -3.731 0.683 6.636 1.00 97.50 473 LEU A O 1
ATOM 3825 N N . TRP A 1 474 ? -5.223 1.759 7.901 1.00 97.06 474 TRP A N 1
ATOM 3826 C CA . TRP A 1 474 ? -5.883 0.530 8.341 1.00 97.06 474 TRP A CA 1
ATOM 3827 C C . TRP A 1 474 ? -6.493 -0.243 7.180 1.00 97.06 474 TRP A C 1
ATOM 3829 O O . TRP A 1 474 ? -6.413 -1.473 7.159 1.00 97.06 474 TRP A O 1
ATOM 3839 N N . SER A 1 475 ? -7.076 0.453 6.206 1.00 95.44 475 SER A N 1
ATOM 3840 C CA . SER A 1 475 ? -7.617 -0.201 5.022 1.00 95.44 475 SER A CA 1
ATOM 3841 C C . SER A 1 475 ? -6.527 -0.884 4.194 1.00 95.44 475 SER A C 1
ATOM 3843 O O . SER A 1 475 ? -6.746 -2.006 3.744 1.00 95.44 475 SER A O 1
ATOM 3845 N N . LEU A 1 476 ? -5.365 -0.249 4.028 1.00 94.50 476 LEU A N 1
ATOM 3846 C CA . LEU A 1 476 ? -4.215 -0.812 3.315 1.00 94.50 476 LEU A CA 1
ATOM 3847 C C . LEU A 1 476 ? -3.579 -1.983 4.087 1.00 94.50 476 LEU A C 1
ATOM 3849 O O . LEU A 1 476 ? -3.254 -3.020 3.510 1.00 94.50 476 LEU A O 1
ATOM 3853 N N . LEU A 1 477 ? -3.458 -1.875 5.414 1.00 93.69 477 LEU A N 1
ATOM 3854 C CA . LEU A 1 477 ? -2.885 -2.931 6.256 1.00 93.69 477 LEU A CA 1
ATOM 3855 C C . LEU A 1 477 ? -3.768 -4.176 6.327 1.00 93.69 477 LEU A C 1
ATOM 3857 O O . LEU A 1 477 ? -3.252 -5.295 6.265 1.00 93.69 477 LEU A O 1
ATOM 3861 N N . ARG A 1 478 ? -5.094 -4.009 6.433 1.00 93.62 478 ARG A N 1
ATOM 3862 C CA . ARG A 1 478 ? -6.033 -5.143 6.377 1.00 93.62 478 ARG A CA 1
ATOM 3863 C C . ARG A 1 478 ? -5.907 -5.906 5.067 1.00 93.62 478 ARG A C 1
ATOM 3865 O O . ARG A 1 478 ? -6.017 -7.125 5.087 1.00 93.62 478 ARG A O 1
ATOM 3872 N N . PHE A 1 479 ? -5.628 -5.193 3.981 1.00 88.62 479 PHE A N 1
ATOM 3873 C CA . PHE A 1 479 ? -5.448 -5.794 2.674 1.00 88.62 479 PHE A CA 1
ATOM 3874 C C . PHE A 1 479 ? -4.169 -6.652 2.589 1.00 88.62 479 PHE A C 1
ATOM 3876 O O . PHE A 1 479 ? -4.189 -7.736 2.016 1.00 88.62 479 PHE A O 1
ATOM 3883 N N . ARG A 1 480 ? -3.057 -6.209 3.197 1.00 83.81 480 ARG A N 1
ATOM 3884 C CA . ARG A 1 480 ? -1.726 -6.784 2.922 1.00 83.81 480 ARG A CA 1
ATOM 3885 C C . ARG A 1 480 ? -1.112 -7.667 4.015 1.00 83.81 480 ARG A C 1
ATOM 3887 O O . ARG A 1 480 ? -0.149 -8.381 3.770 1.00 83.81 480 ARG A O 1
ATOM 3894 N N . GLY A 1 481 ? -1.580 -7.604 5.252 1.00 79.12 481 GLY A N 1
ATOM 3895 C CA . GLY A 1 481 ? -0.924 -8.360 6.333 1.00 79.12 481 GLY A CA 1
ATOM 3896 C C . GLY A 1 481 ? -1.649 -8.351 7.667 1.00 79.12 481 GLY A C 1
ATOM 3897 O O . GLY A 1 481 ? -1.147 -8.891 8.655 1.00 79.12 481 GLY A O 1
ATOM 3898 N N . GLY A 1 482 ? -2.827 -7.735 7.693 1.00 89.75 482 GLY A N 1
ATOM 3899 C CA . GLY A 1 482 ? -3.627 -7.559 8.883 1.00 89.75 482 GLY A CA 1
ATOM 3900 C C . GLY A 1 482 ? -3.029 -6.555 9.875 1.00 89.75 482 GLY A C 1
ATOM 3901 O O . GLY A 1 482 ? -1.883 -6.112 9.761 1.00 89.75 482 GLY A O 1
ATOM 3902 N N . PRO A 1 483 ? -3.805 -6.210 10.912 1.00 95.50 483 PRO A N 1
ATOM 3903 C CA . PRO A 1 483 ? -3.392 -5.242 11.925 1.00 95.50 483 PRO A CA 1
ATOM 3904 C C . PRO A 1 483 ? -2.273 -5.754 12.847 1.00 95.50 483 PRO A C 1
ATOM 3906 O O . PRO A 1 483 ? -1.602 -4.959 13.500 1.00 95.50 483 PRO A O 1
ATOM 3909 N N . LYS A 1 484 ? -2.044 -7.075 12.898 1.00 95.38 484 LYS A N 1
ATOM 3910 C CA . LYS A 1 484 ? -1.086 -7.717 13.815 1.00 95.38 484 LYS A CA 1
ATOM 3911 C C . LYS A 1 484 ? 0.343 -7.204 13.639 1.00 95.38 484 LYS A C 1
ATOM 3913 O O . LYS A 1 484 ? 1.042 -7.023 14.631 1.00 95.38 484 LYS A O 1
ATOM 3918 N N . LYS A 1 485 ? 0.767 -6.961 12.393 1.00 94.38 485 LYS A N 1
ATOM 3919 C CA . LYS A 1 485 ? 2.118 -6.473 12.082 1.00 94.38 485 LYS A CA 1
ATOM 3920 C C . LYS A 1 485 ? 2.345 -5.097 12.710 1.00 94.38 485 LYS A C 1
ATOM 3922 O O . LYS A 1 485 ? 3.258 -4.960 13.511 1.00 94.38 485 LYS A O 1
ATOM 3927 N N . LEU A 1 486 ? 1.454 -4.134 12.456 1.00 96.69 486 LEU A N 1
ATOM 3928 C CA . LEU A 1 486 ? 1.519 -2.801 13.067 1.00 96.69 486 LEU A CA 1
ATOM 3929 C C . LEU A 1 486 ? 1.495 -2.865 14.601 1.00 96.69 486 LEU A C 1
ATOM 3931 O O . LEU A 1 486 ? 2.294 -2.198 15.244 1.00 96.69 486 LEU A O 1
ATOM 3935 N N . LEU A 1 487 ? 0.635 -3.699 15.194 1.00 97.25 487 LEU A N 1
ATOM 3936 C CA . LEU A 1 487 ? 0.571 -3.855 16.653 1.00 97.25 487 LEU A CA 1
ATOM 3937 C C . LEU A 1 487 ? 1.876 -4.399 17.250 1.00 97.25 487 LEU A C 1
ATOM 3939 O O . LEU A 1 487 ? 2.326 -3.900 18.277 1.00 97.25 487 LEU A O 1
ATOM 3943 N N . ARG A 1 488 ? 2.514 -5.373 16.588 1.00 96.56 488 ARG A N 1
ATOM 3944 C CA . ARG A 1 488 ? 3.829 -5.886 16.999 1.00 96.56 488 ARG A CA 1
ATOM 3945 C C . ARG A 1 488 ? 4.897 -4.797 16.912 1.00 96.56 488 ARG A C 1
ATOM 3947 O O . ARG A 1 488 ? 5.645 -4.621 17.866 1.00 96.56 488 ARG A O 1
ATOM 3954 N N . GLN A 1 489 ? 4.940 -4.050 15.806 1.00 96.62 489 GLN A N 1
ATOM 3955 C CA . GLN A 1 489 ? 5.895 -2.948 15.642 1.00 96.62 489 GLN A CA 1
ATOM 3956 C C . GLN A 1 489 ? 5.673 -1.842 16.684 1.00 96.62 489 GLN A C 1
ATOM 3958 O O . GLN A 1 489 ? 6.636 -1.313 17.222 1.00 96.62 489 GLN A O 1
ATOM 3963 N N . LEU A 1 490 ? 4.416 -1.522 17.011 1.00 97.38 490 LEU A N 1
ATOM 3964 C CA . LEU A 1 490 ? 4.077 -0.533 18.037 1.00 97.38 490 LEU A CA 1
ATOM 3965 C C . LEU A 1 490 ? 4.455 -0.985 19.442 1.00 97.38 490 LEU A C 1
ATOM 3967 O O . LEU A 1 490 ? 4.926 -0.156 20.205 1.00 97.38 490 LEU A O 1
ATOM 3971 N N . SER A 1 491 ? 4.284 -2.268 19.771 1.00 96.75 491 SER A N 1
ATOM 3972 C CA . SER A 1 491 ? 4.731 -2.804 21.060 1.00 96.75 491 SER A CA 1
ATOM 3973 C C . SER A 1 491 ? 6.252 -2.733 21.206 1.00 96.75 491 SER A C 1
ATOM 3975 O O . SER A 1 491 ? 6.741 -2.396 22.274 1.00 96.75 491 SER A O 1
ATOM 3977 N N . LEU A 1 492 ? 7.006 -3.035 20.144 1.00 96.00 492 LEU A N 1
ATOM 3978 C CA . LEU A 1 492 ? 8.467 -2.906 20.171 1.00 96.00 492 LEU A CA 1
ATOM 3979 C C . LEU A 1 492 ? 8.889 -1.427 20.233 1.00 96.00 492 LEU A C 1
ATOM 3981 O O . LEU A 1 492 ? 9.850 -1.068 20.909 1.00 96.00 492 LEU A O 1
ATOM 3985 N N . LEU A 1 493 ? 8.161 -0.546 19.538 1.00 95.62 493 LEU A N 1
ATOM 3986 C CA . LEU A 1 493 ? 8.429 0.890 19.561 1.00 95.62 493 LEU A CA 1
ATOM 3987 C C . LEU A 1 493 ? 8.099 1.507 20.929 1.00 95.62 493 LEU A C 1
ATOM 3989 O O . LEU A 1 493 ? 8.833 2.380 21.373 1.00 95.62 493 LEU A O 1
ATOM 3993 N N . SER A 1 494 ? 7.045 1.049 21.614 1.00 95.69 494 SER A N 1
ATOM 3994 C CA . SER A 1 494 ? 6.691 1.525 22.960 1.00 95.69 494 SER A CA 1
ATOM 3995 C C . SER A 1 494 ? 7.692 1.104 24.029 1.00 95.69 494 SER A C 1
ATOM 3997 O O . SER A 1 494 ? 7.834 1.798 25.029 1.00 95.69 494 SER A O 1
ATOM 3999 N N . ASP A 1 495 ? 8.390 -0.014 23.815 1.00 95.12 495 ASP A N 1
ATOM 4000 C CA . ASP A 1 495 ? 9.448 -0.468 24.722 1.00 95.12 495 ASP A CA 1
ATOM 4001 C C . ASP A 1 495 ? 10.706 0.419 24.604 1.00 95.12 495 ASP A C 1
ATOM 4003 O O . ASP A 1 495 ? 11.468 0.536 25.557 1.00 95.12 495 ASP A O 1
ATOM 4007 N N . SER A 1 496 ? 10.912 1.084 23.457 1.00 92.69 496 SER A N 1
ATOM 4008 C CA . SER A 1 496 ? 12.073 1.959 23.210 1.00 92.69 496 SER A CA 1
ATOM 4009 C C . SER A 1 496 ? 11.772 3.456 23.313 1.00 92.69 496 SER A C 1
ATOM 4011 O O . SER A 1 496 ? 12.683 4.254 23.533 1.00 92.69 496 SER A O 1
ATOM 4013 N N . ARG A 1 497 ? 10.517 3.876 23.117 1.00 92.75 497 ARG A N 1
ATOM 4014 C CA . ARG A 1 497 ? 10.113 5.288 23.081 1.00 92.75 497 ARG A CA 1
ATOM 4015 C C . ARG A 1 497 ? 8.758 5.484 23.741 1.00 92.75 497 ARG A C 1
ATOM 4017 O O . ARG A 1 497 ? 7.846 4.681 23.570 1.00 92.75 497 ARG A O 1
ATOM 4024 N N . THR A 1 498 ? 8.583 6.622 24.408 1.00 93.06 498 THR A N 1
ATOM 4025 C CA . THR A 1 498 ? 7.284 6.995 24.967 1.00 93.06 498 THR A CA 1
ATOM 4026 C C . THR A 1 498 ? 6.302 7.340 23.849 1.00 93.06 498 THR A C 1
ATOM 4028 O O . THR A 1 498 ? 6.460 8.303 23.094 1.00 93.06 498 THR A O 1
ATOM 4031 N N . VAL A 1 499 ? 5.262 6.521 23.720 1.00 95.94 499 VAL A N 1
ATOM 4032 C CA . VAL A 1 499 ? 4.165 6.739 22.786 1.00 95.94 499 VAL A CA 1
ATOM 4033 C C . VAL A 1 499 ? 3.049 7.484 23.520 1.00 95.94 499 VAL A C 1
ATOM 4035 O O . VAL A 1 499 ? 2.692 7.141 24.645 1.00 95.94 499 VAL A O 1
ATOM 4038 N N . SER A 1 500 ? 2.498 8.538 22.913 1.00 95.69 500 SER A N 1
ATOM 4039 C CA . SER A 1 500 ? 1.465 9.336 23.580 1.00 95.69 500 SER A CA 1
ATOM 4040 C C . SER A 1 500 ? 0.115 8.611 23.619 1.00 95.69 500 SER A C 1
ATOM 4042 O O . SER A 1 500 ? -0.326 8.022 22.627 1.00 95.69 500 SER A O 1
ATOM 4044 N N . SER A 1 501 ? -0.593 8.719 24.749 1.00 95.25 501 SER A N 1
ATOM 4045 C CA . SER A 1 501 ? -1.947 8.165 24.911 1.00 95.25 501 SER A CA 1
ATOM 4046 C C . SER A 1 501 ? -2.909 8.650 23.816 1.00 95.25 501 SER A C 1
ATOM 4048 O O . SER A 1 501 ? -3.632 7.850 23.219 1.00 95.25 501 SER A O 1
ATOM 4050 N N . ALA A 1 502 ? -2.848 9.941 23.462 1.00 95.12 502 ALA A N 1
ATOM 4051 C CA . ALA A 1 502 ? -3.682 10.528 22.413 1.00 95.12 502 ALA A CA 1
ATOM 4052 C C . ALA A 1 502 ? -3.438 9.904 21.025 1.00 95.12 502 ALA A C 1
ATOM 4054 O O . ALA A 1 502 ? -4.382 9.741 20.249 1.00 95.12 502 ALA A O 1
ATOM 4055 N N . PHE A 1 503 ? -2.193 9.531 20.706 1.00 96.94 503 PHE A N 1
ATOM 4056 C CA . PHE A 1 503 ? -1.872 8.830 19.462 1.00 96.94 503 PHE A CA 1
ATOM 4057 C C . PHE A 1 503 ? -2.483 7.428 19.441 1.00 96.94 503 PHE A C 1
ATOM 4059 O O . PHE A 1 503 ? -3.204 7.100 18.497 1.00 96.94 503 PHE A O 1
ATOM 4066 N N . LEU A 1 504 ? -2.250 6.627 20.489 1.00 96.94 504 LEU A N 1
ATOM 4067 C CA . LEU A 1 504 ? -2.791 5.267 20.572 1.00 96.94 504 LEU A CA 1
ATOM 4068 C C . LEU A 1 504 ? -4.319 5.284 20.552 1.00 96.94 504 LEU A C 1
ATOM 4070 O O . LEU A 1 504 ? -4.926 4.476 19.853 1.00 96.94 504 LEU A O 1
ATOM 4074 N N . GLN A 1 505 ? -4.943 6.255 21.224 1.00 95.62 505 GLN A N 1
ATOM 4075 C CA . GLN A 1 505 ? -6.388 6.447 21.199 1.00 95.62 505 GLN A CA 1
ATOM 4076 C C . GLN A 1 505 ? -6.901 6.763 19.785 1.00 95.62 505 GLN A C 1
ATOM 4078 O O . GLN A 1 505 ? -7.864 6.145 19.329 1.00 95.62 505 GLN A O 1
ATOM 4083 N N . ARG A 1 506 ? -6.280 7.703 19.057 1.00 96.62 506 ARG A N 1
ATOM 4084 C CA . ARG A 1 506 ? -6.682 8.033 17.674 1.00 96.62 506 ARG A CA 1
ATOM 4085 C C . ARG A 1 506 ? -6.494 6.848 16.733 1.00 96.62 506 ARG A C 1
ATOM 4087 O O . ARG A 1 506 ? -7.381 6.536 15.935 1.00 96.62 506 ARG A O 1
ATOM 4094 N N . LEU A 1 507 ? -5.368 6.156 16.846 1.00 97.38 507 LEU A N 1
ATOM 4095 C CA . LEU A 1 507 ? -5.073 4.982 16.037 1.00 97.38 507 LEU A CA 1
ATOM 4096 C C . LEU A 1 507 ? -6.062 3.837 16.330 1.00 97.38 507 LEU A C 1
ATOM 4098 O O . LEU A 1 507 ? -6.571 3.193 15.411 1.00 97.38 507 LEU A O 1
ATOM 4102 N N . ALA A 1 508 ? -6.422 3.643 17.599 1.00 96.38 508 ALA A N 1
ATOM 4103 C CA . ALA A 1 508 ? -7.424 2.677 18.022 1.00 96.38 508 ALA A CA 1
ATOM 4104 C C . ALA A 1 508 ? -8.823 3.050 17.523 1.00 96.38 508 ALA A C 1
ATOM 4106 O O . ALA A 1 508 ? -9.520 2.204 16.964 1.00 96.38 508 ALA A O 1
ATOM 4107 N N . TRP A 1 509 ? -9.216 4.321 17.634 1.00 95.25 509 TRP A N 1
ATOM 4108 C CA . TRP A 1 509 ? -10.515 4.814 17.171 1.00 95.25 509 TRP A CA 1
ATOM 4109 C C . TRP A 1 509 ? -10.713 4.562 15.676 1.00 95.25 509 TRP A C 1
ATOM 4111 O O . TRP A 1 509 ? -11.778 4.111 15.246 1.00 95.25 509 TRP A O 1
ATOM 4121 N N . THR A 1 510 ? -9.684 4.833 14.878 1.00 96.88 510 THR A N 1
ATOM 4122 C CA . THR A 1 510 ? -9.702 4.682 13.416 1.00 96.88 510 THR A CA 1
ATOM 4123 C C . THR A 1 510 ? -9.627 3.231 12.956 1.00 96.88 510 THR A C 1
ATOM 4125 O O . THR A 1 510 ? -10.116 2.909 11.875 1.00 96.88 510 THR A O 1
ATOM 4128 N N . SER A 1 511 ? -9.124 2.328 13.802 1.00 96.25 511 SER A N 1
ATOM 4129 C CA . SER A 1 511 ? -9.045 0.897 13.490 1.00 96.25 511 SER A CA 1
ATOM 4130 C C . SER A 1 511 ? -10.402 0.236 13.289 1.00 96.25 511 SER A C 1
ATOM 4132 O O . SER A 1 511 ? -10.461 -0.817 12.667 1.00 96.25 511 SER A O 1
ATOM 4134 N N . ASN A 1 512 ? -11.485 0.814 13.820 1.00 93.81 512 ASN A N 1
ATOM 4135 C CA . ASN A 1 512 ? -12.847 0.272 13.762 1.00 93.81 512 ASN A CA 1
ATOM 4136 C C . ASN A 1 512 ? -12.972 -1.224 14.151 1.00 93.81 512 ASN A C 1
ATOM 4138 O O . ASN A 1 512 ? -13.974 -1.863 13.821 1.00 93.81 512 ASN A O 1
ATOM 4142 N N . ASP A 1 513 ? -11.967 -1.758 14.849 1.00 92.75 513 ASP A N 1
ATOM 4143 C CA . ASP A 1 513 ? -11.830 -3.136 15.302 1.00 92.75 513 ASP A CA 1
ATOM 4144 C C . ASP A 1 513 ? -11.543 -3.111 16.808 1.00 92.75 513 ASP A C 1
ATOM 4146 O O . ASP A 1 513 ? -10.529 -2.581 17.266 1.00 92.75 513 ASP A O 1
ATOM 4150 N N . HIS A 1 514 ? -12.457 -3.684 17.591 1.00 87.88 514 HIS A N 1
ATOM 4151 C CA . HIS A 1 514 ? -12.351 -3.694 19.048 1.00 87.88 514 HIS A CA 1
ATOM 4152 C C . HIS A 1 514 ? -11.112 -4.456 19.535 1.00 87.88 514 HIS A C 1
ATOM 4154 O O . HIS A 1 514 ? -10.558 -4.107 20.573 1.00 87.88 514 HIS A O 1
ATOM 4160 N N . ARG A 1 515 ? -10.647 -5.471 18.791 1.00 86.94 515 ARG A N 1
ATOM 4161 C CA . ARG A 1 515 ? -9.461 -6.251 19.168 1.00 86.94 515 ARG A CA 1
ATOM 4162 C C . ARG A 1 515 ? -8.211 -5.386 19.081 1.00 86.94 515 ARG A C 1
ATOM 4164 O O . ARG A 1 515 ? -7.391 -5.380 19.991 1.00 86.94 515 ARG A O 1
ATOM 4171 N N . VAL A 1 516 ? -8.096 -4.626 17.993 1.00 94.69 516 VAL A N 1
ATOM 4172 C CA . VAL A 1 516 ? -6.995 -3.683 17.773 1.00 94.69 516 VAL A CA 1
ATOM 4173 C C . VAL A 1 516 ? -7.021 -2.588 18.834 1.00 94.69 516 VAL A C 1
ATOM 4175 O O . VAL A 1 516 ? -5.980 -2.278 19.406 1.00 94.69 516 VAL A O 1
ATOM 4178 N N . ALA A 1 517 ? -8.203 -2.051 19.150 1.00 93.50 517 ALA A N 1
ATOM 4179 C CA . ALA A 1 517 ? -8.349 -1.038 20.188 1.00 93.50 517 ALA A CA 1
ATOM 4180 C C . ALA A 1 517 ? -7.907 -1.535 21.574 1.00 93.50 517 ALA A C 1
ATOM 4182 O O . ALA A 1 517 ? -7.170 -0.837 22.266 1.00 93.50 517 ALA A O 1
ATOM 4183 N N . LEU A 1 518 ? -8.298 -2.752 21.960 1.00 88.69 518 LEU A N 1
ATOM 4184 C CA . LEU A 1 518 ? -7.886 -3.350 23.233 1.00 88.69 518 LEU A CA 1
ATOM 4185 C C . LEU A 1 518 ? -6.378 -3.614 23.290 1.00 88.69 518 LEU A C 1
ATOM 4187 O O . LEU A 1 518 ? -5.755 -3.328 24.308 1.00 88.69 518 LEU A O 1
ATOM 4191 N N . LEU A 1 519 ? -5.775 -4.088 22.196 1.00 94.06 519 LEU A N 1
ATOM 4192 C CA . LEU A 1 519 ? -4.327 -4.308 22.125 1.00 94.06 519 LEU A CA 1
ATOM 4193 C C . LEU A 1 519 ? -3.537 -2.994 22.200 1.00 94.06 519 LEU A C 1
ATOM 4195 O O . LEU A 1 519 ? -2.535 -2.926 22.904 1.00 94.06 519 LEU A O 1
ATOM 4199 N N . LEU A 1 520 ? -4.005 -1.927 21.548 1.00 95.62 520 LEU A N 1
ATOM 4200 C CA . LEU A 1 520 ? -3.394 -0.596 21.669 1.00 95.62 520 LEU A CA 1
ATOM 4201 C C . LEU A 1 520 ? -3.534 -0.024 23.086 1.00 95.62 520 LEU A C 1
ATOM 4203 O O . LEU A 1 520 ? -2.598 0.592 23.588 1.00 95.62 520 LEU A O 1
ATOM 4207 N N . HIS A 1 521 ? -4.667 -0.258 23.752 1.00 93.19 521 HIS A N 1
ATOM 4208 C CA . HIS A 1 521 ? -4.837 0.119 25.155 1.00 93.19 521 HIS A CA 1
ATOM 4209 C C . HIS A 1 521 ? -3.909 -0.684 26.073 1.00 93.19 521 HIS A C 1
ATOM 4211 O O . HIS A 1 521 ? -3.394 -0.156 27.054 1.00 93.19 521 HIS A O 1
ATOM 4217 N N . PHE A 1 522 ? -3.702 -1.969 25.786 1.00 90.94 522 PHE A N 1
ATOM 4218 C CA . PHE A 1 522 ? -2.769 -2.799 26.541 1.00 90.94 522 PHE A CA 1
ATOM 4219 C C . PHE A 1 522 ? -1.330 -2.288 26.408 1.00 90.94 522 PHE A C 1
ATOM 4221 O O . PHE A 1 522 ? -0.647 -2.155 27.419 1.00 90.94 522 PHE A O 1
ATOM 4228 N N . ILE A 1 523 ? -0.906 -1.918 25.192 1.00 94.38 523 ILE A N 1
ATOM 4229 C CA . ILE A 1 523 ? 0.399 -1.281 24.946 1.00 94.38 523 ILE A CA 1
ATOM 4230 C C . ILE A 1 523 ? 0.549 -0.007 25.793 1.00 94.38 523 ILE A C 1
ATOM 4232 O O . ILE A 1 523 ? 1.571 0.169 26.450 1.00 94.38 523 ILE A O 1
ATOM 4236 N N . LEU A 1 524 ? -0.489 0.836 25.851 1.00 93.94 524 LEU A N 1
ATOM 4237 C CA . LEU A 1 524 ? -0.489 2.039 26.688 1.00 93.94 524 LEU A CA 1
ATOM 4238 C C . LEU A 1 524 ? -0.327 1.713 28.183 1.00 93.94 524 LEU A C 1
ATOM 4240 O O . LEU A 1 524 ? 0.539 2.273 28.849 1.00 93.94 524 LEU A O 1
ATOM 4244 N N . CYS A 1 525 ? -1.114 0.764 28.703 1.00 89.50 525 CYS A N 1
ATOM 4245 C CA . CYS A 1 525 ? -1.013 0.343 30.103 1.00 89.50 525 CYS A CA 1
ATOM 4246 C C . CYS A 1 525 ? 0.368 -0.215 30.454 1.00 89.50 525 CYS A C 1
ATOM 4248 O O . CYS A 1 525 ? 0.863 0.058 31.546 1.00 89.50 525 CYS A O 1
ATOM 4250 N N . LYS A 1 526 ? 0.976 -0.987 29.544 1.00 92.31 526 LYS A N 1
ATOM 4251 C CA . LYS A 1 526 ? 2.326 -1.530 29.723 1.00 92.31 526 LYS A CA 1
ATOM 4252 C C . LYS A 1 526 ? 3.353 -0.401 29.853 1.00 92.31 526 LYS A C 1
ATOM 4254 O O . LYS A 1 526 ? 4.211 -0.475 30.722 1.00 92.31 526 LYS A O 1
ATOM 4259 N N . GLN A 1 527 ? 3.236 0.644 29.032 1.00 93.44 527 GLN A N 1
ATOM 4260 C CA . GLN A 1 527 ? 4.167 1.775 29.027 1.00 93.44 527 GLN A CA 1
ATOM 4261 C C . GLN A 1 527 ? 4.073 2.636 30.297 1.00 93.44 527 GLN A C 1
ATOM 4263 O O . GLN A 1 527 ? 5.089 3.088 30.812 1.00 93.44 527 GLN A O 1
ATOM 4268 N N . GLU A 1 528 ? 2.865 2.894 30.802 1.00 89.56 528 GLU A N 1
ATOM 4269 C CA . GLU A 1 528 ? 2.663 3.834 31.917 1.00 89.56 528 GLU A CA 1
ATOM 4270 C C . GLU A 1 528 ? 2.727 3.170 33.302 1.00 89.56 528 GLU A C 1
ATOM 4272 O O . GLU A 1 528 ? 2.651 3.863 34.319 1.00 89.56 528 GLU A O 1
ATOM 4277 N N . GLY A 1 529 ? 2.829 1.835 33.369 1.00 86.38 529 GLY A N 1
ATOM 4278 C CA . GLY A 1 529 ? 2.922 1.067 34.620 1.00 86.38 529 GLY A CA 1
ATOM 4279 C C . GLY A 1 529 ? 1.711 1.214 35.552 1.00 86.38 529 GLY A C 1
ATOM 4280 O O . GLY A 1 529 ? 1.714 0.712 36.673 1.00 86.38 529 GLY A O 1
ATOM 4281 N N . ARG A 1 530 ? 0.662 1.922 35.117 1.00 80.19 530 ARG A N 1
ATOM 4282 C CA . ARG A 1 530 ? -0.545 2.214 35.892 1.00 80.19 530 ARG A CA 1
ATOM 4283 C C . ARG A 1 530 ? -1.774 1.957 35.037 1.00 80.19 530 ARG A C 1
ATOM 4285 O O . ARG A 1 530 ? -1.884 2.437 33.912 1.00 80.19 530 ARG A O 1
ATOM 4292 N N . VAL A 1 531 ? -2.762 1.272 35.605 1.00 63.25 531 VAL A N 1
ATOM 4293 C CA . VAL A 1 531 ? -4.083 1.095 34.987 1.00 63.25 531 VAL A CA 1
ATOM 4294 C C . VAL A 1 531 ? -4.924 2.354 35.226 1.00 63.25 531 VAL A C 1
ATOM 4296 O O . VAL A 1 531 ? -5.930 2.313 35.928 1.00 63.25 531 VAL A O 1
ATOM 4299 N N . ARG A 1 532 ? -4.516 3.515 34.697 1.00 71.12 532 ARG A N 1
ATOM 4300 C CA . ARG A 1 532 ? -5.434 4.666 34.655 1.00 71.12 532 ARG A CA 1
ATOM 4301 C C . ARG A 1 532 ? -6.339 4.539 33.432 1.00 71.12 532 ARG A C 1
ATOM 4303 O O . ARG A 1 532 ? -5.972 3.962 32.409 1.00 71.12 532 ARG A O 1
ATOM 4310 N N . ASN A 1 533 ? -7.556 5.058 33.544 1.00 63.91 533 ASN A N 1
ATOM 4311 C CA . ASN A 1 533 ? -8.496 5.119 32.430 1.00 63.91 533 ASN A CA 1
ATOM 4312 C C . ASN A 1 533 ? -8.111 6.275 31.501 1.00 63.91 533 ASN A C 1
ATOM 4314 O O . ASN A 1 533 ? -8.743 7.326 31.504 1.00 63.91 533 ASN A O 1
ATOM 4318 N N . PHE A 1 534 ? -7.047 6.084 30.724 1.00 72.69 534 PHE A N 1
ATOM 4319 C CA . PHE A 1 534 ? -6.522 7.112 29.828 1.00 72.69 534 PHE A CA 1
ATOM 4320 C C . PHE A 1 534 ? -7.470 7.444 28.672 1.00 72.69 534 PHE A C 1
ATOM 4322 O O . PHE A 1 534 ? -7.349 8.503 28.060 1.00 72.69 534 PHE A O 1
ATOM 4329 N N . TRP A 1 535 ? -8.408 6.546 28.353 1.00 87.56 535 TRP A N 1
ATOM 4330 C CA . TRP A 1 535 ? -9.374 6.744 27.278 1.00 87.56 535 TRP A CA 1
ATOM 4331 C C . TRP A 1 535 ? -10.771 7.030 27.830 1.00 87.56 535 TRP A C 1
ATOM 4333 O O . TRP A 1 535 ? -11.309 6.306 28.670 1.00 87.56 535 TRP A O 1
ATOM 4343 N N . TRP A 1 536 ? -11.362 8.098 27.305 1.00 81.31 536 TRP A N 1
ATOM 4344 C CA . TRP A 1 536 ? -12.695 8.600 27.623 1.00 81.31 536 TRP A CA 1
ATOM 4345 C C . TRP A 1 536 ? -13.758 7.504 27.461 1.00 81.31 536 TRP A C 1
ATOM 4347 O O . TRP A 1 536 ? -13.727 6.783 26.467 1.00 81.31 536 TRP A O 1
ATOM 4357 N N . PRO A 1 537 ? -14.775 7.427 28.333 1.00 72.56 537 PRO A N 1
ATOM 4358 C CA . PRO A 1 537 ? -15.853 6.440 28.215 1.00 72.56 537 PRO A CA 1
ATOM 4359 C C . PRO A 1 537 ? -16.533 6.390 26.833 1.00 72.56 537 PRO A C 1
ATOM 4361 O O . PRO A 1 537 ? -16.860 5.321 26.326 1.00 72.56 537 PRO A O 1
ATOM 4364 N N . ALA A 1 538 ? -16.691 7.549 26.180 1.00 74.56 538 ALA A N 1
ATOM 4365 C CA . ALA A 1 538 ? -17.283 7.648 24.843 1.00 74.56 538 ALA A CA 1
ATOM 4366 C C . ALA A 1 538 ? -16.467 6.919 23.761 1.00 74.56 538 ALA A C 1
ATOM 4368 O O . ALA A 1 538 ? -17.015 6.522 22.733 1.00 74.56 538 ALA A O 1
ATOM 4369 N N . PHE A 1 539 ? -15.166 6.717 23.992 1.00 86.62 539 PHE A N 1
ATOM 4370 C CA . PHE A 1 539 ? -14.328 5.899 23.126 1.00 86.62 539 PHE A CA 1
ATOM 4371 C C . PHE A 1 539 ? -14.840 4.453 23.082 1.00 86.62 539 PHE A C 1
ATOM 4373 O O . PHE A 1 539 ? -15.006 3.879 22.004 1.00 86.62 539 PHE A O 1
ATOM 4380 N N . TRP A 1 540 ? -15.114 3.877 24.254 1.00 83.88 540 TRP A N 1
ATOM 4381 C CA . TRP A 1 540 ? -15.511 2.477 24.384 1.00 83.88 540 TRP A CA 1
ATOM 4382 C C . TRP A 1 540 ? -16.935 2.222 23.898 1.00 83.88 540 TRP A C 1
ATOM 4384 O O . TRP A 1 540 ? -17.180 1.164 23.322 1.00 83.88 540 TRP A O 1
ATOM 4394 N N . ASP A 1 541 ? -17.830 3.210 23.991 1.00 78.44 541 ASP A N 1
ATOM 4395 C CA . ASP A 1 541 ? -19.196 3.125 23.448 1.00 78.44 541 ASP A CA 1
ATOM 4396 C C . ASP A 1 541 ? -19.233 2.725 21.968 1.00 78.44 541 ASP A C 1
ATOM 4398 O O . ASP A 1 541 ? -20.095 1.955 21.541 1.00 78.44 541 ASP A O 1
ATOM 4402 N N . LYS A 1 542 ? -18.270 3.212 21.174 1.00 84.31 542 LYS A N 1
ATOM 4403 C CA . LYS A 1 542 ? -18.164 2.880 19.746 1.00 84.31 542 LYS A CA 1
ATOM 4404 C C . LYS A 1 542 ? -17.952 1.384 19.516 1.00 84.31 542 LYS A C 1
ATOM 4406 O O . LYS A 1 542 ? -18.517 0.808 18.585 1.00 84.31 542 LYS A O 1
ATOM 4411 N N . PHE A 1 543 ? -17.096 0.763 20.321 1.00 82.12 543 PHE A N 1
ATOM 4412 C CA . PHE A 1 543 ? -16.738 -0.650 20.178 1.00 82.12 543 PHE A CA 1
ATOM 4413 C C . PHE A 1 543 ? -17.739 -1.562 20.875 1.00 82.12 543 PHE A C 1
ATOM 4415 O O . PHE A 1 543 ? -17.975 -2.679 20.413 1.00 82.12 543 PHE A O 1
ATOM 4422 N N . ALA A 1 544 ? -18.376 -1.042 21.918 1.00 69.38 544 ALA A N 1
ATOM 4423 C CA . ALA A 1 544 ? -19.398 -1.719 22.678 1.00 69.38 544 ALA A CA 1
ATOM 4424 C C . ALA A 1 544 ? -20.573 -2.180 21.803 1.00 69.38 544 ALA A C 1
ATOM 4426 O O . ALA A 1 544 ? -20.899 -3.367 21.734 1.00 69.38 544 ALA A O 1
ATOM 4427 N N . ALA A 1 545 ? -21.146 -1.269 21.016 1.00 69.75 545 ALA A N 1
ATOM 4428 C CA . ALA A 1 545 ? -22.277 -1.593 20.147 1.00 69.75 545 ALA A CA 1
ATOM 4429 C C . ALA A 1 545 ? -21.998 -2.783 19.199 1.00 69.75 545 ALA A C 1
ATOM 4431 O O . ALA A 1 545 ? -22.896 -3.574 18.915 1.00 69.75 545 ALA A O 1
ATOM 4432 N N . LYS A 1 546 ? -20.741 -2.958 18.763 1.00 68.19 546 LYS A N 1
ATOM 4433 C CA . LYS A 1 546 ? -20.325 -3.993 17.801 1.00 68.19 546 LYS A CA 1
ATOM 4434 C C . LYS A 1 546 ? -20.092 -5.384 18.396 1.00 68.19 546 LYS A C 1
ATOM 4436 O O . LYS A 1 546 ? -20.058 -6.348 17.638 1.00 68.19 546 LYS A O 1
ATOM 4441 N N . GLN A 1 547 ? -19.896 -5.509 19.708 1.00 62.56 547 GLN A N 1
ATOM 4442 C CA . GLN A 1 547 ? -19.555 -6.791 20.345 1.00 62.56 547 GLN A CA 1
ATOM 4443 C C . GLN A 1 547 ? -20.767 -7.636 20.762 1.00 62.56 547 GLN A C 1
ATOM 4445 O O . GLN A 1 547 ? -20.604 -8.822 21.044 1.00 62.56 547 GLN A O 1
ATOM 4450 N N . THR A 1 548 ? -21.975 -7.067 20.760 1.00 54.84 548 THR A N 1
ATOM 4451 C CA . THR A 1 548 ? -23.201 -7.732 21.245 1.00 54.84 548 THR A CA 1
ATOM 4452 C C . THR A 1 548 ? -23.594 -8.989 20.475 1.00 54.84 548 THR A C 1
ATOM 4454 O O . THR A 1 548 ? -24.317 -9.818 21.014 1.00 54.84 548 THR A O 1
ATOM 4457 N N . THR A 1 549 ? -23.125 -9.168 19.240 1.00 52.88 549 THR A N 1
ATOM 4458 C CA . THR A 1 549 ? -23.617 -10.257 18.392 1.00 52.88 549 THR A CA 1
ATOM 4459 C C . THR A 1 549 ? -22.828 -11.562 18.524 1.00 52.88 549 THR A C 1
ATOM 4461 O O . THR A 1 549 ? -23.435 -12.612 18.335 1.00 52.88 549 THR A O 1
ATOM 4464 N N . ARG A 1 550 ? -21.524 -11.562 18.875 1.00 52.75 550 ARG A N 1
ATOM 4465 C CA . ARG A 1 550 ? -20.702 -12.793 19.045 1.00 52.75 550 ARG A CA 1
ATOM 4466 C C . ARG A 1 550 ? -19.433 -12.568 19.898 1.00 52.75 550 ARG A C 1
ATOM 4468 O O . ARG A 1 550 ? -18.363 -12.296 19.345 1.00 52.75 550 ARG A O 1
ATOM 4475 N N . TRP A 1 551 ? -19.501 -12.747 21.222 1.00 53.19 551 TRP A N 1
ATOM 4476 C CA . TRP A 1 551 ? -18.302 -12.761 22.084 1.00 53.19 551 TRP A CA 1
ATOM 4477 C C . TRP A 1 551 ? -17.521 -14.076 21.897 1.00 53.19 551 TRP A C 1
ATOM 4479 O O . TRP A 1 551 ? -18.007 -15.145 22.257 1.00 53.19 551 TRP A O 1
ATOM 4489 N N . LYS A 1 552 ? -16.326 -14.019 21.289 1.00 48.00 552 LYS A N 1
ATOM 4490 C CA . LYS A 1 552 ? -15.517 -15.203 20.915 1.00 48.00 552 LYS A CA 1
ATOM 4491 C C . LYS A 1 552 ? -14.077 -15.205 21.461 1.00 48.00 552 LYS A C 1
ATOM 4493 O O . LYS A 1 552 ? -13.280 -16.017 21.005 1.00 48.00 552 LYS A O 1
ATOM 4498 N N . TYR A 1 553 ? -13.708 -14.322 22.396 1.00 51.44 553 TYR A N 1
ATOM 4499 C CA . TYR A 1 553 ? -12.301 -14.198 22.827 1.00 51.44 553 TYR A CA 1
ATOM 4500 C C . TYR A 1 553 ? -12.099 -14.555 24.302 1.00 51.44 553 TYR A C 1
ATOM 4502 O O . TYR A 1 553 ? -12.627 -13.850 25.160 1.00 51.44 553 TYR A O 1
ATOM 4510 N N . PRO A 1 554 ? -11.307 -15.603 24.594 1.00 50.28 554 PRO A N 1
ATOM 4511 C CA . PRO A 1 554 ? -10.873 -15.947 25.948 1.00 50.28 554 PRO A CA 1
ATOM 4512 C C . PRO A 1 554 ? -9.761 -15.059 26.518 1.00 50.28 554 PRO A C 1
ATOM 4514 O O . PRO A 1 554 ? -9.500 -15.090 27.707 1.00 50.28 554 PRO A O 1
ATOM 4517 N N . GLN A 1 555 ? -9.101 -14.253 25.682 1.00 42.69 555 GLN A N 1
ATOM 4518 C CA . GLN A 1 555 ? -7.927 -13.466 26.090 1.00 42.69 555 GLN A CA 1
ATOM 4519 C C . GLN A 1 555 ? -8.266 -12.074 26.640 1.00 42.69 555 GLN A C 1
ATOM 4521 O O . GLN A 1 555 ? -7.407 -11.413 27.213 1.00 42.69 555 GLN A O 1
ATOM 4526 N N . ILE A 1 556 ? -9.489 -11.593 26.414 1.00 50.94 556 ILE A N 1
ATOM 4527 C CA . ILE A 1 556 ? -9.946 -10.307 26.942 1.00 50.94 556 ILE A CA 1
ATOM 4528 C C . ILE A 1 556 ? -10.815 -10.636 28.133 1.00 50.94 556 ILE A C 1
ATOM 4530 O O . ILE A 1 556 ? -11.941 -11.095 27.948 1.00 50.94 556 ILE A O 1
ATOM 4534 N N . ASP A 1 557 ? -10.277 -10.386 29.320 1.00 61.03 557 ASP A N 1
ATOM 4535 C CA . ASP A 1 557 ? -10.986 -10.617 30.563 1.00 61.03 557 ASP A CA 1
ATOM 4536 C C . ASP A 1 557 ? -12.220 -9.687 30.637 1.00 61.03 557 ASP A C 1
ATOM 4538 O O . ASP A 1 557 ? -12.068 -8.462 30.771 1.00 61.03 557 ASP A O 1
ATOM 4542 N N . PRO A 1 558 ? -13.451 -10.227 30.519 1.00 57.84 558 PRO A N 1
ATOM 4543 C CA . PRO A 1 558 ? -14.682 -9.447 30.629 1.00 57.84 558 PRO A CA 1
ATOM 4544 C C . PRO A 1 558 ? -14.766 -8.737 31.982 1.00 57.84 558 PRO A C 1
ATOM 4546 O O . PRO A 1 558 ? -15.346 -7.655 32.067 1.00 57.84 558 PRO A O 1
ATOM 4549 N N . ILE A 1 559 ? -14.130 -9.309 33.013 1.00 62.91 559 ILE A N 1
ATOM 4550 C CA . ILE A 1 559 ? -14.006 -8.730 34.350 1.00 62.91 559 ILE A CA 1
ATOM 4551 C C . ILE A 1 559 ? -13.249 -7.415 34.287 1.00 62.91 559 ILE A C 1
ATOM 4553 O O . ILE A 1 559 ? -13.666 -6.432 34.890 1.00 62.91 559 ILE A O 1
ATOM 4557 N N . LEU A 1 560 ? -12.145 -7.366 33.548 1.00 64.25 560 LEU A N 1
ATOM 4558 C CA . LEU A 1 560 ? -11.300 -6.182 33.482 1.00 64.25 560 LEU A CA 1
ATOM 4559 C C . LEU A 1 560 ? -12.012 -5.032 32.759 1.00 64.25 560 LEU A C 1
ATOM 4561 O O . LEU A 1 560 ? -11.882 -3.875 33.160 1.00 64.25 560 LEU A O 1
ATOM 4565 N N . LEU A 1 561 ? -12.819 -5.341 31.737 1.00 63.72 561 LEU A N 1
ATOM 4566 C CA . LEU A 1 561 ? -13.675 -4.355 31.074 1.00 63.72 561 LEU A CA 1
ATOM 4567 C C . LEU A 1 561 ? -14.807 -3.886 32.000 1.00 63.72 561 LEU A C 1
ATOM 4569 O O . LEU A 1 561 ? -15.016 -2.682 32.145 1.00 63.72 561 LEU A O 1
ATOM 4573 N N . ALA A 1 562 ? -15.493 -4.823 32.657 1.00 64.00 562 ALA A N 1
ATOM 4574 C CA . ALA A 1 562 ? -16.561 -4.539 33.605 1.00 64.00 562 ALA A CA 1
ATOM 4575 C C . ALA A 1 562 ? -16.063 -3.673 34.768 1.00 64.00 562 ALA A C 1
ATOM 4577 O O . ALA A 1 562 ? -16.572 -2.572 34.944 1.00 64.00 562 ALA A O 1
ATOM 4578 N N . ARG A 1 563 ? -14.993 -4.082 35.463 1.00 65.50 563 ARG A N 1
ATOM 4579 C CA . ARG A 1 563 ? -14.340 -3.312 36.538 1.00 65.50 563 ARG A CA 1
ATOM 4580 C C . ARG A 1 563 ? -13.995 -1.897 36.106 1.00 65.50 563 ARG A C 1
ATOM 4582 O O . ARG A 1 563 ? -14.246 -0.953 36.850 1.00 65.50 563 ARG A O 1
ATOM 4589 N N . LYS A 1 564 ? -13.447 -1.726 34.899 1.00 64.81 564 LYS A N 1
ATOM 4590 C CA . LYS A 1 564 ? -13.124 -0.392 34.376 1.00 64.81 564 LYS A CA 1
ATOM 4591 C C . LYS A 1 564 ? -14.362 0.473 34.201 1.00 64.81 564 LYS A C 1
ATOM 4593 O O . LYS A 1 564 ? -14.313 1.652 34.546 1.00 64.81 564 LYS A O 1
ATOM 4598 N N . MET A 1 565 ? -15.462 -0.104 33.720 1.00 60.66 565 MET A N 1
ATOM 4599 C CA . MET A 1 565 ? -16.735 0.607 33.638 1.00 60.66 565 MET A CA 1
ATOM 4600 C C . MET A 1 565 ? -17.304 0.909 35.031 1.00 60.66 565 MET A C 1
ATOM 4602 O O . MET A 1 565 ? -17.758 2.028 35.246 1.00 60.66 565 MET A O 1
ATOM 4606 N N . THR A 1 566 ? -17.214 -0.011 35.998 1.00 62.84 566 THR A N 1
ATOM 4607 C CA . THR A 1 566 ? -17.695 0.195 37.376 1.00 62.84 566 THR A CA 1
ATOM 4608 C C . THR A 1 566 ? -16.949 1.335 38.078 1.00 62.84 566 THR A C 1
ATOM 4610 O O . THR A 1 566 ? -17.592 2.250 38.586 1.00 62.84 566 THR A O 1
ATOM 4613 N N . ILE A 1 567 ? -15.608 1.341 38.028 1.00 66.12 567 ILE A N 1
ATOM 4614 C CA . ILE A 1 567 ? -14.757 2.377 38.651 1.00 66.12 567 ILE A CA 1
ATOM 4615 C C . ILE A 1 567 ? -15.031 3.760 38.040 1.00 66.12 567 ILE A C 1
ATOM 4617 O O . ILE A 1 567 ? -15.060 4.765 38.745 1.00 66.12 567 ILE A O 1
ATOM 4621 N N . GLN A 1 568 ? -15.258 3.837 36.724 1.00 62.16 568 GLN A N 1
ATOM 4622 C CA . GLN A 1 568 ? -15.589 5.107 36.066 1.00 62.16 568 GLN A CA 1
ATOM 4623 C C . GLN A 1 568 ? -16.979 5.632 36.426 1.00 62.16 568 GLN A C 1
ATOM 4625 O O . GLN A 1 568 ? -17.198 6.840 36.392 1.00 62.16 568 GLN A O 1
ATOM 4630 N N . ILE A 1 569 ? -17.928 4.741 36.710 1.00 62.84 569 ILE A N 1
ATOM 4631 C CA . ILE A 1 569 ? -19.322 5.111 36.960 1.00 62.84 569 ILE A CA 1
ATOM 4632 C C . ILE A 1 569 ? -19.548 5.479 38.427 1.00 62.84 569 ILE A C 1
ATOM 4634 O O . ILE A 1 569 ? -20.334 6.391 38.688 1.00 62.84 569 ILE A O 1
ATOM 4638 N N . SER A 1 570 ? -18.865 4.813 39.365 1.00 62.34 570 SER A N 1
ATOM 4639 C CA . SER A 1 570 ? -18.987 5.118 40.794 1.00 62.34 570 SER A CA 1
ATOM 4640 C C . SER A 1 570 ? -18.337 6.452 41.168 1.00 62.34 570 SER A C 1
ATOM 4642 O O . SER A 1 570 ? -18.702 7.034 42.185 1.00 62.34 570 SER A O 1
ATOM 4644 N N . GLY A 1 571 ? -17.359 6.932 40.386 1.00 56.88 571 GLY A N 1
ATOM 4645 C CA . GLY A 1 571 ? -16.584 8.143 40.687 1.00 56.88 571 GLY A CA 1
ATOM 4646 C C . GLY A 1 571 ? -15.679 8.020 41.922 1.00 56.88 571 GLY A C 1
ATOM 4647 O O . GLY A 1 571 ? -14.832 8.881 42.143 1.00 56.88 571 GLY A O 1
ATOM 4648 N N . LYS A 1 572 ? -15.813 6.938 42.696 1.00 54.19 572 LYS A N 1
ATOM 4649 C CA . LYS A 1 572 ? -14.982 6.604 43.849 1.00 54.19 572 LYS A CA 1
ATOM 4650 C C . LYS A 1 572 ? -13.897 5.636 43.386 1.00 54.19 572 LYS A C 1
ATOM 4652 O O . LYS A 1 572 ? -14.187 4.511 42.976 1.00 54.19 572 LYS A O 1
ATOM 4657 N N . GLN A 1 573 ? -12.645 6.089 43.419 1.00 44.12 573 GLN A N 1
ATOM 4658 C CA . GLN A 1 573 ? -11.493 5.200 43.287 1.00 44.12 573 GLN A CA 1
ATOM 4659 C C . GLN A 1 573 ? -11.550 4.192 44.450 1.00 44.12 573 GLN A C 1
ATOM 4661 O O . GLN A 1 573 ? -11.820 4.623 45.571 1.00 44.12 573 GLN A O 1
ATOM 4666 N N . PRO A 1 574 ? -11.335 2.882 44.233 1.00 43.84 574 PRO A N 1
ATOM 4667 C CA . PRO A 1 574 ? -11.211 1.959 45.353 1.00 43.84 574 PRO A CA 1
ATOM 4668 C C . PRO A 1 574 ? -10.063 2.438 46.248 1.00 43.84 574 PRO A C 1
ATOM 4670 O O . PRO A 1 574 ? -8.945 2.656 45.769 1.00 43.84 574 PRO A O 1
ATOM 4673 N N . LEU A 1 575 ? -10.367 2.662 47.526 1.00 38.00 575 LEU A N 1
ATOM 4674 C CA . LEU A 1 575 ? -9.371 2.914 48.559 1.00 38.00 575 LEU A CA 1
ATOM 4675 C C . LEU A 1 575 ? -8.431 1.693 48.576 1.00 38.00 575 LEU A C 1
ATOM 4677 O O . LEU A 1 575 ? -8.885 0.573 48.765 1.00 38.00 575 LEU A O 1
ATOM 4681 N N . ASN A 1 576 ? -7.141 1.922 48.321 1.00 37.84 576 ASN A N 1
ATOM 4682 C CA . ASN A 1 576 ? -6.036 0.951 48.237 1.00 37.84 576 ASN A CA 1
ATOM 4683 C C . ASN A 1 576 ? -5.942 0.013 47.005 1.00 37.84 576 ASN A C 1
ATOM 4685 O O . ASN A 1 576 ? -6.517 -1.070 46.980 1.00 37.84 576 ASN A O 1
ATOM 4689 N N . PRO A 1 577 ? -5.065 0.334 46.029 1.00 38.31 577 PRO A N 1
ATOM 4690 C CA . PRO A 1 577 ? -4.685 -0.567 44.937 1.00 38.31 577 PRO A CA 1
ATOM 4691 C C . PRO A 1 577 ? -3.563 -1.571 45.287 1.00 38.31 577 PRO A C 1
ATOM 4693 O O . PRO A 1 577 ? -3.131 -2.303 44.402 1.00 38.31 577 PRO A O 1
ATOM 4696 N N . LEU A 1 578 ? -3.069 -1.601 46.534 1.00 37.19 578 LEU A N 1
ATOM 4697 C CA . LEU A 1 578 ? -1.944 -2.454 46.964 1.00 37.19 578 LEU A CA 1
ATOM 4698 C C . LEU A 1 578 ? -2.345 -3.717 47.741 1.00 37.19 578 LEU A C 1
ATOM 4700 O O . LEU A 1 578 ? -1.497 -4.575 47.970 1.00 37.19 578 LEU A O 1
ATOM 4704 N N . ALA A 1 579 ? -3.618 -3.884 48.097 1.00 41.47 579 ALA A N 1
ATOM 4705 C CA . ALA A 1 579 ? -4.085 -5.124 48.698 1.00 41.47 579 ALA A CA 1
ATOM 4706 C C . ALA A 1 579 ? -4.569 -6.073 47.593 1.00 41.47 579 ALA A C 1
ATOM 4708 O O . ALA A 1 579 ? -5.723 -6.032 47.179 1.00 41.47 579 ALA A O 1
ATOM 4709 N N . ASN A 1 580 ? -3.701 -6.993 47.163 1.00 38.06 580 ASN A N 1
ATOM 4710 C CA . ASN A 1 580 ? -4.123 -8.279 46.589 1.00 38.06 580 ASN A CA 1
ATOM 4711 C C . ASN A 1 580 ? -4.765 -9.170 47.679 1.00 38.06 580 ASN A C 1
ATOM 4713 O O . ASN A 1 580 ? -4.534 -10.375 47.716 1.00 38.06 580 ASN A O 1
ATOM 4717 N N . GLN A 1 581 ? -5.555 -8.588 48.586 1.00 42.66 581 GLN A N 1
ATOM 4718 C CA . GLN A 1 581 ? -6.548 -9.356 49.319 1.00 42.66 581 GLN A CA 1
ATOM 4719 C C . GLN A 1 581 ? -7.519 -9.868 48.262 1.00 42.66 581 GLN A C 1
ATOM 4721 O O . GLN A 1 581 ? -8.011 -9.103 47.424 1.00 42.66 581 GLN A O 1
ATOM 4726 N N . THR A 1 582 ? -7.689 -11.186 48.220 1.00 49.91 582 THR A N 1
ATOM 4727 C CA . THR A 1 582 ? -8.611 -11.843 47.306 1.00 49.91 582 THR A CA 1
ATOM 4728 C C . THR A 1 582 ? -9.943 -11.111 47.378 1.00 49.91 582 THR A C 1
ATOM 4730 O O . THR A 1 582 ? -10.457 -10.798 48.440 1.00 49.91 582 THR A O 1
ATOM 4733 N N . VAL A 1 583 ? -10.531 -10.815 46.225 1.00 42.12 583 VAL A N 1
ATOM 4734 C CA . VAL A 1 583 ? -11.872 -10.208 46.127 1.00 42.12 583 VAL A CA 1
ATOM 4735 C C . VAL A 1 583 ? -12.913 -11.013 46.929 1.00 42.12 583 VAL A C 1
ATOM 4737 O O . VAL A 1 583 ? -13.949 -10.480 47.304 1.00 42.12 583 VAL A O 1
ATOM 4740 N N . GLU A 1 584 ? -12.602 -12.276 47.232 1.00 37.66 584 GLU A N 1
ATOM 4741 C CA . GLU A 1 584 ? -13.302 -13.133 48.189 1.00 37.66 584 GLU A CA 1
ATOM 4742 C C . GLU A 1 584 ? -13.304 -12.599 49.627 1.00 37.66 584 GLU A C 1
ATOM 4744 O O . GLU A 1 584 ? -14.369 -12.607 50.226 1.00 37.66 584 GLU A O 1
ATOM 4749 N N . SER A 1 585 ? -12.205 -12.058 50.162 1.00 43.81 585 SER A N 1
ATOM 4750 C CA . SER A 1 585 ? -12.177 -11.522 51.531 1.00 43.81 585 SER A CA 1
ATOM 4751 C C . SER A 1 585 ? -12.953 -10.209 51.651 1.00 43.81 585 SER A C 1
ATOM 4753 O O . SER A 1 585 ? -13.672 -10.011 52.619 1.00 43.81 585 SER A O 1
ATOM 4755 N N . SER A 1 586 ? -12.894 -9.338 50.634 1.00 44.81 586 SER A N 1
ATOM 4756 C CA . SER A 1 586 ? -13.746 -8.137 50.580 1.00 44.81 586 SER A CA 1
ATOM 4757 C C . SER A 1 586 ? -15.228 -8.489 50.424 1.00 44.81 586 SER A C 1
ATOM 4759 O O . SER A 1 586 ? -16.073 -7.738 50.901 1.00 44.81 586 SER A O 1
ATOM 4761 N N . TYR A 1 587 ? -15.547 -9.604 49.758 1.00 40.38 587 TYR A N 1
ATOM 4762 C CA . TYR A 1 587 ? -16.910 -10.116 49.657 1.00 40.38 587 TYR A CA 1
ATOM 4763 C C . TYR A 1 587 ? -17.379 -10.699 50.985 1.00 40.38 587 TYR A C 1
ATOM 4765 O O . TYR A 1 587 ? -18.478 -10.371 51.385 1.00 40.38 587 TYR A O 1
ATOM 4773 N N . GLU A 1 588 ? -16.580 -11.515 51.674 1.00 44.56 588 GLU A N 1
ATOM 4774 C CA . GLU A 1 588 ? -16.940 -12.056 52.994 1.00 44.56 588 GLU A CA 1
ATOM 4775 C C . GLU A 1 588 ? -17.094 -10.950 54.037 1.00 44.56 588 GLU A C 1
ATOM 4777 O O . GLU A 1 588 ? -18.018 -10.994 54.835 1.00 44.56 588 GLU A O 1
ATOM 4782 N N . GLN A 1 589 ? -16.274 -9.902 53.964 1.00 49.88 589 GLN A N 1
ATOM 4783 C CA . GLN A 1 589 ? -16.383 -8.742 54.843 1.00 49.88 589 GLN A CA 1
ATOM 4784 C C . GLN A 1 589 ? -17.631 -7.892 54.539 1.00 49.88 589 GLN A C 1
ATOM 4786 O O . GLN A 1 589 ? -18.333 -7.497 55.462 1.00 49.88 589 GLN A O 1
ATOM 4791 N N . GLN A 1 590 ? -17.967 -7.676 53.259 1.00 44.31 590 GLN A N 1
ATOM 4792 C CA . GLN A 1 590 ? -19.218 -7.008 52.864 1.00 44.31 590 GLN A CA 1
ATOM 4793 C C . GLN A 1 590 ? -20.459 -7.874 53.109 1.00 44.31 590 GLN A C 1
ATOM 4795 O O . GLN A 1 590 ? -21.523 -7.329 53.373 1.00 44.31 590 GLN A O 1
ATOM 4800 N N . LEU A 1 591 ? -20.345 -9.204 53.017 1.00 41.62 591 LEU A N 1
ATOM 4801 C CA . LEU A 1 591 ? -21.415 -10.133 53.377 1.00 41.62 591 LEU A CA 1
ATOM 4802 C C . LEU A 1 591 ? -21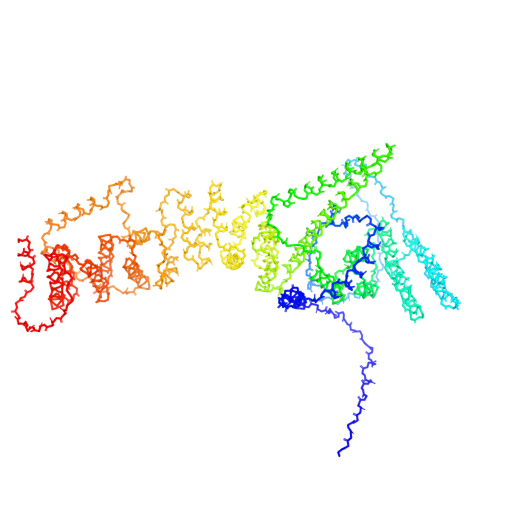.673 -10.056 54.879 1.00 41.62 591 LEU A C 1
ATOM 4804 O O . LEU A 1 591 ? -22.815 -9.869 55.251 1.00 41.62 591 LEU A O 1
ATOM 4808 N N . MET A 1 592 ? -20.623 -10.073 55.706 1.00 48.44 592 MET A N 1
ATOM 4809 C CA . MET A 1 592 ? -20.709 -9.920 57.164 1.00 48.44 592 MET A CA 1
ATOM 4810 C C . MET A 1 592 ? -21.282 -8.554 57.585 1.00 48.44 592 MET A C 1
ATOM 4812 O O . MET A 1 592 ? -22.091 -8.481 58.506 1.00 48.44 592 MET A O 1
ATOM 4816 N N . GLU A 1 593 ? -20.911 -7.462 56.904 1.00 49.22 593 GLU A N 1
ATOM 4817 C CA . GLU A 1 593 ? -21.496 -6.131 57.146 1.00 49.22 593 GLU A CA 1
ATOM 4818 C C . GLU A 1 593 ? -22.987 -6.092 56.767 1.00 49.22 593 GLU A C 1
ATOM 4820 O O . GLU A 1 593 ? -23.806 -5.605 57.545 1.00 49.22 593 GLU A O 1
ATOM 4825 N N . VAL A 1 594 ? -23.363 -6.674 55.622 1.00 43.91 594 VAL A N 1
ATOM 4826 C CA . VAL A 1 594 ? -24.765 -6.790 55.176 1.00 43.91 594 VAL A CA 1
ATOM 4827 C C . VAL A 1 594 ? -25.569 -7.779 56.034 1.00 43.91 594 VAL A C 1
ATOM 4829 O O . VAL A 1 594 ? -26.764 -7.586 56.214 1.00 43.91 594 VAL A O 1
ATOM 4832 N N . GLU A 1 595 ? -24.933 -8.807 56.596 1.00 45.19 595 GLU A N 1
ATOM 4833 C CA . GLU A 1 595 ? -25.516 -9.762 57.550 1.00 45.19 595 GLU A CA 1
ATOM 4834 C C . GLU A 1 595 ? -25.777 -9.122 58.924 1.00 45.19 595 GLU A C 1
ATOM 4836 O O . GLU A 1 595 ? -26.651 -9.583 59.657 1.00 45.19 595 GLU A O 1
ATOM 4841 N N . SER A 1 596 ? -25.048 -8.053 59.272 1.00 42.19 596 SER A N 1
ATOM 4842 C CA . SER A 1 596 ? -25.193 -7.332 60.544 1.00 42.19 596 SER A CA 1
ATOM 4843 C C . SER A 1 596 ? -26.255 -6.220 60.527 1.00 42.19 596 SER A C 1
ATOM 4845 O O . SER A 1 596 ? -26.740 -5.807 61.584 1.00 42.19 596 SER A O 1
ATOM 4847 N N . GLU A 1 597 ? -26.664 -5.752 59.345 1.00 38.31 597 GLU A N 1
ATOM 4848 C CA . GLU A 1 597 ? -27.789 -4.829 59.179 1.00 38.31 597 GLU A CA 1
ATOM 4849 C C . GLU A 1 597 ? -29.093 -5.611 58.980 1.00 38.31 597 GLU A C 1
ATOM 4851 O O . GLU A 1 597 ? -29.230 -6.377 58.027 1.00 38.31 597 GLU A O 1
ATOM 4856 N N . SER A 1 598 ? -30.089 -5.418 59.856 1.00 42.66 598 SER A N 1
ATOM 4857 C CA . SER A 1 598 ? -31.396 -6.053 59.647 1.00 42.66 598 SER A CA 1
ATOM 4858 C C . SER A 1 598 ? -32.018 -5.563 58.335 1.00 42.66 598 SER A C 1
ATOM 4860 O O . SER A 1 598 ? -31.969 -4.376 58.000 1.00 42.66 598 SER A O 1
ATOM 4862 N N . VAL A 1 599 ? -32.634 -6.492 57.601 1.00 38.47 599 VAL A N 1
ATOM 4863 C CA . VAL A 1 599 ? -33.324 -6.246 56.323 1.00 38.47 599 VAL A CA 1
ATOM 4864 C C . VAL A 1 599 ? -34.329 -5.085 56.431 1.00 38.47 599 VAL A C 1
ATOM 4866 O O . VAL A 1 599 ? -34.502 -4.331 55.479 1.00 38.47 599 VAL A O 1
ATOM 4869 N N . GLU A 1 600 ? -34.917 -4.874 57.610 1.00 41.03 600 GLU A N 1
ATOM 4870 C CA . GLU A 1 600 ? -35.852 -3.781 57.911 1.00 41.03 600 GLU A CA 1
ATOM 4871 C C . GLU A 1 600 ? -35.197 -2.390 57.830 1.00 41.03 600 GLU A C 1
ATOM 4873 O O . GLU A 1 600 ? -35.772 -1.481 57.238 1.00 41.03 600 GLU A O 1
ATOM 4878 N N . ARG A 1 601 ? -33.947 -2.219 58.292 1.00 46.28 601 ARG A N 1
ATOM 4879 C CA . ARG A 1 601 ? -33.240 -0.923 58.192 1.00 46.28 601 ARG A CA 1
ATOM 4880 C C . ARG A 1 601 ? -32.843 -0.565 56.761 1.00 46.28 601 ARG A C 1
ATOM 4882 O O . ARG A 1 601 ? -32.788 0.614 56.413 1.00 46.28 601 ARG A O 1
ATOM 4889 N N . GLN A 1 602 ? -32.577 -1.563 55.919 1.00 42.53 602 GLN A N 1
ATOM 4890 C CA . GLN A 1 602 ? -32.279 -1.331 54.503 1.00 42.53 602 GLN A CA 1
ATOM 4891 C C . GLN A 1 602 ? -33.538 -0.946 53.711 1.00 42.53 602 GLN A C 1
ATOM 4893 O O . GLN A 1 602 ? -33.439 -0.132 52.790 1.00 42.53 602 GLN A O 1
ATOM 4898 N N . LEU A 1 603 ? -34.711 -1.463 54.100 1.00 42.50 603 LEU A N 1
ATOM 4899 C CA . LEU A 1 603 ? -36.012 -1.099 53.524 1.00 42.50 603 LEU A CA 1
ATOM 4900 C C . LEU A 1 603 ? -36.452 0.330 53.890 1.00 42.50 603 LEU A C 1
ATOM 4902 O O . LEU A 1 603 ? -36.972 1.024 53.018 1.00 42.50 603 LEU A O 1
ATOM 4906 N N . ASP A 1 604 ? -36.169 0.799 55.108 1.00 41.06 604 ASP A N 1
ATOM 4907 C CA . ASP A 1 604 ? -36.560 2.147 55.561 1.00 41.06 604 ASP A CA 1
ATOM 4908 C C . ASP A 1 604 ? -35.668 3.280 55.016 1.00 41.06 604 ASP A C 1
ATOM 4910 O O . ASP A 1 604 ? -36.065 4.443 55.001 1.00 41.06 604 ASP A O 1
ATOM 4914 N N . SER A 1 605 ? -34.465 2.969 54.520 1.00 40.44 605 SER A N 1
ATOM 4915 C CA . SER A 1 605 ? -33.508 3.979 54.026 1.00 40.44 605 SER A CA 1
ATOM 4916 C C . SER A 1 605 ? -33.738 4.449 52.578 1.00 40.44 605 SER A C 1
ATOM 4918 O O . SER A 1 605 ? -32.980 5.278 52.065 1.00 40.44 605 SER A O 1
ATOM 4920 N N . TYR A 1 606 ? -34.758 3.928 51.889 1.00 39.88 606 TYR A N 1
ATOM 4921 C CA . TYR A 1 606 ? -34.971 4.188 50.464 1.00 39.88 606 TYR A CA 1
ATOM 4922 C C . TYR A 1 606 ? -35.990 5.313 50.226 1.00 39.88 606 TYR A C 1
ATOM 4924 O O . TYR A 1 606 ? -37.146 5.071 49.882 1.00 39.88 606 TYR A O 1
ATOM 4932 N N . GLU A 1 607 ? -35.561 6.571 50.361 1.00 44.62 607 GLU A N 1
ATOM 4933 C CA . GLU A 1 607 ? -36.382 7.707 49.926 1.00 44.62 607 GLU A CA 1
ATOM 4934 C C . GLU A 1 607 ? -36.405 7.814 48.384 1.00 44.62 607 GLU A C 1
ATOM 4936 O O . GLU A 1 607 ? -35.346 7.859 47.741 1.00 44.62 607 GLU A O 1
ATOM 4941 N N . PRO A 1 608 ? -37.589 7.878 47.743 1.00 46.47 608 PRO A N 1
ATOM 4942 C CA . PRO A 1 608 ? -37.695 8.030 46.298 1.00 46.47 608 PRO A CA 1
ATOM 4943 C C . PRO A 1 608 ? -37.159 9.401 45.865 1.00 46.47 608 PRO A C 1
ATOM 4945 O O . PRO A 1 608 ? -37.805 10.437 46.014 1.00 46.47 608 PRO A O 1
ATOM 4948 N N . VAL A 1 609 ? -35.956 9.401 45.289 1.00 51.78 609 VAL A N 1
ATOM 4949 C CA . VAL A 1 609 ? -35.292 10.609 44.785 1.00 51.78 609 VAL A CA 1
ATOM 4950 C C . VAL A 1 609 ? -36.149 11.265 43.695 1.00 51.78 609 VAL A C 1
ATOM 4952 O O . VAL A 1 609 ? -36.444 10.654 42.663 1.00 51.78 609 VAL A O 1
ATOM 4955 N N . ALA A 1 610 ? -36.518 12.531 43.909 1.00 51.47 610 ALA A N 1
ATOM 4956 C CA . ALA A 1 610 ? -37.301 13.333 42.973 1.00 51.47 610 ALA A CA 1
ATOM 4957 C C . ALA A 1 610 ? -36.697 13.325 41.554 1.00 51.47 610 ALA A C 1
ATOM 4959 O O . ALA A 1 610 ? -35.480 13.395 41.359 1.00 51.47 610 ALA A O 1
ATOM 4960 N N . CYS A 1 611 ? -37.564 13.230 40.542 1.00 51.00 611 CYS A N 1
ATOM 4961 C CA . CYS A 1 611 ? -37.185 12.981 39.153 1.00 51.00 611 CYS A CA 1
ATOM 4962 C C . CYS A 1 611 ? -36.363 14.139 38.550 1.00 51.00 611 CYS A C 1
ATOM 4964 O O . CYS A 1 611 ? -36.908 15.097 38.005 1.00 51.00 611 CYS A O 1
ATOM 4966 N N . VAL A 1 612 ? -35.033 14.028 38.595 1.00 62.44 612 VAL A N 1
ATOM 4967 C CA . VAL A 1 612 ? -34.104 14.975 37.958 1.00 62.44 612 VAL A CA 1
ATOM 4968 C C . VAL A 1 612 ? -34.284 14.946 36.427 1.00 62.44 612 VAL A C 1
ATOM 4970 O O . VAL A 1 612 ? -34.354 13.858 35.840 1.00 62.44 612 VAL A O 1
ATOM 4973 N N . PRO A 1 613 ? -34.323 16.101 35.731 1.00 67.88 613 PRO A N 1
ATOM 4974 C CA . PRO A 1 613 ? -34.415 16.145 34.274 1.00 67.88 613 PRO A CA 1
ATOM 4975 C C . PRO A 1 613 ? -33.281 15.347 33.607 1.00 67.88 613 PRO A C 1
ATOM 4977 O O . PRO A 1 613 ? -32.087 15.582 33.811 1.00 67.88 613 PRO A O 1
ATOM 4980 N N . LYS A 1 614 ? -33.670 14.365 32.785 1.00 81.62 614 LYS A N 1
ATOM 4981 C CA . LYS A 1 614 ? -32.763 13.392 32.159 1.00 81.62 614 LYS A CA 1
ATOM 4982 C C . LYS A 1 614 ? -31.915 14.062 31.074 1.00 81.62 614 LYS A C 1
ATOM 4984 O O . LYS A 1 614 ? -32.345 14.222 29.934 1.00 81.62 614 LYS A O 1
ATOM 4989 N N . THR A 1 615 ? -30.674 14.416 31.399 1.00 85.62 615 THR A N 1
ATOM 4990 C CA . THR A 1 615 ? -29.723 14.949 30.410 1.00 85.62 615 THR A CA 1
ATOM 4991 C C . THR A 1 615 ? -29.310 13.879 29.384 1.00 85.62 615 THR A C 1
ATOM 4993 O O . THR A 1 615 ? -29.291 12.677 29.665 1.00 85.62 615 THR A O 1
ATOM 4996 N N . LYS A 1 616 ? -28.889 14.292 28.176 1.00 78.25 616 LYS A N 1
ATOM 4997 C CA . LYS A 1 616 ? -28.341 13.365 27.156 1.00 78.25 616 LYS A CA 1
ATOM 4998 C C . LYS A 1 616 ? -27.148 12.550 27.685 1.00 78.25 616 LYS A C 1
ATOM 5000 O O . LYS A 1 616 ? -26.929 11.429 27.228 1.00 78.25 616 LYS A O 1
ATOM 5005 N N . ALA A 1 617 ? -26.378 13.097 28.628 1.00 73.62 617 ALA A N 1
ATOM 5006 C CA . ALA A 1 617 ? -25.273 12.400 29.283 1.00 73.62 617 ALA A CA 1
ATOM 5007 C C . ALA A 1 617 ? -25.773 11.267 30.194 1.00 73.62 617 ALA A C 1
ATOM 5009 O O . ALA A 1 617 ? -25.258 10.150 30.106 1.00 73.62 617 ALA A O 1
ATOM 5010 N N . TRP A 1 618 ? -26.823 11.523 30.979 1.00 84.31 618 TRP A N 1
ATOM 5011 C CA . TRP A 1 618 ? -27.459 10.530 31.847 1.00 84.31 618 TRP A CA 1
ATOM 5012 C C . TRP A 1 618 ? -27.986 9.330 31.048 1.00 84.31 618 TRP A C 1
ATOM 5014 O O . TRP A 1 618 ? -27.648 8.185 31.349 1.00 84.31 618 TRP A O 1
ATOM 5024 N N . VAL A 1 619 ? -28.706 9.575 29.944 1.00 81.56 619 VAL A N 1
ATOM 5025 C CA . VAL A 1 619 ? -29.247 8.498 29.087 1.00 81.56 619 VAL A CA 1
ATOM 5026 C C . VAL A 1 619 ? -28.129 7.615 28.519 1.00 81.56 619 VAL A C 1
ATOM 5028 O O . VAL A 1 619 ? -28.280 6.395 28.426 1.00 81.56 619 VAL A O 1
ATOM 5031 N N . ARG A 1 620 ? -26.984 8.205 28.150 1.00 75.94 620 ARG A N 1
ATOM 5032 C CA . ARG A 1 620 ? -25.815 7.442 27.681 1.00 75.94 620 ARG A CA 1
ATOM 5033 C C . ARG A 1 620 ? -25.215 6.595 28.801 1.00 75.94 620 ARG A C 1
ATOM 5035 O O . ARG A 1 620 ? -24.883 5.442 28.554 1.00 75.94 620 ARG A O 1
ATOM 5042 N N . GLN A 1 621 ? -25.098 7.135 30.013 1.00 78.56 621 GLN A N 1
ATOM 5043 C CA . GLN A 1 621 ? -24.554 6.408 31.161 1.00 78.56 621 GLN A CA 1
ATOM 5044 C C . GLN A 1 621 ? -25.424 5.204 31.542 1.00 78.56 621 GLN A C 1
ATOM 5046 O O . GLN A 1 621 ? -24.900 4.107 31.714 1.00 78.56 621 GLN A O 1
ATOM 5051 N N . VAL A 1 622 ? -26.746 5.377 31.575 1.00 81.56 622 VAL A N 1
ATOM 5052 C CA . VAL A 1 622 ? -27.706 4.286 31.798 1.00 81.56 622 VAL A CA 1
ATOM 5053 C C . VAL A 1 622 ? -27.563 3.195 30.735 1.00 81.56 622 VAL A C 1
ATOM 5055 O O . VAL A 1 622 ? -27.404 2.022 31.067 1.00 81.56 622 VAL A O 1
ATOM 5058 N N . LYS A 1 623 ? -27.519 3.573 29.449 1.00 80.75 623 LYS A N 1
ATOM 5059 C CA . LYS A 1 623 ? -27.318 2.609 28.354 1.00 80.75 623 LYS A CA 1
ATOM 5060 C C . LYS A 1 623 ? -25.988 1.859 28.466 1.00 80.75 623 LYS A C 1
ATOM 5062 O O . LYS A 1 623 ? -25.946 0.681 28.123 1.00 80.75 623 LYS A O 1
ATOM 5067 N N . ARG A 1 624 ? -24.920 2.503 28.957 1.00 73.62 624 ARG A N 1
ATOM 5068 C CA . ARG A 1 624 ? -23.631 1.837 29.223 1.00 73.62 624 ARG A CA 1
ATOM 5069 C C . ARG A 1 624 ? -23.753 0.787 30.316 1.00 73.62 624 ARG A C 1
ATOM 5071 O O . ARG A 1 624 ? -23.298 -0.327 30.103 1.00 73.62 624 ARG A O 1
ATOM 5078 N N . ILE A 1 625 ? -24.391 1.115 31.440 1.00 80.06 625 ILE A N 1
ATOM 5079 C CA . ILE A 1 625 ? -24.595 0.168 32.548 1.00 80.06 625 ILE A CA 1
ATOM 5080 C C . ILE A 1 625 ? -25.384 -1.055 32.066 1.00 80.06 625 ILE A C 1
ATOM 5082 O O . ILE A 1 625 ? -24.940 -2.189 32.239 1.00 80.06 625 ILE A O 1
ATOM 5086 N N . GLN A 1 626 ? -26.503 -0.825 31.374 1.00 82.06 626 GLN A N 1
ATOM 5087 C CA . GLN A 1 626 ? -27.319 -1.891 30.784 1.00 82.06 626 GLN A CA 1
ATOM 5088 C C . GLN A 1 626 ? -26.531 -2.746 29.783 1.00 82.06 626 GLN A C 1
ATOM 5090 O O . GLN A 1 626 ? -26.759 -3.949 29.649 1.00 82.06 626 GLN A O 1
ATOM 5095 N N . TRP A 1 627 ? -25.593 -2.134 29.060 1.00 76.81 627 TRP A N 1
ATOM 5096 C CA . TRP A 1 627 ? -24.739 -2.840 28.119 1.00 76.81 627 TRP A CA 1
ATOM 5097 C C . TRP A 1 627 ? -23.689 -3.710 28.820 1.00 76.81 627 TRP A C 1
ATOM 5099 O O . TRP A 1 627 ? -23.541 -4.877 28.456 1.00 76.81 627 TRP A O 1
ATOM 5109 N N . SER A 1 628 ? -23.031 -3.195 29.862 1.00 76.88 628 SER A N 1
ATOM 5110 C CA . SER A 1 628 ? -22.101 -3.960 30.706 1.00 76.88 628 SER A CA 1
ATOM 5111 C C . SER A 1 628 ? -22.774 -5.174 31.334 1.00 76.88 628 SER A C 1
ATOM 5113 O O . SER A 1 628 ? -22.220 -6.270 31.305 1.00 76.88 628 SER A O 1
ATOM 5115 N N . LEU A 1 629 ? -24.001 -4.996 31.827 1.00 82.62 629 LEU A N 1
ATOM 5116 C CA . LEU A 1 629 ? -24.836 -6.066 32.369 1.00 82.62 629 LEU A CA 1
ATOM 5117 C C . LEU A 1 629 ? -25.065 -7.186 31.347 1.00 82.62 629 LEU A C 1
ATOM 5119 O O . LEU A 1 629 ? -24.790 -8.354 31.623 1.00 82.62 629 LEU A O 1
ATOM 5123 N N . LYS A 1 630 ? -25.486 -6.836 30.125 1.00 82.88 630 LYS A N 1
ATOM 5124 C CA . LYS A 1 630 ? -25.650 -7.819 29.042 1.00 82.88 630 LYS A CA 1
ATOM 5125 C C . LYS A 1 630 ? -24.339 -8.499 28.668 1.00 82.88 630 LYS A C 1
ATOM 5127 O O . LYS A 1 630 ? -24.352 -9.679 28.331 1.00 82.88 630 LYS A O 1
ATOM 5132 N N . LEU A 1 631 ? -23.222 -7.778 28.696 1.00 78.38 631 LEU A N 1
ATOM 5133 C CA . LEU A 1 631 ? -21.917 -8.345 28.379 1.00 78.38 631 LEU A CA 1
ATOM 5134 C C . LEU A 1 631 ? -21.518 -9.431 29.386 1.00 78.38 631 LEU A C 1
ATOM 5136 O O . LEU A 1 631 ? -21.142 -10.534 28.992 1.00 78.38 631 LEU A O 1
ATOM 5140 N N . LEU A 1 632 ? -21.646 -9.115 30.676 1.00 81.94 632 LEU A N 1
ATOM 5141 C CA . LEU A 1 632 ? -21.324 -10.006 31.790 1.00 81.94 632 LEU A CA 1
ATOM 5142 C C . LEU A 1 632 ? -22.170 -11.278 31.766 1.00 81.94 632 LEU A C 1
ATOM 5144 O O . LEU A 1 632 ? -21.640 -12.364 31.976 1.00 81.94 632 LEU A O 1
ATOM 5148 N N . LEU A 1 633 ? -23.451 -11.166 31.408 1.00 82.00 633 LEU A N 1
ATOM 5149 C CA . LEU A 1 633 ? -24.329 -12.325 31.240 1.00 82.00 633 LEU A CA 1
ATOM 5150 C C . LEU A 1 633 ? -23.817 -13.354 30.229 1.00 82.00 633 LEU A C 1
ATOM 5152 O O . LEU A 1 633 ? -23.907 -14.561 30.452 1.00 82.00 633 LEU A O 1
ATOM 5156 N N . HIS A 1 634 ? -23.295 -12.881 29.097 1.00 80.69 634 HIS A N 1
ATOM 5157 C CA . HIS A 1 634 ? -22.886 -13.745 27.989 1.00 80.69 634 HIS A CA 1
ATOM 5158 C C . HIS A 1 634 ? -21.429 -14.213 28.107 1.00 80.69 634 HIS A C 1
ATOM 5160 O O . HIS A 1 634 ? -20.970 -15.041 27.312 1.00 80.69 634 HIS A O 1
ATOM 5166 N N . ALA A 1 635 ? -20.685 -13.710 29.092 1.00 79.56 635 ALA A N 1
ATOM 5167 C CA . ALA A 1 635 ? -19.304 -14.087 29.327 1.00 79.56 635 ALA A CA 1
ATOM 5168 C C . ALA A 1 635 ? -19.221 -15.497 29.940 1.00 79.56 635 ALA A C 1
ATOM 5170 O O . ALA A 1 635 ? -19.250 -15.680 31.151 1.00 79.56 635 ALA A O 1
ATOM 5171 N N . ARG A 1 636 ? -19.065 -16.519 29.086 1.00 78.00 636 ARG A N 1
ATOM 5172 C CA . ARG A 1 636 ? -18.927 -17.935 29.501 1.00 78.00 636 ARG A CA 1
ATOM 5173 C C . ARG A 1 636 ? -17.727 -18.229 30.409 1.00 78.00 636 ARG A C 1
ATOM 5175 O O . ARG A 1 636 ? -17.680 -19.295 31.000 1.00 78.00 636 ARG A O 1
ATOM 5182 N N . GLN A 1 637 ? -16.764 -17.316 30.461 1.00 78.31 637 GLN A N 1
ATOM 5183 C CA . GLN A 1 637 ? -15.515 -17.461 31.213 1.00 78.31 637 GLN A CA 1
ATOM 5184 C C . GLN A 1 637 ? -15.662 -17.061 32.683 1.00 78.31 637 GLN A C 1
ATOM 5186 O O . GLN A 1 637 ? -14.797 -17.388 33.485 1.00 78.31 637 GLN A O 1
ATOM 5191 N N . LEU A 1 638 ? -16.735 -16.342 33.028 1.00 82.19 638 LEU A N 1
ATOM 5192 C CA . LEU A 1 638 ? -17.023 -15.976 34.407 1.00 82.19 638 LEU A CA 1
ATOM 5193 C C . LEU A 1 638 ? -17.598 -17.178 35.140 1.00 82.19 638 LEU A C 1
ATOM 5195 O O . LEU A 1 638 ? -18.502 -17.844 34.628 1.00 82.19 638 LEU A O 1
ATOM 5199 N N . THR A 1 639 ? -17.126 -17.406 36.363 1.00 85.50 639 THR A N 1
ATOM 5200 C CA . THR A 1 639 ? -17.858 -18.276 37.282 1.00 85.50 639 THR A CA 1
ATOM 5201 C C . THR A 1 639 ? -19.193 -17.617 37.621 1.00 85.50 639 THR A C 1
ATOM 5203 O O . THR A 1 639 ? -19.296 -16.388 37.660 1.00 85.50 639 THR A O 1
ATOM 5206 N N . ASP A 1 640 ? -20.228 -18.410 37.897 1.00 83.69 640 ASP A N 1
ATOM 5207 C CA . ASP A 1 640 ? -21.549 -17.848 38.204 1.00 83.69 640 ASP A CA 1
ATOM 5208 C C . ASP A 1 640 ? -21.508 -16.904 39.422 1.00 83.69 640 ASP A C 1
ATOM 5210 O O . ASP A 1 640 ? -22.233 -15.913 39.464 1.00 83.69 640 ASP A O 1
ATOM 5214 N N . ARG A 1 641 ? -20.595 -17.147 40.379 1.00 82.50 641 ARG A N 1
ATOM 5215 C CA . ARG A 1 641 ? -20.349 -16.260 41.530 1.00 82.50 641 ARG A CA 1
ATOM 5216 C C . ARG A 1 641 ? -19.792 -14.900 41.095 1.00 82.50 641 ARG A C 1
ATOM 5218 O O . ARG A 1 641 ? -20.271 -13.874 41.567 1.00 82.50 641 ARG A O 1
ATOM 5225 N N . GLN A 1 642 ? -18.824 -14.877 40.176 1.00 85.06 642 GLN A N 1
ATOM 5226 C CA . GLN A 1 642 ? -18.280 -13.630 39.627 1.00 85.06 642 GLN A CA 1
ATOM 5227 C C . GLN A 1 642 ? -19.324 -12.884 38.793 1.00 85.06 642 GLN A C 1
ATOM 5229 O O . GLN A 1 642 ? -19.471 -11.672 38.939 1.00 85.06 642 GLN A O 1
ATOM 5234 N N . ALA A 1 643 ? -20.056 -13.600 37.933 1.00 84.81 643 ALA A N 1
ATOM 5235 C CA . ALA A 1 643 ? -21.121 -13.016 37.125 1.00 84.81 643 ALA A CA 1
ATOM 5236 C C . ALA A 1 643 ? -22.187 -12.366 38.014 1.00 84.81 643 ALA A C 1
ATOM 5238 O O . ALA A 1 643 ? -22.541 -11.213 37.778 1.00 84.81 643 ALA A O 1
ATOM 5239 N N . LEU A 1 644 ? -22.624 -13.061 39.071 1.00 85.94 644 LEU A N 1
ATOM 5240 C CA . LEU A 1 644 ? -23.564 -12.521 40.047 1.00 85.94 644 LEU A CA 1
ATOM 5241 C C . LEU A 1 644 ? -23.011 -11.266 40.721 1.00 85.94 644 LEU A C 1
ATOM 5243 O O . LEU A 1 644 ? -23.670 -10.240 40.667 1.00 85.94 644 LEU A O 1
ATOM 5247 N N . HIS A 1 645 ? -21.786 -11.301 41.255 1.00 84.56 645 HIS A N 1
ATOM 5248 C CA . HIS A 1 645 ? -21.182 -10.143 41.922 1.00 84.56 645 HIS A CA 1
ATOM 5249 C C . HIS A 1 645 ? -21.167 -8.888 41.033 1.00 84.56 645 HIS A C 1
ATOM 5251 O O . HIS A 1 645 ? -21.594 -7.813 41.458 1.00 84.56 645 HIS A O 1
ATOM 5257 N N . TYR A 1 646 ? -20.730 -9.010 39.774 1.00 82.69 646 TYR A N 1
ATOM 5258 C CA . TYR A 1 646 ? -20.730 -7.858 38.873 1.00 82.69 646 TYR A CA 1
ATOM 5259 C C . TYR A 1 646 ? -22.141 -7.413 38.504 1.00 82.69 646 TYR A C 1
ATOM 5261 O O . TYR A 1 646 ? -22.403 -6.212 38.480 1.00 82.69 646 TYR A O 1
ATOM 5269 N N . VAL A 1 647 ? -23.047 -8.350 38.217 1.00 86.38 647 VAL A N 1
ATOM 5270 C CA . VAL A 1 647 ? -24.431 -8.013 37.870 1.00 86.38 647 VAL A CA 1
ATOM 5271 C C . VAL A 1 647 ? -25.104 -7.299 39.040 1.00 86.38 647 VAL A C 1
ATOM 5273 O O . VAL A 1 647 ? -25.656 -6.231 38.810 1.00 86.38 647 VAL A O 1
ATOM 5276 N N . THR A 1 648 ? -24.944 -7.783 40.273 1.00 86.25 648 THR A N 1
ATOM 5277 C CA . THR A 1 648 ? -25.392 -7.132 41.513 1.00 86.25 648 THR A CA 1
ATOM 5278 C C . THR A 1 648 ? -24.850 -5.709 41.650 1.00 86.25 648 THR A C 1
ATOM 5280 O O . THR A 1 648 ? -25.617 -4.768 41.860 1.00 86.25 648 THR A O 1
ATOM 5283 N N . ALA A 1 649 ? -23.538 -5.517 41.476 1.00 84.12 649 ALA A N 1
ATOM 5284 C CA . ALA A 1 649 ? -22.930 -4.192 41.564 1.00 84.12 649 ALA A CA 1
ATOM 5285 C C . ALA A 1 649 ? -23.493 -3.236 40.495 1.00 84.12 649 ALA A C 1
ATOM 5287 O O . ALA A 1 649 ? -23.811 -2.082 40.781 1.00 84.12 649 ALA A O 1
ATOM 5288 N N . PHE A 1 650 ? -23.661 -3.710 39.256 1.00 83.62 650 PHE A N 1
ATOM 5289 C CA . PHE A 1 650 ? -24.221 -2.894 38.181 1.00 83.62 650 PHE A CA 1
ATOM 5290 C C . PHE A 1 650 ? -25.718 -2.630 38.341 1.00 83.62 650 PHE A C 1
ATOM 5292 O O . PHE A 1 650 ? -26.144 -1.528 38.001 1.00 83.62 650 PHE A O 1
ATOM 5299 N N . THR A 1 651 ? -26.510 -3.575 38.855 1.00 85.81 651 THR A N 1
ATOM 5300 C CA . THR A 1 651 ? -27.930 -3.344 39.154 1.00 85.81 651 THR A CA 1
ATOM 5301 C C . THR A 1 651 ? -28.089 -2.347 40.291 1.00 85.81 651 THR A C 1
ATOM 5303 O O . THR A 1 651 ? -28.917 -1.458 40.163 1.00 85.81 651 THR A O 1
ATOM 5306 N N . GLY A 1 652 ? -27.252 -2.394 41.332 1.00 86.81 652 GLY A N 1
ATOM 5307 C CA . GLY A 1 652 ? -27.263 -1.380 42.394 1.00 86.81 652 GLY A CA 1
ATOM 5308 C C . GLY A 1 652 ? -26.937 0.019 41.861 1.00 86.81 652 GLY A C 1
ATOM 5309 O O . GLY A 1 652 ? -27.662 0.978 42.106 1.00 86.81 652 GLY A O 1
ATOM 5310 N N . ILE A 1 653 ? -25.899 0.137 41.026 1.00 85.81 653 ILE A N 1
ATOM 5311 C CA . ILE A 1 653 ? -25.564 1.404 40.356 1.00 85.81 653 ILE A CA 1
ATOM 5312 C C . ILE A 1 653 ? -26.710 1.876 39.446 1.00 85.81 653 ILE A C 1
ATOM 5314 O O . ILE A 1 653 ? -26.981 3.076 39.370 1.00 85.81 653 ILE A O 1
ATOM 5318 N N . LEU A 1 654 ? -27.360 0.956 38.730 1.00 88.19 654 LEU A N 1
ATOM 5319 C CA . LEU A 1 654 ? -28.468 1.273 37.835 1.00 88.19 654 LEU A CA 1
ATOM 5320 C C . LEU A 1 654 ? -29.693 1.755 38.617 1.00 88.19 654 LEU A C 1
ATOM 5322 O O . LEU A 1 654 ? -30.232 2.801 38.264 1.00 88.19 654 LEU A O 1
ATOM 5326 N N . ALA A 1 655 ? -30.057 1.054 39.694 1.00 88.38 655 ALA A N 1
ATOM 5327 C CA . ALA A 1 655 ? -31.127 1.422 40.615 1.00 88.38 655 ALA A CA 1
ATOM 5328 C C . ALA A 1 655 ? -30.874 2.817 41.192 1.00 88.38 655 ALA A C 1
ATOM 5330 O O . ALA A 1 655 ? -31.704 3.703 41.027 1.00 88.38 655 ALA A O 1
ATOM 5331 N N . ASN A 1 656 ? -29.667 3.075 41.706 1.00 87.19 656 ASN A N 1
ATOM 5332 C CA . ASN A 1 656 ? -29.296 4.383 42.254 1.00 87.19 656 ASN A CA 1
ATOM 5333 C C . ASN A 1 656 ? -29.339 5.509 41.207 1.00 87.19 656 ASN A C 1
ATOM 5335 O O . ASN A 1 656 ? -29.571 6.667 41.542 1.00 87.19 656 ASN A O 1
ATOM 5339 N N . LYS A 1 657 ? -29.087 5.207 39.925 1.00 85.50 657 LYS A N 1
ATOM 5340 C CA . LYS A 1 657 ? -29.138 6.208 38.844 1.00 85.50 657 LYS A CA 1
ATOM 5341 C C . LYS A 1 657 ? -30.539 6.417 38.271 1.00 85.50 657 LYS A C 1
ATOM 5343 O O . LYS A 1 657 ? -30.805 7.517 37.788 1.00 85.50 657 LYS A O 1
ATOM 5348 N N . GLN A 1 658 ? -31.380 5.384 38.249 1.00 86.88 658 GLN A N 1
ATOM 5349 C CA . GLN A 1 658 ? -32.733 5.402 37.678 1.00 86.88 658 GLN A CA 1
ATOM 5350 C C . GLN A 1 658 ? -33.837 5.650 38.714 1.00 86.88 658 GLN A C 1
ATOM 5352 O O . GLN A 1 658 ? -34.951 5.992 38.320 1.00 86.88 658 GLN A O 1
ATOM 5357 N N . GLY A 1 659 ? -33.546 5.458 40.000 1.00 88.25 659 GLY A N 1
ATOM 5358 C CA . GLY A 1 659 ? -34.517 5.397 41.097 1.00 88.25 659 GLY A CA 1
ATOM 5359 C C . GLY A 1 659 ? -35.328 4.094 41.134 1.00 88.25 659 GLY A C 1
ATOM 5360 O O . GLY A 1 659 ? -35.968 3.796 42.131 1.00 88.25 659 GLY A O 1
ATOM 5361 N N . HIS A 1 660 ? -35.312 3.305 40.059 1.00 89.00 660 HIS A N 1
ATOM 5362 C CA . HIS A 1 660 ? -36.028 2.038 39.934 1.00 89.00 660 HIS A CA 1
ATOM 5363 C C . HIS A 1 660 ? -35.304 1.131 38.937 1.00 89.00 660 HIS A C 1
ATOM 5365 O O . HIS A 1 660 ? -34.623 1.620 38.036 1.00 89.00 660 HIS A O 1
ATOM 5371 N N . LEU A 1 661 ? -35.472 -0.185 39.064 1.00 90.06 661 LEU A N 1
ATOM 5372 C CA . LEU A 1 661 ? -35.035 -1.142 38.048 1.00 90.06 661 LEU A CA 1
ATOM 5373 C C . LEU A 1 661 ? -36.201 -1.482 37.125 1.00 90.06 661 LEU A C 1
ATOM 5375 O O . LEU A 1 661 ? -37.275 -1.863 37.584 1.00 90.06 661 LEU A O 1
ATOM 5379 N N . SER A 1 662 ? -36.001 -1.378 35.808 1.00 89.31 662 SER A N 1
ATOM 5380 C CA . SER A 1 662 ? -37.036 -1.818 34.870 1.00 89.31 662 SER A CA 1
ATOM 5381 C C . SER A 1 662 ? -37.179 -3.344 34.898 1.00 89.31 662 SER A C 1
ATOM 5383 O O . SER A 1 662 ? -36.211 -4.066 35.152 1.00 89.31 662 SER A O 1
ATOM 5385 N N . ALA A 1 663 ? -38.353 -3.866 34.531 1.00 85.44 663 ALA A N 1
ATOM 5386 C CA . ALA A 1 663 ? -38.570 -5.312 34.396 1.00 85.44 663 ALA A CA 1
ATOM 5387 C C . ALA A 1 663 ? -37.528 -5.987 33.476 1.00 85.44 663 ALA A C 1
ATOM 5389 O O . ALA A 1 663 ? -37.151 -7.139 33.680 1.00 85.44 663 ALA A O 1
ATOM 5390 N N . ARG A 1 664 ? -36.998 -5.252 32.487 1.00 85.44 664 ARG A N 1
ATOM 5391 C CA . ARG A 1 664 ? -35.935 -5.731 31.592 1.00 85.44 664 ARG A CA 1
ATOM 5392 C C . ARG A 1 664 ? -34.577 -5.845 32.291 1.00 85.44 664 ARG A C 1
ATOM 5394 O O . ARG A 1 664 ? -33.811 -6.766 31.994 1.00 85.44 664 ARG A O 1
ATOM 5401 N N . ASP A 1 665 ? -34.271 -4.913 33.187 1.00 86.31 665 ASP A N 1
ATOM 5402 C CA . ASP A 1 665 ? -33.041 -4.937 33.982 1.00 86.31 665 ASP A CA 1
ATOM 5403 C C . ASP A 1 665 ? -33.108 -6.064 35.020 1.00 86.31 665 ASP A C 1
ATOM 5405 O O . ASP A 1 665 ? -32.138 -6.796 35.208 1.00 86.31 665 ASP A O 1
ATOM 5409 N N . LEU A 1 666 ? -34.287 -6.302 35.596 1.00 90.38 666 LEU A N 1
ATOM 5410 C CA . LEU A 1 666 ? -34.513 -7.422 36.507 1.00 90.38 666 LEU A CA 1
ATOM 5411 C C . LEU A 1 666 ? -34.473 -8.774 35.801 1.00 90.38 666 LEU A C 1
ATOM 5413 O O . LEU A 1 666 ? -33.830 -9.674 36.323 1.00 90.38 666 LEU A O 1
ATOM 5417 N N . ALA A 1 667 ? -35.028 -8.904 34.591 1.00 87.44 667 ALA A N 1
ATOM 5418 C CA . ALA A 1 667 ? -34.919 -10.126 33.783 1.00 87.44 667 ALA A CA 1
ATOM 5419 C C . ALA A 1 667 ? -33.455 -10.523 33.507 1.00 87.44 667 ALA A C 1
ATOM 5421 O O . ALA A 1 667 ? -33.104 -11.703 33.435 1.00 87.44 667 ALA A O 1
ATOM 5422 N N . THR A 1 668 ? -32.582 -9.521 33.376 1.00 84.94 668 THR A N 1
ATOM 5423 C CA . THR A 1 668 ? -31.136 -9.711 33.222 1.00 84.94 668 THR A CA 1
ATOM 5424 C C . THR A 1 668 ? -30.557 -10.344 34.494 1.00 84.94 668 THR A C 1
ATOM 5426 O O . THR A 1 668 ? -29.879 -11.365 34.403 1.00 84.94 668 THR A O 1
ATOM 5429 N N . LEU A 1 669 ? -30.890 -9.819 35.677 1.00 89.25 669 LEU A N 1
ATOM 5430 C CA . LEU A 1 669 ? -30.501 -10.408 36.965 1.00 89.25 669 LEU A CA 1
ATOM 5431 C C . LEU A 1 669 ? -31.102 -11.814 37.164 1.00 89.25 669 LEU A C 1
ATOM 5433 O O . LEU A 1 669 ? -30.372 -12.732 37.542 1.00 89.25 669 LEU A O 1
ATOM 5437 N N . THR A 1 670 ? -32.379 -12.016 36.802 1.00 91.00 670 THR A N 1
ATOM 5438 C CA . THR A 1 670 ? -33.054 -13.327 36.822 1.00 91.00 670 THR A CA 1
ATOM 5439 C C . THR A 1 670 ? -32.250 -14.357 36.051 1.00 91.00 670 THR A C 1
ATOM 5441 O O . THR A 1 670 ? -32.041 -15.462 36.535 1.00 91.00 670 THR A O 1
ATOM 5444 N N . SER A 1 671 ? -31.762 -14.002 34.860 1.00 89.44 671 SER A N 1
ATOM 5445 C CA . SER A 1 671 ? -31.053 -14.952 34.002 1.00 89.44 671 SER A CA 1
ATOM 5446 C C . SER A 1 671 ? -29.726 -15.444 34.597 1.00 89.44 671 SER A C 1
ATOM 5448 O O . SER A 1 671 ? -29.365 -16.596 34.364 1.00 89.44 671 SER A O 1
ATOM 5450 N N . VAL A 1 672 ? -29.027 -14.641 35.417 1.00 89.31 672 VAL A N 1
ATOM 5451 C CA . VAL A 1 672 ? -27.829 -15.107 36.150 1.00 89.31 672 VAL A CA 1
ATOM 5452 C C . VAL A 1 672 ? -28.208 -16.163 37.181 1.00 89.31 672 VAL A C 1
ATOM 5454 O O . VAL A 1 672 ? -27.567 -17.206 37.271 1.00 89.31 672 VAL A O 1
ATOM 5457 N N . ILE A 1 673 ? -29.253 -15.885 37.960 1.00 90.81 673 ILE A N 1
ATOM 5458 C CA . ILE A 1 673 ? -29.683 -16.747 39.064 1.00 90.81 673 ILE A CA 1
ATOM 5459 C C . ILE A 1 673 ? -30.283 -18.041 38.524 1.00 90.81 673 ILE A C 1
ATOM 5461 O O . ILE A 1 673 ? -29.922 -19.133 38.966 1.00 90.81 673 ILE A O 1
ATOM 5465 N N . MET A 1 674 ? -31.111 -17.938 37.487 1.00 90.88 674 MET A N 1
ATOM 5466 C CA . MET A 1 674 ? -31.660 -19.101 36.802 1.00 90.88 674 MET A CA 1
ATOM 5467 C C . MET A 1 674 ? -30.561 -19.952 36.178 1.00 90.88 674 MET A C 1
ATOM 5469 O O . MET A 1 674 ? -30.642 -21.164 36.280 1.00 90.88 674 MET A O 1
ATOM 5473 N N . ARG A 1 675 ? -29.471 -19.370 35.658 1.00 88.94 675 ARG A N 1
ATOM 5474 C CA . ARG A 1 675 ? -28.345 -20.153 35.125 1.00 88.94 675 ARG A CA 1
ATOM 5475 C C . ARG A 1 675 ? -27.695 -21.061 36.173 1.00 88.94 675 ARG A C 1
ATOM 5477 O O . ARG A 1 675 ? -27.264 -22.154 35.813 1.00 88.94 675 ARG A O 1
ATOM 5484 N N . THR A 1 676 ? -27.618 -20.648 37.443 1.00 86.88 676 THR A N 1
ATOM 5485 C CA . THR A 1 676 ? -27.134 -21.541 38.514 1.00 86.88 676 THR A CA 1
ATOM 5486 C C . THR A 1 676 ? -28.108 -22.671 38.812 1.00 86.88 676 THR A C 1
ATOM 5488 O O . THR A 1 676 ? -27.671 -23.805 38.993 1.00 86.88 676 THR A O 1
ATOM 5491 N N . LEU A 1 677 ? -29.412 -22.385 38.803 1.00 89.31 677 LEU A N 1
ATOM 5492 C CA . LEU A 1 677 ? -30.447 -23.395 39.012 1.00 89.31 677 LEU A CA 1
ATOM 5493 C C . LEU A 1 677 ? -30.542 -24.353 37.813 1.00 89.31 677 LEU A C 1
ATOM 5495 O O . LEU A 1 677 ? -30.623 -25.558 37.985 1.00 89.31 677 LEU A O 1
ATOM 5499 N N . ASP A 1 678 ? -30.426 -23.867 36.583 1.00 89.25 678 ASP A N 1
ATOM 5500 C CA . ASP A 1 678 ? -30.480 -24.690 35.371 1.00 89.25 678 ASP A CA 1
ATOM 5501 C C . ASP A 1 678 ? -29.282 -25.643 35.231 1.00 89.25 678 ASP A C 1
ATOM 5503 O O . ASP A 1 678 ? -29.360 -26.629 34.504 1.00 89.25 678 ASP A O 1
ATOM 5507 N N . GLN A 1 679 ? -28.183 -25.390 35.949 1.00 86.38 679 GLN A N 1
ATOM 5508 C CA . GLN A 1 679 ? -27.057 -26.325 36.070 1.00 86.38 679 GLN A CA 1
ATOM 5509 C C . GLN A 1 679 ? -27.324 -27.480 37.054 1.00 86.38 679 GLN A C 1
ATOM 5511 O O . GLN A 1 679 ? -26.407 -28.248 37.338 1.00 86.38 679 GLN A O 1
ATOM 5516 N N . GLY A 1 680 ? -28.532 -27.586 37.613 1.00 87.88 680 GLY A N 1
ATOM 5517 C CA . GLY A 1 680 ? -28.884 -28.606 38.603 1.00 87.88 680 GLY A CA 1
ATOM 5518 C C . GLY A 1 680 ? -28.396 -28.294 40.019 1.00 87.88 680 GLY A C 1
ATOM 5519 O O . GLY A 1 680 ? -28.514 -29.130 40.906 1.00 87.88 680 GLY A O 1
ATOM 5520 N N . LYS A 1 681 ? -27.838 -27.102 40.267 1.00 87.25 681 LYS A N 1
ATOM 5521 C CA . LYS A 1 681 ? -27.454 -26.683 41.622 1.00 87.25 681 LYS A CA 1
ATOM 5522 C C . LYS A 1 681 ? -28.683 -26.133 42.336 1.00 87.25 681 LYS A C 1
ATOM 5524 O O . LYS A 1 681 ? -29.497 -25.434 41.740 1.00 87.25 681 LYS A O 1
ATOM 5529 N N . THR A 1 682 ? -28.800 -26.387 43.630 1.00 84.81 682 THR A N 1
ATOM 5530 C CA . THR A 1 682 ? -29.914 -25.893 44.460 1.00 84.81 682 THR A CA 1
ATOM 5531 C C . THR A 1 682 ? -29.890 -24.371 44.651 1.00 84.81 682 THR A C 1
ATOM 5533 O O . THR A 1 682 ? -30.926 -23.766 44.915 1.00 84.81 682 THR A O 1
ATOM 5536 N N . GLY A 1 683 ? -28.727 -23.739 44.447 1.00 85.88 683 GLY A N 1
ATOM 5537 C CA . GLY A 1 683 ? -28.513 -22.313 44.702 1.00 85.88 683 GLY A CA 1
ATOM 5538 C C . GLY A 1 683 ? -28.363 -22.015 46.200 1.00 85.88 683 GLY A C 1
ATOM 5539 O O . GLY A 1 683 ? -28.828 -22.772 47.043 1.00 85.88 683 GLY A O 1
ATOM 5540 N N . SER A 1 684 ? -27.682 -20.918 46.549 1.00 89.94 684 SER A N 1
ATOM 5541 C CA . SER A 1 684 ? -27.618 -20.472 47.952 1.00 89.94 684 SER A CA 1
ATOM 5542 C C . SER A 1 684 ? -28.942 -19.806 48.330 1.00 89.94 684 SER A C 1
ATOM 5544 O O . SER A 1 684 ? -29.447 -18.963 47.582 1.00 89.94 684 SER A O 1
ATOM 5546 N N . VAL A 1 685 ? -29.489 -20.188 49.486 1.00 89.19 685 VAL A N 1
ATOM 5547 C CA . VAL A 1 685 ? -30.750 -19.650 50.019 1.00 89.19 685 VAL A CA 1
ATOM 5548 C C . VAL A 1 685 ? -30.661 -18.138 50.187 1.00 89.19 685 VAL A C 1
ATOM 5550 O O . VAL A 1 685 ? -31.548 -17.418 49.739 1.00 89.19 685 VAL A O 1
ATOM 5553 N N . GLU A 1 686 ? -29.545 -17.652 50.729 1.00 86.88 686 GLU A N 1
ATOM 5554 C CA . GLU A 1 686 ? -29.270 -16.224 50.916 1.00 86.88 686 GLU A CA 1
ATOM 5555 C C . GLU A 1 686 ? -29.324 -15.464 49.590 1.00 86.88 686 GLU A C 1
ATOM 5557 O O . GLU A 1 686 ? -29.936 -14.404 49.507 1.00 86.88 686 GLU A O 1
ATOM 5562 N N . ARG A 1 687 ? -28.756 -16.024 48.512 1.00 86.50 687 ARG A N 1
ATOM 5563 C CA . ARG A 1 687 ? -28.791 -15.384 47.186 1.00 86.50 687 ARG A CA 1
ATOM 5564 C C . ARG A 1 687 ? -30.201 -15.303 46.617 1.00 86.50 687 ARG A C 1
ATOM 5566 O O . ARG A 1 687 ? -30.536 -14.306 45.981 1.00 86.50 687 ARG A O 1
ATOM 5573 N N . LEU A 1 688 ? -31.009 -16.346 46.809 1.00 92.38 688 LEU A N 1
ATOM 5574 C CA . LEU A 1 688 ? -32.402 -16.355 46.362 1.00 92.38 688 LEU A CA 1
ATOM 5575 C C . LEU A 1 688 ? -33.241 -15.371 47.184 1.00 92.38 688 LEU A C 1
ATOM 5577 O O . LEU A 1 688 ? -34.015 -14.617 46.601 1.00 92.38 688 LEU A O 1
ATOM 5581 N N . ARG A 1 689 ? -33.030 -15.317 48.503 1.00 91.69 689 ARG A N 1
ATOM 5582 C CA . ARG A 1 689 ? -33.687 -14.367 49.410 1.00 91.69 689 ARG A CA 1
ATOM 5583 C C . ARG A 1 689 ? -33.343 -12.926 49.054 1.00 91.69 689 ARG A C 1
ATOM 5585 O O . ARG A 1 689 ? -34.243 -12.119 48.852 1.00 91.69 689 ARG A O 1
ATOM 5592 N N . TRP A 1 690 ? -32.057 -12.633 48.880 1.00 92.00 690 TRP A N 1
ATOM 5593 C CA . TRP A 1 690 ? -31.573 -11.333 48.418 1.00 92.00 690 TRP A CA 1
ATOM 5594 C C . TRP A 1 690 ? -32.215 -10.930 47.083 1.00 92.00 690 TRP A C 1
ATOM 5596 O O . TRP A 1 690 ? -32.699 -9.811 46.922 1.00 92.00 690 TRP A O 1
ATOM 5606 N N . TYR A 1 691 ? -32.283 -11.860 46.128 1.00 93.75 691 TYR A N 1
ATOM 5607 C CA . TYR A 1 691 ? -32.886 -11.596 44.827 1.00 93.75 691 TYR A CA 1
ATOM 5608 C C . TYR A 1 691 ? -34.392 -11.330 44.897 1.00 93.75 691 TYR A C 1
ATOM 5610 O O . TYR A 1 691 ? -34.879 -10.406 44.244 1.00 93.75 691 TYR A O 1
ATOM 5618 N N . LEU A 1 692 ? -35.123 -12.107 45.697 1.00 93.94 692 LEU A N 1
ATOM 5619 C CA . LEU A 1 692 ? -36.542 -11.874 45.953 1.00 93.94 692 LEU A CA 1
ATOM 5620 C C . LEU A 1 692 ? -36.767 -10.528 46.647 1.00 93.94 692 LEU A C 1
ATOM 5622 O O . LEU A 1 692 ? -37.691 -9.818 46.263 1.00 93.94 692 LEU A O 1
ATOM 5626 N N . GLY A 1 693 ? -35.877 -10.124 47.559 1.00 91.62 693 GLY A N 1
ATOM 5627 C CA . GLY A 1 693 ? -35.862 -8.776 48.133 1.00 91.62 693 GLY A CA 1
ATOM 5628 C C . GLY A 1 693 ? -35.795 -7.693 47.054 1.00 91.62 693 GLY A C 1
ATOM 5629 O O . GLY A 1 693 ? -36.641 -6.808 47.018 1.00 91.62 693 GLY A O 1
ATOM 5630 N N . ILE A 1 694 ? -34.882 -7.820 46.085 1.00 91.06 694 ILE A N 1
ATOM 5631 C CA . ILE A 1 694 ? -34.782 -6.873 44.958 1.00 91.06 694 ILE A CA 1
ATOM 5632 C C . ILE A 1 694 ? -36.062 -6.837 44.111 1.00 91.06 694 ILE A C 1
ATOM 5634 O O . ILE A 1 694 ? -36.481 -5.761 43.676 1.00 91.06 694 ILE A O 1
ATOM 5638 N N . ILE A 1 695 ? -36.691 -7.987 43.846 1.00 92.38 695 ILE A N 1
ATOM 5639 C CA . ILE A 1 695 ? -37.964 -8.018 43.109 1.00 92.38 695 ILE A CA 1
ATOM 5640 C C . ILE A 1 695 ? -39.070 -7.349 43.912 1.00 92.38 695 ILE A C 1
ATOM 5642 O O . ILE A 1 695 ? -39.827 -6.569 43.340 1.00 92.38 695 ILE A O 1
ATOM 5646 N N . TYR A 1 696 ? -39.160 -7.640 45.206 1.00 92.75 696 TYR A N 1
ATOM 5647 C CA . TYR A 1 696 ? -40.145 -7.045 46.096 1.00 92.75 696 TYR A CA 1
ATOM 5648 C C . TYR A 1 696 ? -40.025 -5.517 46.093 1.00 92.75 696 TYR A C 1
ATOM 5650 O O . TYR A 1 696 ? -41.001 -4.830 45.798 1.00 92.75 696 TYR A O 1
ATOM 5658 N N . THR A 1 697 ? -38.810 -4.990 46.285 1.00 90.62 697 THR A N 1
ATOM 5659 C CA . THR A 1 697 ? -38.546 -3.545 46.319 1.00 90.62 697 THR A CA 1
ATOM 5660 C C . THR A 1 697 ? -38.884 -2.842 45.000 1.00 90.62 697 THR A C 1
ATOM 5662 O O . THR A 1 697 ? -39.349 -1.706 45.018 1.00 90.62 697 THR A O 1
ATOM 5665 N N . HIS A 1 698 ? -38.663 -3.476 43.840 1.00 90.94 698 HIS A N 1
ATOM 5666 C CA . HIS A 1 698 ? -38.798 -2.794 42.542 1.00 90.94 698 HIS A CA 1
ATOM 5667 C C . HIS A 1 698 ? -40.041 -3.158 41.714 1.00 90.94 698 HIS A C 1
ATOM 5669 O O . HIS A 1 698 ? -40.443 -2.362 40.867 1.00 90.94 698 HIS A O 1
ATOM 5675 N N . LEU A 1 699 ? -40.634 -4.339 41.903 1.00 89.81 699 LEU A N 1
ATOM 5676 C CA . LEU A 1 699 ? -41.814 -4.822 41.163 1.00 89.81 699 LEU A CA 1
ATOM 5677 C C . LEU A 1 699 ? -43.008 -5.158 42.068 1.00 89.81 699 LEU A C 1
ATOM 5679 O O . LEU A 1 699 ? -44.053 -5.572 41.554 1.00 89.81 699 LEU A O 1
ATOM 5683 N N . GLY A 1 700 ? -42.857 -5.004 43.385 1.00 91.56 700 GLY A N 1
ATOM 5684 C CA . GLY A 1 700 ? -43.896 -5.255 44.373 1.00 91.56 700 GLY A CA 1
ATOM 5685 C C . GLY A 1 700 ? -44.099 -6.731 44.721 1.00 91.56 700 GLY A C 1
ATOM 5686 O O . GLY A 1 700 ? -43.548 -7.652 44.107 1.00 91.56 700 GLY A O 1
ATOM 5687 N N . GLU A 1 701 ? -44.945 -6.944 45.724 1.00 93.38 701 GLU A N 1
ATOM 5688 C CA . GLU A 1 701 ? -45.201 -8.242 46.350 1.00 93.38 701 GLU A CA 1
ATOM 5689 C C . GLU A 1 701 ? -45.683 -9.313 45.363 1.00 93.38 701 GLU A C 1
ATOM 5691 O O . GLU A 1 701 ? -45.138 -10.414 45.315 1.00 93.38 701 GLU A O 1
ATOM 5696 N N . GLN A 1 702 ? -46.650 -8.980 44.505 1.00 91.56 702 GLN A N 1
ATOM 5697 C CA . GLN A 1 702 ? -47.245 -9.926 43.553 1.00 91.56 702 GLN A CA 1
ATOM 5698 C C . GLN A 1 702 ? -46.213 -10.519 42.583 1.00 91.56 702 GLN A C 1
ATOM 5700 O O . GLN A 1 702 ? -46.225 -11.716 42.287 1.00 91.56 702 GLN A O 1
ATOM 5705 N N . SER A 1 703 ? -45.288 -9.690 42.093 1.00 90.69 703 SER A N 1
ATOM 5706 C CA . SER A 1 703 ? -44.198 -10.140 41.222 1.00 90.69 703 SER A CA 1
ATOM 5707 C C . SER A 1 703 ? -43.204 -11.011 41.989 1.00 90.69 703 SER A C 1
ATOM 5709 O O . SER A 1 703 ? -42.719 -12.011 41.456 1.00 90.69 703 SER A O 1
ATOM 5711 N N . CYS A 1 704 ? -42.936 -10.651 43.247 1.00 91.56 704 CYS A N 1
ATOM 5712 C CA . CYS A 1 704 ? -42.058 -11.397 44.136 1.00 91.56 704 CYS A CA 1
ATOM 5713 C C . CYS A 1 704 ? -42.595 -12.807 44.413 1.00 91.56 704 CYS A C 1
ATOM 5715 O O . CYS A 1 704 ? -41.871 -13.775 44.195 1.00 91.56 704 CYS A O 1
ATOM 5717 N N . ILE A 1 705 ? -43.878 -12.942 44.764 1.00 88.88 705 ILE A N 1
ATOM 5718 C CA . ILE A 1 705 ? -44.536 -14.240 44.992 1.00 88.88 705 ILE A CA 1
ATOM 5719 C C . ILE A 1 705 ? -44.435 -15.121 43.742 1.00 88.88 705 ILE A C 1
ATOM 5721 O O . ILE A 1 705 ? -43.993 -16.268 43.819 1.00 88.88 705 ILE A O 1
ATOM 5725 N N . ARG A 1 706 ? -44.771 -14.581 42.561 1.00 91.19 706 ARG A N 1
ATOM 5726 C CA . ARG A 1 706 ? -44.708 -15.339 41.298 1.00 91.19 706 ARG A CA 1
ATOM 5727 C C . ARG A 1 706 ? -43.305 -15.868 41.011 1.00 91.19 706 ARG A C 1
ATOM 5729 O O . ARG A 1 706 ? -43.155 -17.030 40.637 1.00 91.19 706 ARG A O 1
ATOM 5736 N N . VAL A 1 707 ? -42.277 -15.035 41.181 1.00 91.00 707 VAL A N 1
ATOM 5737 C CA . VAL A 1 707 ? -40.888 -15.462 40.961 1.00 91.00 707 VAL A CA 1
ATOM 5738 C C . VAL A 1 707 ? -40.418 -16.413 42.063 1.00 91.00 707 VAL A C 1
ATOM 5740 O O . VAL A 1 707 ? -39.747 -17.395 41.752 1.00 91.00 707 VAL A O 1
ATOM 5743 N N . GLY A 1 708 ? -40.831 -16.200 43.313 1.00 91.50 708 GLY A N 1
ATOM 5744 C CA . GLY A 1 708 ? -40.560 -17.088 44.444 1.00 91.50 708 GLY A CA 1
ATOM 5745 C C . GLY A 1 708 ? -41.058 -18.508 44.197 1.00 91.50 708 GLY A C 1
ATOM 5746 O O . GLY A 1 708 ? -40.283 -19.453 44.328 1.00 91.50 708 GLY A O 1
ATOM 5747 N N . VAL A 1 709 ? -42.297 -18.662 43.717 1.00 91.75 709 VAL A N 1
ATOM 5748 C CA . VAL A 1 709 ? -42.870 -19.970 43.352 1.00 91.75 709 VAL A CA 1
ATOM 5749 C C . VAL A 1 709 ? -42.070 -20.647 42.234 1.00 91.75 709 VAL A C 1
ATOM 5751 O O . VAL A 1 709 ? -41.804 -21.847 42.304 1.00 91.75 709 VAL A O 1
ATOM 5754 N N . ILE A 1 710 ? -41.647 -19.898 41.209 1.00 92.94 710 ILE A N 1
ATOM 5755 C CA . ILE A 1 710 ? -40.827 -20.443 40.113 1.00 92.94 710 ILE A CA 1
ATOM 5756 C C . ILE A 1 710 ? -39.467 -20.926 40.639 1.00 92.94 710 ILE A C 1
ATOM 5758 O O . ILE A 1 710 ? -39.037 -22.031 40.298 1.00 92.94 710 ILE A O 1
ATOM 5762 N N . LEU A 1 711 ? -38.800 -20.125 41.475 1.00 93.12 711 LEU A N 1
ATOM 5763 C CA . LEU A 1 711 ? -37.500 -20.468 42.058 1.00 93.12 711 LEU A CA 1
ATOM 5764 C C . LEU A 1 711 ? -37.603 -21.671 43.002 1.00 93.12 711 LEU A C 1
ATOM 5766 O O . LEU A 1 711 ? -36.753 -22.558 42.925 1.00 93.12 711 LEU A O 1
ATOM 5770 N N . LYS A 1 712 ? -38.656 -21.739 43.829 1.00 91.69 712 LYS A N 1
ATOM 5771 C CA . LYS A 1 712 ? -38.943 -22.872 44.724 1.00 91.69 712 LYS A CA 1
ATOM 5772 C C . LYS A 1 712 ? -39.096 -24.167 43.927 1.00 91.69 712 LYS A C 1
ATOM 5774 O O . LYS A 1 712 ? -38.310 -25.089 44.124 1.00 91.69 712 LYS A O 1
ATOM 5779 N N . ARG A 1 713 ? -39.990 -24.186 42.928 1.00 92.25 713 ARG A N 1
ATOM 5780 C CA . ARG A 1 713 ? -40.207 -25.357 42.054 1.00 92.25 713 ARG A CA 1
ATOM 5781 C C . ARG A 1 713 ? -38.925 -25.813 41.358 1.00 92.25 713 ARG A C 1
ATOM 5783 O O . ARG A 1 713 ? -38.675 -27.008 41.222 1.00 92.25 713 ARG A O 1
ATOM 5790 N N . ARG A 1 714 ? -38.096 -24.871 40.892 1.00 91.69 714 ARG A N 1
ATOM 5791 C CA . ARG A 1 714 ? -36.826 -25.204 40.228 1.00 91.69 714 ARG A CA 1
ATOM 5792 C C . ARG A 1 714 ? -35.808 -25.787 41.209 1.00 91.69 714 ARG A C 1
ATOM 5794 O O . ARG A 1 714 ? -35.101 -26.726 40.854 1.00 91.69 714 ARG A O 1
ATOM 5801 N N . ARG A 1 715 ? -35.746 -25.255 42.431 1.00 91.75 715 ARG A N 1
ATOM 5802 C CA . ARG A 1 715 ? -34.870 -25.752 43.496 1.00 91.75 715 ARG A CA 1
ATOM 5803 C C . ARG A 1 715 ? -35.278 -27.151 43.960 1.00 91.75 715 ARG A C 1
ATOM 5805 O O . ARG A 1 715 ? -34.402 -27.997 44.083 1.00 91.75 715 ARG A O 1
ATOM 5812 N N . GLU A 1 716 ? -36.571 -27.406 44.145 1.00 90.56 716 GLU A N 1
ATOM 5813 C CA . GLU A 1 716 ? -37.114 -28.734 44.476 1.00 90.56 716 GLU A CA 1
ATOM 5814 C C . GLU A 1 716 ? -36.798 -29.762 43.386 1.00 90.56 716 GLU A C 1
ATOM 5816 O O . GLU A 1 716 ? -36.318 -30.852 43.685 1.00 90.56 716 GLU A O 1
ATOM 5821 N N . ALA A 1 717 ? -36.971 -29.397 42.111 1.00 89.75 717 ALA A N 1
ATOM 5822 C CA . ALA A 1 717 ? -36.605 -30.272 40.998 1.00 89.75 717 ALA A CA 1
ATOM 5823 C C . ALA A 1 717 ? -35.107 -30.631 41.012 1.00 89.75 717 ALA A C 1
ATOM 5825 O O . ALA A 1 717 ? -34.741 -31.780 40.784 1.00 89.75 717 ALA A O 1
ATOM 5826 N N . ASN A 1 718 ? -34.234 -29.668 41.321 1.00 90.06 718 ASN A N 1
ATOM 5827 C CA . ASN A 1 718 ? -32.797 -29.923 41.445 1.00 90.06 718 ASN A CA 1
ATOM 5828 C C . ASN A 1 718 ? -32.450 -30.780 42.668 1.00 90.06 718 ASN A C 1
ATOM 5830 O O . ASN A 1 718 ? -31.523 -31.582 42.595 1.00 90.06 718 ASN A O 1
ATOM 5834 N N . TRP A 1 719 ? -33.188 -30.618 43.770 1.00 87.69 719 TRP A N 1
ATOM 5835 C CA . TRP A 1 719 ? -33.040 -31.436 44.972 1.00 87.69 719 TRP A CA 1
ATOM 5836 C C . TRP A 1 719 ? -33.349 -32.906 44.678 1.00 87.69 719 TRP A C 1
ATOM 5838 O O . TRP A 1 719 ? -32.513 -33.773 44.914 1.00 87.69 719 TRP A O 1
ATOM 5848 N N . GLN A 1 720 ? -34.492 -33.171 44.039 1.00 87.00 720 GLN A N 1
ATOM 5849 C CA . GLN A 1 720 ? -34.910 -34.525 43.662 1.00 87.00 720 GLN A CA 1
ATOM 5850 C C . GLN A 1 720 ? -33.921 -35.207 42.702 1.00 87.00 720 GLN A C 1
ATOM 5852 O O . GLN A 1 720 ? -33.685 -36.407 42.800 1.00 87.00 720 GLN A O 1
ATOM 5857 N N . VAL A 1 721 ? -33.302 -34.448 41.791 1.00 82.25 721 VAL A N 1
ATOM 5858 C CA . VAL A 1 721 ? -32.261 -34.969 40.886 1.00 82.25 721 VAL A CA 1
ATOM 5859 C C . VAL A 1 721 ? -30.948 -35.264 41.625 1.00 82.25 721 VAL A C 1
ATOM 5861 O O . VAL A 1 721 ? -30.205 -36.149 41.205 1.00 82.25 721 VAL A O 1
ATOM 5864 N N . GLY A 1 722 ? -30.650 -34.542 42.708 1.00 74.88 722 GLY A N 1
ATOM 5865 C CA . GLY A 1 722 ? -29.453 -34.751 43.526 1.00 74.88 722 GLY A CA 1
ATOM 5866 C C . GLY A 1 722 ? -29.521 -35.983 44.434 1.00 74.88 722 GLY A C 1
ATOM 5867 O O . GLY A 1 722 ? -28.486 -36.598 44.680 1.00 74.88 722 GLY A O 1
ATOM 5868 N N . GLU A 1 723 ? -30.718 -36.357 44.894 1.00 64.94 723 GLU A N 1
ATOM 5869 C CA . GLU A 1 723 ? -30.936 -37.506 45.790 1.00 64.94 723 GLU A CA 1
ATOM 5870 C C . GLU A 1 723 ? -31.099 -38.851 45.066 1.00 64.94 723 GLU A C 1
ATOM 5872 O O . GLU A 1 723 ? -30.967 -39.907 45.683 1.00 64.94 723 GLU A O 1
ATOM 5877 N N . LEU A 1 724 ? -31.337 -38.851 43.752 1.00 52.19 724 LEU A N 1
ATOM 5878 C CA . LEU A 1 724 ? -31.434 -40.090 42.982 1.00 52.19 724 LEU A CA 1
ATOM 5879 C C . LEU A 1 724 ? -30.028 -40.626 42.628 1.00 52.19 724 LEU A C 1
ATOM 5881 O O . LEU A 1 724 ? -29.261 -39.933 41.947 1.00 52.19 724 LEU A O 1
ATOM 5885 N N . PRO A 1 725 ? -29.668 -41.875 43.007 1.00 47.56 725 PRO A N 1
ATOM 5886 C CA . PRO A 1 725 ? -28.479 -42.526 42.466 1.00 47.56 725 PRO A CA 1
ATOM 5887 C C . PRO A 1 725 ? -28.607 -42.550 40.943 1.00 47.56 725 PRO A C 1
ATOM 5889 O O . PRO A 1 725 ? -29.664 -42.913 40.436 1.00 47.56 725 PRO A O 1
ATOM 5892 N N . LYS A 1 726 ? -27.553 -42.136 40.221 1.00 43.50 726 LYS A N 1
ATOM 5893 C CA . LYS A 1 726 ? -27.511 -41.978 38.753 1.00 43.50 726 LYS A CA 1
ATOM 5894 C C . LYS A 1 726 ? -28.009 -43.230 38.008 1.00 43.50 726 LYS A C 1
ATOM 5896 O O . LYS A 1 726 ? -27.210 -44.030 37.534 1.00 43.50 726 LYS A O 1
ATOM 5901 N N . VAL A 1 727 ? -29.318 -43.373 37.852 1.00 43.44 727 VAL A N 1
ATOM 5902 C CA . VAL A 1 727 ? -29.969 -44.368 37.005 1.00 43.44 727 VAL A CA 1
ATOM 5903 C C . VAL A 1 727 ? -31.011 -43.625 36.178 1.00 43.44 727 VAL A C 1
ATOM 5905 O O . VAL A 1 727 ? -31.871 -42.911 36.682 1.00 43.44 727 VAL A O 1
ATOM 5908 N N . ILE A 1 728 ? -30.820 -43.726 34.868 1.00 55.88 728 ILE A N 1
ATOM 5909 C CA . ILE A 1 728 ? -31.499 -42.997 33.799 1.00 55.88 728 ILE A CA 1
ATOM 5910 C C . ILE A 1 728 ? -32.994 -43.313 33.806 1.00 55.88 728 ILE A C 1
ATOM 5912 O O . ILE A 1 728 ? -33.317 -44.456 33.509 1.00 55.88 728 ILE A O 1
ATOM 5916 N N . ILE A 1 729 ? -33.887 -42.326 33.985 1.00 42.97 729 ILE A N 1
ATOM 5917 C CA . ILE A 1 729 ? -35.253 -42.389 33.427 1.00 42.97 729 ILE A CA 1
ATOM 5918 C C . ILE A 1 729 ? -35.741 -41.007 32.960 1.00 42.97 729 ILE A C 1
ATOM 5920 O O . ILE A 1 729 ? -35.709 -40.006 33.671 1.00 42.97 729 ILE A O 1
ATOM 5924 N N . THR A 1 730 ? -36.214 -41.004 31.717 1.00 45.75 730 THR A N 1
ATOM 5925 C CA . THR A 1 730 ? -37.047 -40.005 31.047 1.00 45.75 730 THR A CA 1
ATOM 5926 C C . THR A 1 730 ? -38.511 -40.199 31.452 1.00 45.75 730 THR A C 1
ATOM 5928 O O . THR A 1 730 ? -39.020 -41.294 31.264 1.00 45.75 730 THR A O 1
ATOM 5931 N N . GLN A 1 731 ? -39.199 -39.152 31.928 1.00 36.31 731 GLN A N 1
ATOM 5932 C CA . GLN A 1 731 ? -40.567 -38.766 31.514 1.00 36.31 731 GLN A CA 1
ATOM 5933 C C . GLN A 1 731 ? -41.142 -37.650 32.401 1.00 36.31 731 GLN A C 1
ATOM 5935 O O . GLN A 1 731 ? -41.134 -37.713 33.625 1.00 36.31 731 GLN A O 1
ATOM 5940 N N . THR A 1 732 ? -41.674 -36.621 31.746 1.00 36.31 732 THR A N 1
ATOM 5941 C CA . THR A 1 732 ? -42.388 -35.478 32.320 1.00 36.31 732 THR A CA 1
ATOM 5942 C C . THR A 1 732 ? -43.882 -35.781 32.450 1.00 36.31 732 THR A C 1
ATOM 5944 O O . THR A 1 732 ? -44.521 -36.160 31.470 1.00 36.31 732 THR A O 1
ATOM 5947 N N . ARG A 1 733 ? -44.470 -35.516 33.625 1.00 29.70 733 ARG A N 1
ATOM 5948 C CA . ARG A 1 733 ? -45.927 -35.405 33.805 1.00 29.70 733 ARG A CA 1
ATOM 5949 C C . ARG A 1 733 ? -46.251 -34.136 34.596 1.00 29.70 733 ARG A C 1
ATOM 5951 O O . ARG A 1 733 ? -45.750 -33.926 35.694 1.00 29.70 733 ARG A O 1
ATOM 5958 N N . THR A 1 734 ? -47.053 -33.269 33.991 1.00 37.38 734 THR A N 1
ATOM 5959 C CA . THR A 1 734 ? -47.584 -32.020 34.551 1.00 37.38 734 THR A CA 1
ATOM 5960 C C . THR A 1 734 ? -48.738 -32.298 35.511 1.00 37.38 734 THR A C 1
ATOM 5962 O O . THR A 1 734 ? -49.700 -32.957 35.122 1.00 37.38 734 THR A O 1
ATOM 5965 N N . LEU A 1 735 ? -48.679 -31.729 36.717 1.00 31.12 735 LEU A N 1
ATOM 5966 C CA . LEU A 1 735 ? -49.825 -31.566 37.615 1.00 31.12 735 LEU A CA 1
ATOM 5967 C C . LEU A 1 735 ? -50.011 -30.077 37.919 1.00 31.12 735 LEU A C 1
ATOM 5969 O O . LEU A 1 735 ? -49.064 -29.378 38.284 1.00 31.12 735 LEU A O 1
ATOM 5973 N N . GLY A 1 736 ? -51.233 -29.596 37.695 1.00 37.56 736 GLY A N 1
ATOM 5974 C CA . GLY A 1 736 ? -51.678 -28.256 38.049 1.00 37.56 736 GLY A CA 1
ATOM 5975 C C . GLY A 1 736 ? -52.258 -28.250 39.456 1.00 37.56 736 GLY A C 1
ATOM 5976 O O . GLY A 1 736 ? -53.008 -29.154 39.808 1.00 37.56 736 GLY A O 1
ATOM 5977 N N . LEU A 1 737 ? -51.926 -27.220 40.229 1.00 33.25 737 LEU A N 1
ATOM 5978 C CA . LEU A 1 737 ? -52.592 -26.891 41.483 1.00 33.25 737 LEU A CA 1
ATOM 5979 C C . LEU A 1 737 ? -52.725 -25.369 41.604 1.00 33.25 737 LEU A C 1
ATOM 5981 O O . LEU A 1 737 ? -51.787 -24.619 41.312 1.00 33.25 737 LEU A O 1
ATOM 5985 N N . SER A 1 738 ? -53.941 -24.981 41.986 1.00 37.56 738 SER A N 1
ATOM 5986 C CA . SER A 1 738 ? -54.399 -23.649 42.379 1.00 37.56 738 SER A CA 1
ATOM 5987 C C . SER A 1 738 ? -53.723 -23.217 43.684 1.00 37.56 738 SER A C 1
ATOM 5989 O O . SER A 1 738 ? -53.462 -24.063 44.535 1.00 37.56 738 SER A O 1
ATOM 5991 N N . ALA A 1 739 ? -53.449 -21.921 43.840 1.00 37.09 739 ALA A N 1
ATOM 5992 C CA . ALA A 1 739 ? -52.938 -21.342 45.079 1.00 37.09 739 ALA A CA 1
ATOM 5993 C C . ALA A 1 739 ? -53.774 -20.111 45.453 1.00 37.09 739 ALA A C 1
ATOM 5995 O O . ALA A 1 739 ? -53.752 -19.109 44.734 1.00 37.09 739 ALA A O 1
ATOM 5996 N N . GLU A 1 740 ? -54.484 -20.202 46.578 1.00 40.00 740 GLU A N 1
ATOM 5997 C CA . GLU A 1 740 ? -55.050 -19.067 47.306 1.00 40.00 740 GLU A CA 1
ATOM 5998 C C . GLU A 1 740 ? -54.118 -18.694 48.472 1.00 40.00 740 GLU A C 1
ATOM 6000 O O . GLU A 1 740 ? -53.766 -19.530 49.296 1.00 40.00 740 GLU A O 1
ATOM 6005 N N . GLY A 1 741 ? -53.687 -17.429 48.456 1.00 48.34 741 GLY A N 1
ATOM 6006 C CA . GLY A 1 741 ? -53.490 -16.518 49.589 1.00 48.34 741 GLY A CA 1
ATOM 6007 C C . GLY A 1 741 ? -52.899 -16.992 50.920 1.00 48.34 741 GLY A C 1
ATOM 6008 O O . GLY A 1 741 ? -53.628 -16.981 51.897 1.00 48.34 741 GLY A O 1
ATOM 6009 N N . GLU A 1 742 ? -51.575 -17.162 51.003 1.00 42.06 742 GLU A N 1
ATOM 6010 C CA . GLU A 1 742 ? -50.781 -16.750 52.178 1.00 42.06 742 GLU A CA 1
ATOM 6011 C C . GLU A 1 742 ? -49.438 -16.151 51.710 1.00 42.06 742 GLU A C 1
ATOM 6013 O O . GLU A 1 742 ? -48.827 -16.618 50.745 1.00 42.06 742 GLU A O 1
ATOM 6018 N N . GLY A 1 743 ? -49.067 -15.017 52.313 1.00 57.00 743 GLY A N 1
ATOM 6019 C CA . GLY A 1 743 ? -48.146 -14.014 51.769 1.00 57.00 743 GLY A CA 1
ATOM 6020 C C . GLY A 1 743 ? -46.648 -14.316 51.884 1.00 57.00 743 GLY A C 1
ATOM 6021 O O . GLY A 1 743 ? -46.209 -15.335 52.406 1.00 57.00 743 GLY A O 1
ATOM 6022 N N . PHE A 1 744 ? -45.849 -13.372 51.380 1.00 42.75 744 PHE A N 1
ATOM 6023 C CA . PHE A 1 744 ? -44.386 -13.411 51.202 1.00 42.75 744 PHE A CA 1
ATOM 6024 C C . PHE A 1 744 ? -43.563 -14.017 52.365 1.00 42.75 744 PHE A C 1
ATOM 6026 O O . PHE A 1 744 ? -42.536 -14.651 52.107 1.00 42.75 744 PHE A O 1
ATOM 6033 N N . LEU A 1 745 ? -44.012 -13.874 53.617 1.00 53.03 745 LEU A N 1
ATOM 6034 C CA . LEU A 1 745 ? -43.357 -14.443 54.804 1.00 53.03 745 LEU A CA 1
ATOM 6035 C C . LEU A 1 745 ? -43.363 -15.982 54.809 1.00 53.03 745 LEU A C 1
ATOM 6037 O O . LEU A 1 745 ? -42.330 -16.585 55.093 1.00 53.03 745 LEU A O 1
ATOM 6041 N N . THR A 1 746 ? -44.452 -16.622 54.378 1.00 66.25 746 THR A N 1
ATOM 6042 C CA . THR A 1 746 ? -44.581 -18.089 54.349 1.00 66.25 746 THR A CA 1
ATOM 6043 C C . THR A 1 746 ? -43.585 -18.724 53.372 1.00 66.25 746 THR A C 1
ATOM 6045 O O . THR A 1 746 ? -42.970 -19.749 53.664 1.00 66.25 746 THR A O 1
ATOM 6048 N N . ILE A 1 747 ? -43.341 -18.069 52.229 1.00 58.25 747 ILE A N 1
ATOM 6049 C CA . ILE A 1 747 ? -42.351 -18.515 51.234 1.00 58.25 747 ILE A CA 1
ATOM 6050 C C . ILE A 1 747 ? -40.926 -18.434 51.804 1.00 58.25 747 ILE A C 1
ATOM 6052 O O . ILE A 1 747 ? -40.100 -19.302 51.517 1.00 58.25 747 ILE A O 1
ATOM 6056 N N . LEU A 1 748 ? -40.619 -17.403 52.600 1.00 53.75 748 LEU A N 1
ATOM 6057 C CA . LEU A 1 748 ? -39.305 -17.248 53.229 1.00 53.75 748 LEU A CA 1
ATOM 6058 C C . LEU A 1 748 ? -39.068 -18.275 54.342 1.00 53.75 748 LEU A C 1
ATOM 6060 O O . LEU A 1 748 ? -37.978 -18.843 54.399 1.00 53.75 748 LEU A O 1
ATOM 6064 N N . GLU A 1 749 ? -40.075 -18.557 55.169 1.00 67.44 749 GLU A N 1
ATOM 6065 C CA . GLU A 1 749 ? -39.991 -19.581 56.219 1.00 67.44 749 GLU A CA 1
ATOM 6066 C C . GLU A 1 749 ? -39.841 -21.000 55.643 1.00 67.44 749 GLU A C 1
ATOM 6068 O O . GLU A 1 749 ? -39.060 -21.811 56.144 1.00 67.44 749 GLU A O 1
ATOM 6073 N N . GLU A 1 750 ? -40.514 -21.318 54.533 1.00 60.28 750 GLU A N 1
ATOM 6074 C CA . GLU A 1 750 ? -40.336 -22.609 53.854 1.00 60.28 750 GLU A CA 1
ATOM 6075 C C . GLU A 1 750 ? -38.938 -22.783 53.232 1.00 60.28 750 GLU A C 1
ATOM 6077 O O . GLU A 1 750 ? -38.424 -23.905 53.146 1.00 60.28 750 GLU A O 1
ATOM 6082 N N . PHE A 1 751 ? -38.282 -21.692 52.822 1.00 51.94 751 PHE A N 1
ATOM 6083 C CA . PHE A 1 751 ? -36.902 -21.748 52.332 1.00 51.94 751 PHE A CA 1
ATOM 6084 C C . PHE A 1 751 ? -35.884 -22.101 53.430 1.00 51.94 751 PHE A C 1
ATOM 6086 O O . PHE A 1 751 ? -34.813 -22.622 53.098 1.00 51.94 751 PHE A O 1
ATOM 6093 N N . GLU A 1 752 ? -36.206 -21.845 54.701 1.00 51.75 752 GLU A N 1
ATOM 6094 C CA . GLU A 1 752 ? -35.385 -22.217 55.862 1.00 51.75 752 GLU A CA 1
ATOM 6095 C C . GLU A 1 752 ? -35.616 -23.670 56.297 1.00 51.75 752 GLU A C 1
ATOM 6097 O O . GLU A 1 752 ? -34.652 -24.360 56.632 1.00 51.75 752 GLU A O 1
ATOM 6102 N N . LYS A 1 753 ? -36.850 -24.184 56.183 1.00 63.94 753 LYS A N 1
ATOM 6103 C CA . LYS A 1 753 ? -37.185 -25.585 56.515 1.00 63.94 753 LYS A CA 1
ATOM 6104 C C . LYS A 1 753 ? -36.507 -26.630 55.617 1.00 63.94 753 LYS A C 1
ATOM 6106 O O . LYS A 1 753 ? -36.369 -27.771 56.023 1.00 63.94 753 LYS A O 1
ATOM 6111 N N . THR A 1 754 ? -36.040 -26.258 54.424 1.00 51.94 754 THR A N 1
ATOM 6112 C CA . THR A 1 754 ? -35.326 -27.157 53.484 1.00 51.94 754 THR A CA 1
ATOM 6113 C C . THR A 1 754 ? -33.808 -27.242 53.726 1.00 51.94 754 THR A C 1
ATOM 6115 O O . THR A 1 754 ? -33.065 -27.698 52.857 1.00 51.94 754 THR A O 1
ATOM 6118 N N . ARG A 1 755 ? -33.312 -26.742 54.869 1.00 38.09 755 ARG A N 1
ATOM 6119 C CA . ARG A 1 755 ? -31.893 -26.812 55.274 1.00 38.09 755 ARG A CA 1
ATOM 6120 C C . ARG A 1 755 ? -31.584 -28.019 56.178 1.00 38.09 755 ARG A C 1
ATOM 6122 O O . ARG A 1 755 ? -30.416 -28.394 56.271 1.00 38.09 755 ARG A O 1
ATOM 6129 N N . SER A 1 756 ? -32.605 -28.576 56.829 1.00 34.34 756 SER A N 1
ATOM 6130 C CA . SER A 1 756 ? -32.594 -29.831 57.598 1.00 34.34 756 SER A CA 1
ATOM 6131 C C . SER A 1 756 ? -33.053 -30.985 56.728 1.00 34.34 756 SER A C 1
ATOM 6133 O O . SER A 1 756 ? -32.434 -32.062 56.833 1.00 34.34 756 SER A O 1
#

Foldseek 3Di:
DDDDDDDDDDDDPDDDDDDDPDPPDPALVVVLVLVVVLVVLLPPDPPPPPDDDDPVVVVVVVVVVVVVVVVVPPDPDDFAPCLPPDHDDPPPDDDDDDDPVVPPDDDDDDDDDDDDDDDDDDDDDDDDDDDPDPPDPDQPPPPADCVVLVVLVVLLVVLVVPPDPDPVVSVVSLLVSLLVVLVCLLVVNHALQSLLVNLVSSLVSLVVVCVVPVVSLVCLLVSLVSSLSSQVSNCVSPVPRANPDLVSLLVLLVSLLVDDDDSSSVSSLVSSVVRDDPVSCSVNVVSNSSSVSVNSSVVSPDPLDDDDDFDAPVVLVVVSVVLVVLVVVLVVLVVVLVVCVVVVVNVVSVVSVVVSVVSSSVSNVSSVLVVVLVVLLVVLLVSLQAQPCDLVSNLVSQVVAALDGDRHDQLQSVLSSLLNNCVSNVLFPDSVQLVVQLCVLCPPHSLQNLVSSLQSRVVRDDLVSSLVSLLSVLVSCCSRPHCVSNLSSNLVSLVVDPDDLVSLLSNLLSNLEVVSNVSSVVSVCVNVVDPDCSDDPVSVVSVLVVPLPDDDDPVDPLLVVLVVLLCVLVVDDPDDPPDPPPVVVVVVVVVVVVVPDPPVVVLVPQDQPPDDPQDPVLVVSLVVLVSSLSSLLPPPPDDLVRSLVSLVSSVVSNCVSVVAADPVSLVSNVSSQVVCLVVLHLGDLVVLVVSLSNCCSHVNFVSSVVVLVVSVVSSVVSVVVVPDDPDDDDDDDDDDDDDDDDGDVVSSVVSVVVVD

Radius of gyration: 42.17 Å; chains: 1; bounding box: 102×102×118 Å

pLDDT: mean 72.68, std 22.04, range [29.7, 98.44]

Secondary structure (DSSP, 8-state):
-PPPPP---------------------HHHHHHHHHHHHHHHT--------PPPHHHHHHHHHHHHHHHHGGGG--PPPPGGGSTT---GGG----PPPGGGGS-PPPP--------------------------PPP-------THHHHHHHHHHHHHHHS--SSHHHHHHHHHHHHHHHHHHHHTT-S-HHHHHHHHHHHHHHHHHHHHH-GGGGGHHHHHHHHHHHHHHHHHHH-TT-----HHHHHHHHHHHHHS---HHHHHHHHHHHHH--HHHHHHTHHHHHHHHHHHHHHHHT-S---------HHHHHHHHHHHHHHHHHHHHHHHHHHHHHHTT-HHHHHHHHHHHHHHHHHHHHHHHHHHHHHHHHHHHHHHHT-TTS-HHHHHHHHTTS-SSSTTPPPHHHHHHHHHHHHHHTT--S-HHHHHHHHHHHHTT-GGGHHHHHHHHHHHHS-HHHHHHHHHHHHHHHHHHT-HHHHHHHHHHHHHHS---HHHHHHHHHHT--HHHHHHHHHHHHHHHSS----S-HHHHHHHHHHHTT----SSS-HHHHHHHHHHHHH--PPS-TT----HHHHHHHHHHHHHHS-HHHHHHT----------HHHHHHHHHHHHHHHHHHH-TTS-HHHHHHHHHHHHHHHHHHHSS--HHHHHHHHHHHHHHHHTT----HHHHHHHHHHHHHHHHHHHHHHHHHHHHHHHHHHHHHHHS-S-----------------HHHHHHHHHHTT-

Organism: Cryphonectria parasitica (strain ATCC 38755 / EP155) (NCBI:txid660469)